Protein AF-A0A952KUQ4-F1 (afdb_monomer_lite)

Sequence (759 aa):
MAELSAHAPLPRTKGFGRGGRTGRAGKPSRREAKGEAQQATEAGLDLLRVLGWLVLHDVTLPGDLDVDHLLAGASGVYVVDTVAWSGPIKPSDHGLVVGGDDRADALAHLTAAAEAVRGVLHGIPVAPMLCFERLEPVAGVAGAVALCASENILELLTSQPDILDRATVAKASGMLALASRPSARTTVEQPARGSRTHGADTTQQANPPADAVDLAPPLAPVETAPADAPAAAVASAEDIARGAAFERLLDETVGTPTADRTADQTADPAPATYDGYAAIHDAGAALWRELTDAPVTGDVAEDLVQDVVADDVVDVEAAVLEAELWERQVAEAIDRATREERDRADEEAHRLEAADREAQEARDRKAREALERVEREALRLAAVEAEELAEREARVHAEAEIEARLEAEAAERRRAELDEQARVEAEAREQAEAAERERAEAEARAEGVAAAREAVAQQEREPDLEQFYVDAESDETYADTYADTYAETYAETEDHGDEVQARADRVAAIREREAQRARERAEADAAAAASAAARSAAEVAPRPSTSTRLERSRERRPEVPVAPPMAAPVAATREPAHSSGHQVRALVQVMIGALVIAAVIVGAPRIPDAVSAVRGLFGSSTPHVGTAVSVKATSTHPDVTVLAGSPVDAHATDGFRPAKGQHLVAVPLRLTNGGLVRWDLPIAATATAVDDRGITQPVAKAVPGLQGLTLFAAQARIAPGEEETGYVVFSVPNGHQLQSVNLGLSRTGADPVTWKVAP

pLDDT: mean 73.9, std 26.08, range [28.03, 98.44]

Foldseek 3Di:
DPPQPDDDDDDDDDDDDDDDDPDDDDDPPPVVVQVVLLVLLVVLVVVCVVVVKDKDAQFQFPPRQTAGIWIFDLQFIEGEHEDAADADWDADQAFIAGNNDTDNVVVVSQVVVQVRLCVLLPPTFYAYEYEHADCDFDAADHNLYTYTYSNCPVVLRVLGDRPDDPVSSVVSSVSRSVRRDPPPPPPPVPPPPDDDDDDDDDDDDDDDDDDDDDDDDDDDDDDDDDDDDDDDDDDDDDDPDDPDDDPDDDDDDDDDDDDDDDDDDDDDDDDDDCPVVVSSSVRSVVSVCCSVPDDDDDDDDDDDDDDDDDDDDDDPPVCVVVCVVVVVVVVVVVVVVVVVVVVVVVVVVVVVVVVVVVVVVVVVVVVVVVVVVVVVVVVVVVVVVVVVVVVVVVVVVVVVVVVVVVVVVVVVVVVVVVVVVVVVVVVVVVVVVVVVVVVVVVVVVVVVVVVVVVVVVVVVPDDDDDDDDDDDDDDDDPDPDPPPPPPPVPPVVVVVVVVVVVVVVVVVVVVVVVVVVVVVVVVVVVVVVVVVVVVVVVVPDDDDDPDDDDDDDDDDDDDDDDDDDDDDDDDDDDDDDDDPDPPVVVVVVVVVVVVVVVCVVPPDDDDPCPVVVVVVVPPDPQAAQVDWDFDDDDPFAHGKIKGKHAKDFWDFPDPDDFDPQWTKIKIKMKMFHQGQAKAKFQFQQQKWFAKPVRDIWGFPVPRPGTDPFFADDSIDIAHHGGMDIGITMTTGGPPIDTQKMWGQRGNNNPPIRMHGHDD

Structure (mmCIF, N/CA/C/O backbone):
data_AF-A0A952KUQ4-F1
#
_entry.id   AF-A0A952KUQ4-F1
#
loop_
_atom_site.group_PDB
_atom_site.id
_atom_site.type_symbol
_atom_site.label_atom_id
_atom_site.label_alt_id
_atom_site.label_comp_id
_atom_site.label_asym_id
_atom_site.label_entity_id
_atom_site.label_seq_id
_atom_site.pdbx_PDB_ins_code
_atom_site.Cartn_x
_atom_site.Cartn_y
_atom_site.Cartn_z
_atom_site.occupancy
_atom_site.B_iso_or_equiv
_atom_site.auth_seq_id
_atom_site.auth_comp_id
_atom_site.auth_asym_id
_atom_site.auth_atom_id
_atom_site.pdbx_PDB_model_num
ATOM 1 N N . MET A 1 1 ? -1.716 -23.469 -8.465 1.00 40.81 1 MET A N 1
ATOM 2 C CA . MET A 1 1 ? -1.060 -22.204 -8.870 1.00 40.81 1 MET A CA 1
ATOM 3 C C . MET A 1 1 ? -0.017 -21.700 -7.859 1.00 40.81 1 MET A C 1
ATOM 5 O O . MET A 1 1 ? 0.669 -20.749 -8.181 1.00 40.81 1 MET A O 1
ATOM 9 N N . ALA A 1 2 ? 0.179 -22.337 -6.691 1.00 30.28 2 ALA A N 1
ATOM 10 C CA . ALA A 1 2 ? 1.085 -21.853 -5.635 1.00 30.28 2 ALA A CA 1
ATOM 11 C C . ALA A 1 2 ? 2.469 -22.554 -5.556 1.00 30.28 2 ALA A C 1
ATOM 13 O O . ALA A 1 2 ? 3.125 -22.464 -4.528 1.00 30.28 2 ALA A O 1
ATOM 14 N N . GLU A 1 3 ? 2.938 -23.240 -6.606 1.00 28.03 3 GLU A N 1
ATOM 15 C CA . GLU A 1 3 ? 4.215 -23.996 -6.565 1.00 28.03 3 GLU A CA 1
ATOM 16 C C . GLU A 1 3 ? 5.305 -23.502 -7.542 1.00 28.03 3 GLU A C 1
ATOM 18 O O . GLU A 1 3 ? 6.283 -24.203 -7.769 1.00 28.03 3 GLU A O 1
ATOM 23 N N . LEU A 1 4 ? 5.199 -22.293 -8.112 1.00 32.44 4 LEU A N 1
ATOM 24 C CA . LEU A 1 4 ? 6.167 -21.808 -9.121 1.00 32.44 4 LEU A CA 1
ATOM 25 C C . LEU A 1 4 ? 7.058 -20.625 -8.700 1.00 32.44 4 LEU A C 1
ATOM 27 O O . LEU A 1 4 ? 7.827 -20.150 -9.525 1.00 32.44 4 LEU A O 1
ATOM 31 N N . SER A 1 5 ? 7.029 -20.171 -7.441 1.00 34.59 5 SER A N 1
ATOM 32 C CA . SER A 1 5 ? 7.687 -18.903 -7.052 1.00 34.59 5 SER A CA 1
ATOM 33 C C . SER A 1 5 ? 8.946 -19.021 -6.178 1.00 34.59 5 SER A C 1
ATOM 35 O O . SER A 1 5 ? 9.319 -18.055 -5.521 1.00 34.59 5 SER A O 1
ATOM 37 N N . ALA A 1 6 ? 9.631 -20.168 -6.158 1.00 34.81 6 ALA A N 1
ATOM 38 C CA . ALA A 1 6 ? 10.846 -20.346 -5.354 1.00 34.81 6 ALA A CA 1
ATOM 39 C C . ALA A 1 6 ? 12.070 -20.717 -6.210 1.00 34.81 6 ALA A C 1
ATOM 41 O O . ALA A 1 6 ? 12.535 -21.854 -6.187 1.00 34.81 6 ALA A O 1
ATOM 42 N N . HIS A 1 7 ? 12.630 -19.741 -6.929 1.00 32.03 7 HIS A N 1
ATOM 43 C CA . HIS A 1 7 ? 14.015 -19.810 -7.401 1.00 32.03 7 HIS A CA 1
ATOM 44 C C . HIS A 1 7 ? 14.855 -18.765 -6.664 1.00 32.03 7 HIS A C 1
ATOM 46 O O . HIS A 1 7 ? 14.640 -17.564 -6.785 1.00 32.03 7 HIS A O 1
ATOM 52 N N . ALA A 1 8 ? 15.793 -19.250 -5.849 1.00 33.06 8 ALA A N 1
ATOM 53 C CA . ALA A 1 8 ? 16.768 -18.426 -5.150 1.00 33.06 8 ALA A CA 1
ATOM 54 C C . ALA A 1 8 ? 17.804 -17.851 -6.139 1.00 33.06 8 ALA A C 1
ATOM 56 O O . ALA A 1 8 ? 18.210 -18.560 -7.065 1.00 33.06 8 ALA A O 1
ATOM 57 N N . PRO A 1 9 ? 18.298 -16.618 -5.929 1.00 34.06 9 PRO A N 1
ATOM 58 C CA . PRO A 1 9 ? 19.399 -16.077 -6.716 1.00 34.06 9 PRO A CA 1
ATOM 59 C C . PRO A 1 9 ? 20.679 -16.892 -6.468 1.00 34.06 9 PRO A C 1
ATOM 61 O O . PRO A 1 9 ? 21.107 -17.088 -5.328 1.00 34.06 9 PRO A O 1
ATOM 64 N N . LEU A 1 10 ? 21.299 -17.385 -7.544 1.00 31.95 10 LEU A N 1
ATOM 65 C CA . LEU A 1 10 ? 22.577 -18.100 -7.484 1.00 31.95 10 LEU A CA 1
ATOM 66 C C . LEU A 1 10 ? 23.696 -17.172 -6.964 1.00 31.95 10 LEU A C 1
ATOM 68 O O . LEU A 1 10 ? 23.804 -16.027 -7.416 1.00 31.95 10 LEU A O 1
ATOM 72 N N . PRO A 1 11 ? 24.586 -17.641 -6.069 1.00 33.38 11 PRO A N 1
ATOM 73 C CA . PRO A 1 11 ? 25.712 -16.841 -5.607 1.00 33.38 11 PRO A CA 1
ATOM 74 C C . PRO A 1 11 ? 26.754 -16.684 -6.722 1.00 33.38 11 PRO A C 1
ATOM 76 O O . PRO A 1 11 ? 27.415 -17.640 -7.128 1.00 33.38 11 PRO A O 1
ATOM 79 N N . ARG A 1 12 ? 26.950 -15.447 -7.192 1.00 36.16 12 ARG A N 1
ATOM 80 C CA . ARG A 1 12 ? 28.092 -15.080 -8.040 1.00 36.16 12 ARG A CA 1
ATOM 81 C C . ARG A 1 12 ? 29.388 -15.222 -7.237 1.00 36.16 12 ARG A C 1
ATOM 83 O O . ARG A 1 12 ? 29.659 -14.449 -6.319 1.00 36.16 12 ARG A O 1
ATOM 90 N N . THR A 1 13 ? 30.217 -16.193 -7.603 1.00 32.59 13 THR A N 1
ATOM 91 C CA . THR A 1 13 ? 31.570 -16.364 -7.066 1.00 32.59 13 THR A CA 1
ATOM 92 C C . THR A 1 13 ? 32.453 -15.179 -7.477 1.00 32.59 13 THR A C 1
ATOM 94 O O . THR A 1 13 ? 32.919 -15.103 -8.614 1.00 32.59 13 THR A O 1
ATOM 97 N N . LYS A 1 14 ? 32.695 -14.241 -6.552 1.00 36.97 14 LYS A N 1
ATOM 98 C CA . LYS A 1 14 ? 33.711 -13.183 -6.686 1.00 36.97 14 LYS A CA 1
ATOM 99 C C . LYS A 1 14 ? 35.108 -13.793 -6.526 1.00 36.97 14 LYS A C 1
ATOM 101 O O . LYS A 1 14 ? 35.587 -13.991 -5.412 1.00 36.97 14 LYS A O 1
ATOM 106 N N . GLY A 1 15 ? 35.771 -14.071 -7.645 1.00 33.47 15 GLY A N 1
ATOM 107 C CA . GLY A 1 15 ? 37.206 -14.342 -7.675 1.00 33.47 15 GLY A CA 1
ATOM 108 C C . GLY A 1 15 ? 37.994 -13.056 -7.424 1.00 33.47 15 GLY A C 1
ATOM 109 O O . GLY A 1 15 ? 38.072 -12.189 -8.291 1.00 33.47 15 GLY A O 1
ATOM 110 N N . PHE A 1 16 ? 38.579 -12.924 -6.233 1.00 40.94 16 PHE A N 1
ATOM 111 C CA . PHE A 1 16 ? 39.548 -11.877 -5.911 1.00 40.94 16 PHE A CA 1
ATOM 112 C C . PHE A 1 16 ? 40.881 -12.155 -6.622 1.00 40.94 16 PHE A C 1
ATOM 114 O O . PHE A 1 16 ? 41.728 -12.888 -6.119 1.00 40.94 16 PHE A O 1
ATOM 121 N N . GLY A 1 17 ? 41.085 -11.529 -7.780 1.00 34.44 17 GLY A N 1
ATOM 122 C CA . GLY A 1 17 ? 42.394 -11.384 -8.413 1.00 34.44 17 GLY A CA 1
ATOM 123 C C . GLY A 1 17 ? 42.973 -9.999 -8.135 1.00 34.44 17 GLY A C 1
ATOM 124 O O . GLY A 1 17 ? 42.750 -9.068 -8.902 1.00 34.44 17 GLY A O 1
ATOM 125 N N . ARG A 1 18 ? 43.721 -9.845 -7.033 1.00 44.41 18 ARG A N 1
ATOM 126 C CA . ARG A 1 18 ? 44.589 -8.678 -6.798 1.00 44.41 18 ARG A CA 1
ATOM 127 C C . ARG A 1 18 ? 45.739 -8.712 -7.810 1.00 44.41 18 ARG A C 1
ATOM 129 O O . ARG A 1 18 ? 46.642 -9.530 -7.684 1.00 44.41 18 ARG A O 1
ATOM 136 N N . GLY A 1 19 ? 45.731 -7.791 -8.766 1.00 36.25 19 GLY A N 1
ATOM 137 C CA . GLY A 1 19 ? 46.855 -7.535 -9.663 1.00 36.25 19 GLY A CA 1
ATOM 138 C C . GLY A 1 19 ? 46.762 -6.119 -10.210 1.00 36.25 19 GLY A C 1
ATOM 139 O O . GLY A 1 19 ? 45.986 -5.855 -11.120 1.00 36.25 19 GLY A O 1
ATOM 140 N N . GLY A 1 20 ? 47.515 -5.195 -9.610 1.00 45.94 20 GLY A N 1
ATOM 141 C CA . GLY A 1 20 ? 47.526 -3.788 -9.990 1.00 45.94 20 GLY A CA 1
ATOM 142 C C . GLY A 1 20 ? 47.987 -3.581 -11.431 1.00 45.94 20 GLY A C 1
ATOM 143 O O . GLY A 1 20 ? 49.127 -3.873 -11.780 1.00 45.94 20 GLY A O 1
ATOM 144 N N . ARG A 1 21 ? 47.103 -3.011 -12.247 1.00 39.47 21 ARG A N 1
ATOM 145 C CA . ARG A 1 21 ? 47.451 -2.222 -13.428 1.00 39.47 21 ARG A CA 1
ATOM 146 C C . ARG A 1 21 ? 46.530 -1.011 -13.444 1.00 39.47 21 ARG A C 1
ATOM 148 O O . ARG A 1 21 ? 45.327 -1.145 -13.628 1.00 39.47 21 ARG A O 1
ATOM 155 N N . THR A 1 22 ? 47.108 0.164 -13.233 1.00 44.84 22 THR A N 1
ATOM 156 C CA . THR A 1 22 ? 46.495 1.463 -13.516 1.00 44.84 22 THR A CA 1
ATOM 157 C C . THR A 1 22 ? 46.328 1.586 -15.032 1.00 44.84 22 THR A C 1
ATOM 159 O O . THR A 1 22 ? 47.198 2.106 -15.727 1.00 44.84 22 THR A O 1
ATOM 162 N N . GLY A 1 23 ? 45.263 0.991 -15.563 1.00 41.22 23 GLY A N 1
ATOM 163 C CA . GLY A 1 23 ? 44.882 1.064 -16.966 1.00 41.22 23 GLY A CA 1
ATOM 164 C C . GLY A 1 23 ? 43.709 2.019 -17.126 1.00 41.22 23 GLY A C 1
ATOM 165 O O . GLY A 1 23 ? 42.693 1.844 -16.466 1.00 41.22 23 GLY A O 1
ATOM 166 N N . ARG A 1 24 ? 43.910 3.037 -17.969 1.00 46.75 24 ARG A N 1
ATOM 167 C CA . ARG A 1 24 ? 42.929 3.803 -18.757 1.00 46.75 24 ARG A CA 1
ATOM 168 C C . ARG A 1 24 ? 41.467 3.398 -18.495 1.00 46.75 24 ARG A C 1
ATOM 170 O O . ARG A 1 24 ? 41.097 2.272 -18.818 1.00 46.75 24 ARG A O 1
ATOM 177 N N . ALA A 1 25 ? 40.659 4.314 -17.954 1.00 45.53 25 ALA A N 1
ATOM 178 C CA . ALA A 1 25 ? 39.213 4.136 -17.823 1.00 45.53 25 ALA A CA 1
ATOM 179 C C . ALA A 1 25 ? 38.627 3.816 -19.208 1.00 45.53 25 ALA A C 1
ATOM 181 O O . ALA A 1 25 ? 38.510 4.689 -20.066 1.00 45.53 25 ALA A O 1
ATOM 182 N N . GLY A 1 26 ? 38.367 2.534 -19.468 1.00 43.09 26 GLY A N 1
ATOM 183 C CA . GLY A 1 26 ? 37.664 2.112 -20.668 1.00 43.09 26 GLY A CA 1
ATOM 184 C C . GLY A 1 26 ? 36.255 2.679 -20.603 1.00 43.09 26 GLY A C 1
ATOM 185 O O . GLY A 1 26 ? 35.639 2.642 -19.538 1.00 43.09 26 GLY A O 1
ATOM 186 N N . LYS A 1 27 ? 35.756 3.217 -21.723 1.00 49.81 27 LYS A N 1
ATOM 187 C CA . LYS A 1 27 ? 34.326 3.516 -21.867 1.00 49.81 27 LYS A CA 1
ATOM 188 C C . LYS A 1 27 ? 33.548 2.289 -21.368 1.00 49.81 27 LYS A C 1
ATOM 190 O O . LYS A 1 27 ? 33.931 1.184 -21.774 1.00 49.81 27 LYS A O 1
ATOM 195 N N . PRO A 1 28 ? 32.541 2.458 -20.489 1.00 47.03 28 PRO A N 1
ATOM 196 C CA . PRO A 1 28 ? 31.751 1.340 -19.992 1.00 47.03 28 PRO A CA 1
ATOM 197 C C . PRO A 1 28 ? 31.315 0.509 -21.188 1.00 47.03 28 PRO A C 1
ATOM 199 O O . PRO A 1 28 ? 30.907 1.043 -22.227 1.00 47.03 28 PRO A O 1
ATOM 202 N N . SER A 1 29 ? 31.524 -0.800 -21.093 1.00 55.22 29 SER A N 1
ATOM 203 C CA . SER A 1 29 ? 31.197 -1.669 -22.213 1.00 55.22 29 SER A CA 1
ATOM 204 C C . SER A 1 29 ? 29.698 -1.535 -22.494 1.00 55.22 29 SER A C 1
ATOM 206 O O . SER A 1 29 ? 28.902 -1.384 -21.569 1.00 55.22 29 SER A O 1
ATOM 208 N N . ARG A 1 30 ? 29.278 -1.603 -23.763 1.00 54.06 30 ARG A N 1
ATOM 209 C CA . ARG A 1 30 ? 27.859 -1.498 -24.169 1.00 54.06 30 ARG A CA 1
ATOM 210 C C . ARG A 1 30 ? 26.922 -2.428 -23.366 1.00 54.06 30 ARG A C 1
ATOM 212 O O . ARG A 1 30 ? 25.734 -2.154 -23.267 1.00 54.06 30 ARG A O 1
ATOM 219 N N . ARG A 1 31 ? 27.459 -3.505 -22.775 1.00 63.41 31 ARG A N 1
ATOM 220 C CA . ARG A 1 31 ? 26.760 -4.423 -21.859 1.00 63.41 31 ARG A CA 1
ATOM 221 C C . ARG A 1 31 ? 26.492 -3.850 -20.465 1.00 63.41 31 ARG A C 1
ATOM 223 O O . ARG A 1 31 ? 25.450 -4.152 -19.905 1.00 63.41 31 ARG A O 1
ATOM 230 N N . GLU A 1 32 ? 27.409 -3.067 -19.903 1.00 70.94 32 GLU A N 1
ATOM 231 C CA . GLU A 1 32 ? 27.241 -2.467 -18.570 1.00 70.94 32 GLU A CA 1
ATOM 232 C C . GLU A 1 32 ? 26.195 -1.352 -18.603 1.00 70.94 32 GLU A C 1
ATOM 234 O O . GLU A 1 32 ? 25.306 -1.342 -17.760 1.00 70.94 32 GLU A O 1
ATOM 239 N N . ALA A 1 33 ? 26.222 -0.501 -19.636 1.00 69.38 33 ALA A N 1
ATOM 240 C CA . ALA A 1 33 ? 25.197 0.527 -19.835 1.00 69.38 33 ALA A CA 1
ATOM 241 C C . ALA A 1 33 ? 23.800 -0.073 -20.092 1.00 69.38 33 ALA A C 1
ATOM 243 O O . ALA A 1 33 ? 22.810 0.480 -19.633 1.00 69.38 33 ALA A O 1
ATOM 244 N N . LYS A 1 34 ? 23.712 -1.237 -20.765 1.00 75.12 34 LYS A N 1
ATOM 245 C CA . LYS A 1 34 ? 22.434 -1.961 -20.913 1.00 75.12 34 LYS A CA 1
ATOM 246 C C . LYS A 1 34 ? 21.882 -2.418 -19.550 1.00 75.12 34 LYS A C 1
ATOM 248 O O . LYS A 1 34 ? 20.677 -2.397 -19.349 1.00 75.12 34 LYS A O 1
ATOM 253 N N . GLY A 1 35 ? 22.752 -2.802 -18.612 1.00 80.44 35 GLY A N 1
ATOM 254 C CA . GLY A 1 35 ? 22.341 -3.368 -17.325 1.00 80.44 35 GLY A CA 1
ATOM 255 C C . GLY A 1 35 ? 21.701 -2.367 -16.360 1.00 80.44 35 GLY A C 1
ATOM 256 O O . GLY A 1 35 ? 20.736 -2.722 -15.692 1.00 80.44 35 GLY A O 1
ATOM 257 N N . GLU A 1 36 ? 22.208 -1.134 -16.279 1.00 79.75 36 GLU A N 1
ATOM 258 C CA . GLU A 1 36 ? 21.595 -0.092 -15.431 1.00 79.75 36 GLU A CA 1
ATOM 259 C C . GLU A 1 36 ? 20.238 0.343 -15.995 1.00 79.75 36 GLU A C 1
ATOM 261 O O . GLU A 1 36 ? 19.263 0.458 -15.252 1.00 79.75 36 GLU A O 1
ATOM 266 N N . ALA A 1 37 ? 20.160 0.459 -17.321 1.00 76.00 37 ALA A N 1
ATOM 267 C CA . ALA A 1 37 ? 18.951 0.848 -18.029 1.00 76.00 37 ALA A CA 1
ATOM 268 C C . ALA A 1 37 ? 17.778 -0.106 -17.845 1.00 76.00 37 ALA A C 1
ATOM 270 O O . ALA A 1 37 ? 16.632 0.274 -17.583 1.00 76.00 37 ALA A O 1
ATOM 271 N N . GLN A 1 38 ? 18.096 -1.388 -17.963 1.00 88.75 38 GLN A N 1
ATOM 272 C CA . GLN A 1 38 ? 17.142 -2.461 -17.793 1.00 88.75 38 GLN A CA 1
ATOM 273 C C . GLN A 1 38 ? 16.626 -2.524 -16.347 1.00 88.75 38 GLN A C 1
ATOM 275 O O . GLN A 1 38 ? 15.439 -2.757 -16.148 1.00 88.75 38 GLN A O 1
ATOM 280 N N . GLN A 1 39 ? 17.468 -2.234 -15.345 1.00 89.94 39 GLN A N 1
ATOM 281 C CA . GLN A 1 39 ? 17.080 -2.282 -13.928 1.00 89.94 39 GLN A CA 1
ATOM 282 C C . GLN A 1 39 ? 16.025 -1.239 -13.548 1.00 89.94 39 GLN A C 1
ATOM 284 O O . GLN A 1 39 ? 15.133 -1.538 -12.754 1.00 89.94 39 GLN A O 1
ATOM 289 N N . ALA A 1 40 ? 16.103 -0.022 -14.096 1.00 86.75 40 ALA A N 1
ATOM 290 C CA . ALA A 1 40 ? 15.100 1.007 -13.819 1.00 86.75 40 ALA A CA 1
ATOM 291 C C . ALA A 1 40 ? 13.721 0.604 -14.371 1.00 86.75 40 ALA A C 1
ATOM 293 O O . ALA A 1 40 ? 12.710 0.711 -13.674 1.00 86.75 40 ALA A O 1
ATOM 294 N N . THR A 1 41 ? 13.696 0.074 -15.598 1.00 94.06 41 THR A N 1
ATOM 295 C CA . THR A 1 41 ? 12.466 -0.420 -16.237 1.00 94.06 41 THR A CA 1
ATOM 296 C C . THR A 1 41 ? 11.927 -1.664 -15.522 1.00 94.06 41 THR A C 1
ATOM 298 O O . THR A 1 41 ? 10.729 -1.746 -15.258 1.00 94.06 41 THR A O 1
ATOM 301 N N . GLU A 1 42 ? 12.802 -2.592 -15.123 1.00 95.50 42 GLU A N 1
ATOM 302 C CA . GLU A 1 42 ? 12.469 -3.783 -14.331 1.00 95.50 42 GLU A CA 1
ATOM 303 C C . GLU A 1 42 ? 11.783 -3.412 -13.008 1.00 95.50 42 GLU A C 1
ATOM 305 O O . GLU A 1 42 ? 10.703 -3.925 -12.714 1.00 95.50 42 GLU A O 1
ATOM 310 N N . ALA A 1 43 ? 12.351 -2.465 -12.254 1.00 92.25 43 ALA A N 1
ATOM 311 C CA . ALA A 1 43 ? 11.777 -2.002 -10.992 1.00 92.25 43 ALA A CA 1
ATOM 312 C C . ALA A 1 43 ? 10.390 -1.362 -11.175 1.00 92.25 43 ALA A C 1
ATOM 314 O O . ALA A 1 43 ? 9.500 -1.576 -10.351 1.00 92.25 43 ALA A O 1
ATOM 315 N N . GLY A 1 44 ? 10.194 -0.601 -12.258 1.00 92.25 44 GLY A N 1
ATOM 316 C CA . GLY A 1 44 ? 8.890 -0.046 -12.613 1.00 92.25 44 GLY A CA 1
ATOM 317 C C . GLY A 1 44 ? 7.872 -1.144 -12.921 1.00 92.25 44 GLY A C 1
ATOM 318 O O . GLY A 1 44 ? 6.799 -1.178 -12.322 1.00 92.25 44 GLY A O 1
ATOM 319 N N . LEU A 1 45 ? 8.225 -2.082 -13.803 1.00 97.00 45 LEU A N 1
ATOM 320 C CA . LEU A 1 45 ? 7.352 -3.184 -14.217 1.00 97.00 45 LEU A CA 1
ATOM 321 C C . LEU A 1 45 ? 6.985 -4.127 -13.065 1.00 97.00 45 LEU A C 1
ATOM 323 O O . LEU A 1 45 ? 5.870 -4.647 -13.044 1.00 97.00 45 LEU A O 1
ATOM 327 N N . ASP A 1 46 ? 7.856 -4.298 -12.072 1.00 97.12 46 ASP A N 1
ATOM 328 C CA . ASP A 1 46 ? 7.572 -5.110 -10.885 1.00 97.12 46 ASP A CA 1
ATOM 329 C C . ASP A 1 46 ? 6.384 -4.599 -10.057 1.00 97.12 46 ASP A C 1
ATOM 331 O O . ASP A 1 46 ? 5.705 -5.394 -9.399 1.00 97.12 46 ASP A O 1
ATOM 335 N N . LEU A 1 47 ? 6.044 -3.309 -10.154 1.00 94.88 47 LEU A N 1
ATOM 336 C CA . LEU A 1 47 ? 4.840 -2.757 -9.527 1.00 94.88 47 LEU A CA 1
ATOM 337 C C . LEU A 1 47 ? 3.551 -3.365 -10.105 1.00 94.88 47 LEU A C 1
ATOM 339 O O . LEU A 1 47 ? 2.558 -3.492 -9.386 1.00 94.88 47 LEU A O 1
ATOM 343 N N . LEU A 1 48 ? 3.561 -3.830 -11.361 1.00 96.50 48 LEU A N 1
ATOM 344 C CA . LEU A 1 48 ? 2.404 -4.491 -11.977 1.00 96.50 48 LEU A CA 1
ATOM 345 C C . LEU A 1 48 ? 2.074 -5.832 -11.312 1.00 96.50 48 LEU A C 1
ATOM 347 O O . LEU A 1 48 ? 0.915 -6.254 -11.328 1.00 96.50 48 LEU A O 1
ATOM 351 N N . ARG A 1 49 ? 3.046 -6.489 -10.661 1.00 96.88 49 ARG A N 1
ATOM 352 C CA . ARG A 1 49 ? 2.786 -7.727 -9.906 1.00 96.88 49 ARG A CA 1
ATOM 353 C C . ARG A 1 49 ? 1.779 -7.500 -8.780 1.00 96.88 49 ARG A C 1
ATOM 355 O O . ARG A 1 49 ? 0.936 -8.359 -8.535 1.00 96.88 49 ARG A O 1
ATOM 362 N N . VAL A 1 50 ? 1.818 -6.328 -8.138 1.00 93.06 50 VAL A N 1
ATOM 363 C CA . VAL A 1 50 ? 0.857 -5.937 -7.089 1.00 93.06 50 VAL A CA 1
ATOM 364 C C . VAL A 1 50 ? -0.560 -5.823 -7.659 1.00 93.06 50 VAL A C 1
ATOM 366 O O . VAL A 1 50 ? -1.531 -6.148 -6.982 1.00 93.06 50 VAL A O 1
ATOM 369 N N . LEU A 1 51 ? -0.673 -5.439 -8.931 1.00 91.50 51 LEU A N 1
ATOM 370 C CA . LEU A 1 51 ? -1.933 -5.353 -9.671 1.00 91.50 51 LEU A CA 1
ATOM 371 C C . LEU A 1 51 ? -2.375 -6.702 -10.271 1.00 91.50 51 LEU A C 1
ATOM 373 O O . LEU A 1 51 ? -3.349 -6.758 -11.017 1.00 91.50 51 LEU A O 1
ATOM 377 N N . GLY A 1 52 ? -1.680 -7.798 -9.952 1.00 94.44 52 GLY A N 1
ATOM 378 C CA . GLY A 1 52 ? -2.029 -9.147 -10.398 1.00 94.44 52 GLY A CA 1
ATOM 379 C C . GLY A 1 52 ? -1.502 -9.528 -11.782 1.00 94.44 52 GLY A C 1
ATOM 380 O O . GLY A 1 52 ? -1.952 -10.532 -12.337 1.00 94.44 52 GLY A O 1
ATOM 381 N N . TRP A 1 53 ? -0.558 -8.768 -12.339 1.00 97.56 53 TRP A N 1
ATOM 382 C CA . TRP A 1 53 ? 0.110 -9.123 -13.590 1.00 97.56 53 TRP A CA 1
ATOM 383 C C . TRP A 1 53 ? 1.186 -10.193 -13.371 1.00 97.56 53 TRP A C 1
ATOM 385 O O . TRP A 1 53 ? 1.869 -10.217 -12.344 1.00 97.56 53 TRP A O 1
ATOM 395 N N . LEU A 1 54 ? 1.391 -11.048 -14.374 1.00 97.38 54 LEU A N 1
ATOM 396 C CA . LEU A 1 54 ? 2.624 -11.817 -14.502 1.00 97.38 54 LEU A CA 1
ATOM 397 C C . LEU A 1 54 ? 3.685 -10.932 -15.157 1.00 97.38 54 LEU A C 1
ATOM 399 O O . LEU A 1 54 ? 3.446 -10.367 -16.220 1.00 97.38 54 LEU A O 1
ATOM 403 N N . VAL A 1 55 ? 4.860 -10.872 -14.539 1.00 97.75 55 VAL A N 1
ATOM 404 C CA . VAL A 1 55 ? 6.020 -10.127 -15.035 1.00 97.75 55 VAL A CA 1
ATOM 405 C C . VAL A 1 55 ? 7.221 -11.066 -15.013 1.00 97.75 55 VAL A C 1
ATOM 407 O O . VAL A 1 55 ? 7.660 -11.472 -13.931 1.00 97.75 55 VAL A O 1
ATOM 410 N N . LEU A 1 56 ? 7.716 -11.436 -16.193 1.00 97.00 56 LEU A N 1
ATOM 411 C CA . LEU A 1 56 ? 8.928 -12.233 -16.385 1.00 97.00 56 LEU A CA 1
ATOM 412 C C . LEU A 1 56 ? 10.022 -11.340 -16.981 1.00 97.00 56 LEU A C 1
ATOM 414 O O . LEU A 1 56 ? 9.749 -10.593 -17.916 1.00 97.00 56 LEU A O 1
ATOM 418 N N . HIS A 1 57 ? 11.247 -11.441 -16.471 1.00 96.69 57 HIS A N 1
ATOM 419 C CA . HIS A 1 57 ? 12.416 -10.724 -16.997 1.00 96.69 57 HIS A CA 1
ATOM 420 C C . HIS A 1 57 ? 13.417 -11.714 -17.599 1.00 96.69 57 HIS A C 1
ATOM 422 O O . HIS A 1 57 ? 13.413 -12.886 -17.215 1.00 96.69 57 HIS A O 1
ATOM 428 N N . ASP A 1 58 ? 14.263 -11.236 -18.514 1.00 95.19 58 ASP A N 1
ATOM 429 C CA . ASP A 1 58 ? 15.323 -11.999 -19.187 1.00 95.19 58 ASP A CA 1
ATOM 430 C C . ASP A 1 58 ? 14.805 -13.320 -19.784 1.00 95.19 58 ASP A C 1
ATOM 432 O O . ASP A 1 58 ? 15.285 -14.416 -19.474 1.00 95.19 58 ASP A O 1
ATOM 436 N N . VAL A 1 59 ? 13.767 -13.225 -20.617 1.00 95.69 59 VAL A N 1
ATOM 437 C CA . VAL A 1 59 ? 13.075 -14.398 -21.154 1.00 95.69 59 VAL A CA 1
ATOM 438 C C . VAL A 1 59 ? 13.689 -14.812 -22.487 1.00 95.69 59 VAL A C 1
ATOM 440 O O . VAL A 1 59 ? 13.624 -14.076 -23.466 1.00 95.69 59 VAL A O 1
ATOM 443 N N . THR A 1 60 ? 14.207 -16.038 -22.555 1.00 95.31 60 THR A N 1
ATOM 444 C CA . THR A 1 60 ? 14.544 -16.685 -23.831 1.00 95.31 60 THR A CA 1
ATOM 445 C C . THR A 1 60 ? 13.320 -17.431 -24.362 1.00 95.31 60 THR A C 1
ATOM 447 O O . THR A 1 60 ? 12.817 -18.365 -23.732 1.00 95.31 60 THR A O 1
ATOM 450 N N . LEU A 1 61 ? 12.833 -17.011 -25.524 1.00 93.38 61 LEU A N 1
ATOM 451 C CA . LEU A 1 61 ? 11.690 -17.581 -26.229 1.00 93.38 61 LEU A CA 1
ATOM 452 C C . LEU A 1 61 ? 12.122 -18.708 -27.190 1.00 93.38 61 LEU A C 1
ATOM 454 O O . LEU A 1 61 ? 13.305 -18.825 -27.531 1.00 93.38 61 LEU A O 1
ATOM 458 N N . PRO A 1 62 ? 11.181 -19.548 -27.669 1.00 88.25 62 PRO A N 1
ATOM 459 C CA . PRO A 1 62 ? 11.464 -20.510 -28.732 1.00 88.25 62 PRO A CA 1
ATOM 460 C C . PRO A 1 62 ? 12.104 -19.837 -29.954 1.00 88.25 62 PRO A C 1
ATOM 462 O O . PRO A 1 62 ? 11.646 -18.787 -30.397 1.00 88.25 62 PRO A O 1
ATOM 465 N N . GLY A 1 63 ? 13.150 -20.458 -30.505 1.00 89.12 63 GLY A N 1
ATOM 466 C CA . GLY A 1 63 ? 13.948 -19.869 -31.588 1.00 89.12 63 GLY A CA 1
ATOM 467 C C . GLY A 1 63 ? 15.148 -19.041 -31.116 1.00 89.12 63 GLY A C 1
ATOM 468 O O . GLY A 1 63 ? 15.704 -18.305 -31.922 1.00 89.12 63 GLY A O 1
ATOM 469 N N . ASP A 1 64 ? 15.544 -19.171 -29.841 1.00 92.44 64 ASP A N 1
ATOM 470 C CA . ASP A 1 64 ? 16.662 -18.441 -29.219 1.00 92.44 64 ASP A CA 1
ATOM 471 C C . ASP A 1 64 ? 16.501 -16.909 -29.304 1.00 92.44 64 ASP A C 1
ATOM 473 O O . ASP A 1 64 ? 17.476 -16.162 -29.393 1.00 92.44 64 ASP A O 1
ATOM 477 N N . LEU A 1 65 ? 15.250 -16.440 -29.282 1.00 94.50 65 LEU A N 1
ATOM 478 C CA . LEU A 1 65 ? 14.928 -15.019 -29.226 1.00 94.50 65 LEU A CA 1
ATOM 479 C C . LEU A 1 65 ? 14.930 -14.573 -27.766 1.00 94.50 65 LEU A C 1
ATOM 481 O O . LEU A 1 65 ? 14.073 -14.984 -26.987 1.00 94.50 65 LEU A O 1
ATOM 485 N N . ASP A 1 66 ? 15.888 -13.733 -27.399 1.00 95.00 66 ASP A N 1
ATOM 486 C CA . ASP A 1 66 ? 15.932 -13.117 -26.077 1.00 95.00 66 ASP A CA 1
ATOM 487 C C . ASP A 1 66 ? 15.093 -11.831 -26.073 1.00 95.00 66 ASP A C 1
ATOM 489 O O . ASP A 1 66 ? 15.201 -11.008 -26.990 1.00 95.00 66 ASP A O 1
ATOM 493 N N . VAL A 1 67 ? 14.265 -11.672 -25.038 1.00 96.25 67 VAL A N 1
ATOM 494 C CA . VAL A 1 67 ? 13.490 -10.455 -24.761 1.00 96.25 67 VAL A CA 1
ATOM 495 C C . VAL A 1 67 ? 13.703 -10.017 -23.320 1.00 96.25 67 VAL A C 1
ATOM 497 O O . VAL A 1 67 ? 13.755 -10.852 -22.410 1.00 96.25 67 VAL A O 1
ATOM 500 N N . ASP A 1 68 ? 13.818 -8.708 -23.100 1.00 96.75 68 ASP A N 1
ATOM 501 C CA . ASP A 1 68 ? 14.108 -8.180 -21.768 1.00 96.75 68 ASP A CA 1
ATOM 502 C C . ASP A 1 68 ? 12.950 -8.452 -20.789 1.00 96.75 68 ASP A C 1
ATOM 504 O O . ASP A 1 68 ? 13.199 -8.875 -19.654 1.00 96.75 68 ASP A O 1
ATOM 508 N N . HIS A 1 69 ? 11.688 -8.264 -21.208 1.00 97.56 69 HIS A N 1
ATOM 509 C CA . HIS A 1 69 ? 10.516 -8.514 -20.362 1.00 97.56 69 HIS A CA 1
ATOM 510 C C . HIS A 1 69 ? 9.326 -9.134 -21.115 1.00 97.56 69 HIS A C 1
ATOM 512 O O . HIS A 1 69 ? 9.047 -8.828 -22.274 1.00 97.56 69 HIS A O 1
ATOM 518 N N . LEU A 1 70 ? 8.572 -9.982 -20.417 1.00 97.94 70 LEU A N 1
ATOM 519 C CA . LEU A 1 70 ? 7.323 -10.569 -20.892 1.00 97.94 70 LEU A CA 1
ATOM 520 C C . LEU A 1 70 ? 6.233 -10.390 -19.834 1.00 97.94 70 LEU A C 1
ATOM 522 O O . LEU A 1 70 ? 6.373 -10.848 -18.697 1.00 97.94 70 LEU A O 1
ATOM 526 N N . LEU A 1 71 ? 5.145 -9.725 -20.217 1.00 98.00 71 LEU A N 1
ATOM 527 C CA . LEU A 1 71 ? 4.076 -9.308 -19.313 1.00 98.00 71 LEU A CA 1
ATOM 528 C C . LEU A 1 71 ? 2.759 -9.974 -19.704 1.00 98.00 71 LEU A C 1
ATOM 530 O O . LEU A 1 71 ? 2.444 -10.055 -20.889 1.00 98.00 71 LEU A O 1
ATOM 534 N N . ALA A 1 72 ? 1.961 -10.405 -18.727 1.00 98.00 72 ALA A N 1
ATOM 535 C CA . ALA A 1 72 ? 0.590 -10.856 -18.960 1.00 98.00 72 ALA A CA 1
ATOM 536 C C . ALA A 1 72 ? -0.358 -10.298 -17.893 1.00 98.00 72 ALA A C 1
ATOM 538 O O . ALA A 1 72 ? -0.186 -10.557 -16.699 1.00 98.00 72 ALA A O 1
ATOM 539 N N . GLY A 1 73 ? -1.371 -9.556 -18.334 1.00 97.50 73 GLY A N 1
ATOM 540 C CA . GLY A 1 73 ? -2.372 -8.912 -17.488 1.00 97.50 73 GLY A CA 1
ATOM 541 C C . GLY A 1 73 ? -3.762 -8.958 -18.110 1.00 97.50 73 GLY A C 1
ATOM 542 O O . GLY A 1 73 ? -3.969 -9.564 -19.161 1.00 97.50 73 GLY A O 1
ATOM 543 N N . ALA A 1 74 ? -4.727 -8.312 -17.456 1.00 96.31 74 ALA A N 1
ATOM 544 C CA . ALA A 1 74 ? -6.105 -8.258 -17.946 1.00 96.31 74 ALA A CA 1
ATOM 545 C C . ALA A 1 74 ? -6.211 -7.587 -19.327 1.00 96.31 74 ALA A C 1
ATOM 547 O O . ALA A 1 74 ? -7.053 -7.977 -20.130 1.00 96.31 74 ALA A O 1
ATOM 548 N N . SER A 1 75 ? -5.313 -6.658 -19.657 1.00 95.75 75 SER A N 1
ATOM 549 C CA . SER A 1 75 ? -5.297 -5.974 -20.951 1.00 95.75 75 SER A CA 1
ATOM 550 C C . SER A 1 75 ? -4.590 -6.717 -22.089 1.00 95.75 75 SER A C 1
ATOM 552 O O . SER A 1 75 ? -4.664 -6.278 -23.236 1.00 95.75 75 SER A O 1
ATOM 554 N N . GLY A 1 76 ? -3.955 -7.863 -21.823 1.00 96.88 76 GLY A N 1
ATOM 555 C CA . GLY A 1 76 ? -3.299 -8.671 -22.852 1.00 96.88 76 GLY A CA 1
ATOM 556 C C . GLY A 1 76 ? -1.936 -9.216 -22.437 1.00 96.88 76 GLY A C 1
ATOM 557 O O . GLY A 1 76 ? -1.560 -9.201 -21.261 1.00 96.88 76 GLY A O 1
ATOM 558 N N . VAL A 1 77 ? -1.195 -9.720 -23.428 1.00 98.00 77 VAL A N 1
ATOM 559 C CA . VAL A 1 77 ? 0.204 -10.138 -23.277 1.00 98.00 77 VAL A CA 1
ATOM 560 C C . VAL A 1 77 ? 1.104 -9.189 -24.057 1.00 98.00 77 VAL A C 1
ATOM 562 O O . VAL A 1 77 ? 0.824 -8.870 -25.210 1.00 98.00 77 VAL A O 1
ATOM 565 N N . TYR A 1 78 ? 2.199 -8.760 -23.437 1.00 98.25 78 TYR A N 1
ATOM 566 C CA . TYR A 1 78 ? 3.128 -7.792 -24.013 1.00 98.25 78 TYR A CA 1
ATOM 567 C C . TYR A 1 78 ? 4.545 -8.349 -24.004 1.00 98.25 78 TYR A C 1
ATOM 569 O O . TYR A 1 78 ? 5.023 -8.815 -22.967 1.00 98.25 78 TYR A O 1
ATOM 577 N N . VAL A 1 79 ? 5.213 -8.282 -25.154 1.00 98.12 79 VAL A N 1
ATOM 578 C CA . VAL A 1 79 ? 6.649 -8.549 -25.281 1.00 98.12 79 VAL A CA 1
ATOM 579 C C . VAL A 1 79 ? 7.360 -7.209 -25.276 1.00 98.12 79 VAL A C 1
ATOM 581 O O . VAL A 1 79 ? 7.125 -6.406 -26.177 1.00 98.12 79 VAL A O 1
ATOM 584 N N . VAL A 1 80 ? 8.191 -6.961 -24.267 1.00 98.12 80 VAL A N 1
ATOM 585 C CA . VAL A 1 80 ? 8.847 -5.667 -24.070 1.00 98.12 80 VAL A CA 1
ATOM 586 C C . VAL A 1 80 ? 10.356 -5.819 -24.192 1.00 98.12 80 VAL A C 1
ATOM 588 O O . VAL A 1 80 ? 10.953 -6.648 -23.506 1.00 98.12 80 VAL A O 1
ATOM 591 N N . ASP A 1 81 ? 10.970 -4.990 -25.032 1.00 97.56 81 ASP A N 1
ATOM 592 C CA . ASP A 1 81 ? 12.428 -4.854 -25.109 1.00 97.56 81 ASP A CA 1
ATOM 593 C C . ASP A 1 81 ? 12.841 -3.441 -24.687 1.00 97.56 81 ASP A C 1
ATOM 595 O O . ASP A 1 81 ? 12.175 -2.463 -25.050 1.00 97.56 81 ASP A O 1
ATOM 599 N N . THR A 1 82 ? 13.913 -3.323 -23.900 1.00 96.94 82 THR A N 1
ATOM 600 C CA . THR A 1 82 ? 14.330 -2.051 -23.298 1.00 96.94 82 THR A CA 1
ATOM 601 C C . THR A 1 82 ? 15.577 -1.511 -23.994 1.00 96.94 82 THR A C 1
ATOM 603 O O . THR A 1 82 ? 16.605 -2.180 -24.120 1.00 96.94 82 THR A O 1
ATOM 606 N N . VAL A 1 83 ? 15.519 -0.253 -24.443 1.00 95.94 83 VAL A N 1
ATOM 607 C CA . VAL A 1 83 ? 16.597 0.383 -25.212 1.00 95.94 83 VAL A CA 1
ATOM 608 C C . VAL A 1 83 ? 17.013 1.736 -24.641 1.00 95.94 83 VAL A C 1
ATOM 610 O O . VAL A 1 83 ? 16.202 2.634 -24.440 1.00 95.94 83 VAL A O 1
ATOM 613 N N . ALA A 1 84 ? 18.321 1.924 -24.462 1.00 95.38 84 ALA A N 1
ATOM 614 C CA . ALA A 1 84 ? 18.930 3.181 -24.015 1.00 95.38 84 ALA A CA 1
ATOM 615 C C . ALA A 1 84 ? 19.475 4.008 -25.200 1.00 95.38 84 ALA A C 1
ATOM 617 O O . ALA A 1 84 ? 20.617 4.476 -25.199 1.00 95.38 84 ALA A O 1
ATOM 618 N N . TRP A 1 85 ? 18.706 4.120 -26.288 1.00 95.31 85 TRP A N 1
ATOM 619 C CA . TRP A 1 85 ? 19.111 4.929 -27.443 1.00 95.31 85 TRP A CA 1
ATOM 620 C C . TRP A 1 85 ? 18.892 6.412 -27.161 1.00 95.31 85 TRP A C 1
ATOM 622 O O . TRP A 1 85 ? 17.874 6.798 -26.590 1.00 95.31 85 TRP A O 1
ATOM 632 N N . SER A 1 86 ? 19.819 7.258 -27.604 1.00 93.19 86 SER A N 1
ATOM 633 C CA . SER A 1 86 ? 19.742 8.709 -27.441 1.00 93.19 86 SER A CA 1
ATOM 634 C C . SER A 1 86 ? 19.296 9.410 -28.729 1.00 93.19 86 SER A C 1
ATOM 636 O O . SER A 1 86 ? 19.400 8.875 -29.830 1.00 93.19 86 SER A O 1
ATOM 638 N N . GLY A 1 87 ? 18.783 10.633 -28.581 1.00 95.50 87 GLY A N 1
ATOM 639 C CA . GLY A 1 87 ? 18.378 11.491 -29.695 1.00 95.50 87 GLY A CA 1
ATOM 640 C C . GLY A 1 87 ? 16.867 11.518 -29.970 1.00 95.50 87 GLY A C 1
ATOM 641 O O . GLY A 1 87 ? 16.088 10.854 -29.271 1.00 95.50 87 GLY A O 1
ATOM 642 N N . PRO A 1 88 ? 16.446 12.333 -30.960 1.00 95.75 88 PRO A N 1
ATOM 643 C CA . PRO A 1 88 ? 15.048 12.458 -31.360 1.00 95.75 88 PRO A CA 1
ATOM 644 C C . PRO A 1 88 ? 14.507 11.132 -31.890 1.00 95.75 88 PRO A C 1
ATOM 646 O O . PRO A 1 88 ? 15.179 10.474 -32.685 1.00 95.75 88 PRO A O 1
ATOM 649 N N . ILE A 1 89 ? 13.293 10.781 -31.472 1.00 97.44 89 ILE A N 1
ATOM 650 C CA . ILE A 1 89 ? 12.577 9.580 -31.902 1.00 97.44 89 ILE A CA 1
ATOM 651 C C . ILE A 1 89 ? 11.586 10.001 -32.984 1.00 97.44 89 ILE A C 1
ATOM 653 O O . ILE A 1 89 ? 10.773 10.899 -32.767 1.00 97.44 89 ILE A O 1
ATOM 657 N N . LYS A 1 90 ? 11.678 9.381 -34.157 1.00 97.06 90 LYS A N 1
ATOM 658 C CA . LYS A 1 90 ? 10.772 9.608 -35.283 1.00 97.06 90 LYS A CA 1
ATOM 659 C C . LYS A 1 90 ? 10.132 8.271 -35.663 1.00 97.06 90 LYS A C 1
ATOM 661 O O . LYS A 1 90 ? 10.738 7.529 -36.441 1.00 97.06 90 LYS A O 1
ATOM 666 N N . PRO A 1 91 ? 8.969 7.931 -35.080 1.00 96.25 91 PRO A N 1
ATOM 667 C CA . PRO A 1 91 ? 8.198 6.788 -35.543 1.00 96.25 91 PRO A CA 1
ATOM 668 C C . PRO A 1 91 ? 7.636 7.063 -36.940 1.00 96.25 91 PRO A C 1
ATOM 670 O O . PRO A 1 91 ? 7.340 8.208 -37.290 1.00 96.25 91 PRO A O 1
ATOM 673 N N . SER A 1 92 ? 7.492 6.010 -37.731 1.00 91.94 92 SER A N 1
ATOM 674 C CA . SER A 1 92 ? 6.808 6.024 -39.021 1.00 91.94 92 SER A CA 1
ATOM 675 C C . SER A 1 92 ? 6.139 4.671 -39.257 1.00 91.94 92 SER A C 1
ATOM 677 O O . SER A 1 92 ? 6.520 3.678 -38.635 1.00 91.94 92 SER A O 1
ATOM 679 N N . ASP A 1 93 ? 5.199 4.613 -40.198 1.00 87.50 93 ASP A N 1
ATOM 680 C CA . ASP A 1 93 ? 4.493 3.373 -40.557 1.00 87.50 93 ASP A CA 1
ATOM 681 C C . ASP A 1 93 ? 5.446 2.264 -41.042 1.00 87.50 93 ASP A C 1
ATOM 683 O O . ASP A 1 93 ? 5.137 1.080 -40.946 1.00 87.50 93 ASP A O 1
ATOM 687 N N . HIS A 1 94 ? 6.626 2.638 -41.550 1.00 85.50 94 HIS A N 1
ATOM 688 C CA . HIS A 1 94 ? 7.592 1.715 -42.155 1.00 85.50 94 HIS A CA 1
ATOM 689 C C . HIS A 1 94 ? 8.861 1.498 -41.325 1.00 85.50 94 HIS A C 1
ATOM 691 O O . HIS A 1 94 ? 9.744 0.760 -41.754 1.00 85.50 94 HIS A O 1
ATOM 697 N N . GLY A 1 95 ? 8.991 2.133 -40.160 1.00 93.75 95 GLY A N 1
ATOM 698 C CA . GLY A 1 95 ? 10.214 2.015 -39.376 1.00 93.75 95 GLY A CA 1
ATOM 699 C C . GLY A 1 95 ? 10.361 3.047 -38.272 1.00 93.75 95 GLY A C 1
ATOM 700 O O . GLY A 1 95 ? 9.487 3.879 -38.019 1.00 93.75 95 GLY A O 1
ATOM 701 N N . LEU A 1 96 ? 11.511 2.995 -37.613 1.00 97.31 96 LEU A N 1
ATOM 702 C CA . LEU A 1 96 ? 11.833 3.822 -36.462 1.00 97.31 96 LEU A CA 1
ATOM 703 C C . LEU A 1 96 ? 13.215 4.434 -36.656 1.00 97.31 96 LEU A C 1
ATOM 705 O O . LEU A 1 96 ? 14.207 3.715 -36.692 1.00 97.31 96 LEU A O 1
ATOM 709 N N . VAL A 1 97 ? 13.285 5.765 -36.728 1.00 97.25 97 VAL A N 1
ATOM 710 C CA . VAL A 1 97 ? 14.563 6.486 -36.787 1.00 97.25 97 VAL A CA 1
ATOM 711 C C . VAL A 1 97 ? 14.835 7.148 -35.442 1.00 97.25 97 VAL A C 1
ATOM 713 O O . VAL A 1 97 ? 14.024 7.942 -34.959 1.00 97.25 97 VAL A O 1
ATOM 716 N N . VAL A 1 98 ? 15.988 6.854 -34.836 1.00 97.38 98 VAL A N 1
ATOM 717 C CA . VAL A 1 98 ? 16.384 7.394 -33.525 1.00 97.38 98 VAL A CA 1
ATOM 718 C C . VAL A 1 98 ? 17.768 8.002 -33.616 1.00 97.38 98 VAL A C 1
ATOM 720 O O . VAL A 1 98 ? 18.739 7.316 -33.923 1.00 97.38 98 VAL A O 1
ATOM 723 N N . GLY A 1 99 ? 17.861 9.310 -33.380 1.00 96.50 99 GLY A N 1
ATOM 724 C CA . GLY A 1 99 ? 19.136 10.023 -33.502 1.00 96.50 99 GLY A CA 1
ATOM 725 C C . GLY A 1 99 ? 19.696 10.068 -34.931 1.00 96.50 99 GLY A C 1
ATOM 726 O O . GLY A 1 99 ? 20.859 10.405 -35.107 1.00 96.50 99 GLY A O 1
ATOM 727 N N . GLY A 1 100 ? 18.878 9.758 -35.943 1.00 95.69 100 GLY A N 1
ATOM 728 C CA . GLY A 1 100 ? 19.298 9.659 -37.346 1.00 95.69 100 GLY A CA 1
ATOM 729 C C . GLY A 1 100 ? 19.629 8.238 -37.806 1.00 95.69 100 GLY A C 1
ATOM 730 O O . GLY A 1 100 ? 19.737 8.025 -39.009 1.00 95.69 100 GLY A O 1
ATOM 731 N N . ASP A 1 101 ? 19.713 7.276 -36.885 1.00 97.12 101 ASP A N 1
ATOM 732 C CA . ASP A 1 101 ? 19.909 5.865 -37.213 1.00 97.12 101 ASP A CA 1
ATOM 733 C C . ASP A 1 101 ? 18.564 5.170 -37.435 1.00 97.12 101 ASP A C 1
ATOM 735 O O . ASP A 1 101 ? 17.649 5.315 -36.618 1.00 97.12 101 ASP A O 1
ATOM 739 N N . ASP A 1 102 ? 18.472 4.364 -38.490 1.00 96.25 102 ASP A N 1
ATOM 740 C CA . ASP A 1 102 ? 17.364 3.432 -38.694 1.00 96.25 102 ASP A CA 1
ATOM 741 C C . ASP A 1 102 ? 17.454 2.257 -37.701 1.00 96.25 102 ASP A C 1
ATOM 743 O O . ASP A 1 102 ? 18.533 1.731 -37.407 1.00 96.25 102 ASP A O 1
ATOM 747 N N . ARG A 1 103 ? 16.308 1.876 -37.138 1.00 97.50 103 ARG A N 1
ATOM 748 C CA . ARG A 1 103 ? 16.132 0.820 -36.135 1.00 97.50 103 ARG A CA 1
ATOM 749 C C . ARG A 1 103 ? 15.178 -0.281 -36.606 1.00 97.50 103 ARG A C 1
ATOM 751 O O . ARG A 1 103 ? 14.659 -1.016 -35.766 1.00 97.50 103 ARG A O 1
ATOM 758 N N . ALA A 1 104 ? 14.969 -0.427 -37.916 1.00 95.81 104 ALA A N 1
ATOM 759 C CA . ALA A 1 104 ? 14.142 -1.483 -38.504 1.00 95.81 104 ALA A CA 1
ATOM 760 C C . ALA A 1 104 ? 14.469 -2.893 -37.968 1.00 95.81 104 ALA A C 1
ATOM 762 O O . ALA A 1 104 ? 13.553 -3.626 -37.599 1.00 95.81 104 ALA A O 1
ATOM 763 N N . ASP A 1 105 ? 15.753 -3.243 -37.816 1.00 95.38 105 ASP A N 1
ATOM 764 C CA . ASP A 1 105 ? 16.176 -4.556 -37.295 1.00 95.38 105 ASP A CA 1
ATOM 765 C C . ASP A 1 105 ? 15.638 -4.848 -35.886 1.00 95.38 105 ASP A C 1
ATOM 767 O O . ASP A 1 105 ? 15.254 -5.976 -35.578 1.00 95.38 105 ASP A O 1
ATOM 771 N N . ALA A 1 106 ? 15.580 -3.832 -35.020 1.00 95.69 106 ALA A N 1
ATOM 772 C CA . ALA A 1 106 ? 15.071 -3.991 -33.660 1.00 95.69 106 ALA A CA 1
ATOM 773 C C . ALA A 1 106 ? 13.549 -4.184 -33.646 1.00 95.69 106 ALA A C 1
ATOM 775 O O . ALA A 1 106 ? 13.040 -5.011 -32.891 1.00 95.69 106 ALA A O 1
ATOM 776 N N . LEU A 1 107 ? 12.825 -3.470 -34.517 1.00 96.69 107 LEU A N 1
ATOM 777 C CA . LEU A 1 107 ? 11.386 -3.675 -34.693 1.00 96.69 107 LEU A CA 1
ATOM 778 C C . LEU A 1 107 ? 11.090 -5.076 -35.239 1.00 96.69 107 LEU A C 1
ATOM 780 O O . LEU A 1 107 ? 10.172 -5.741 -34.756 1.00 96.69 107 LEU A O 1
ATOM 784 N N . ALA A 1 108 ? 11.880 -5.543 -36.210 1.00 95.88 108 ALA A N 1
ATOM 785 C CA . ALA A 1 108 ? 11.748 -6.875 -36.790 1.00 95.88 108 ALA A CA 1
ATOM 786 C C . ALA A 1 108 ? 12.017 -7.977 -35.752 1.00 95.88 108 ALA A C 1
ATOM 788 O O . ALA A 1 108 ? 11.222 -8.911 -35.639 1.00 95.88 108 ALA A O 1
ATOM 789 N N . HIS A 1 109 ? 13.079 -7.838 -34.947 1.00 95.94 109 HIS A N 1
ATOM 790 C CA . HIS A 1 109 ? 13.396 -8.757 -33.843 1.00 95.94 109 HIS A CA 1
ATOM 791 C C . HIS A 1 109 ? 12.244 -8.857 -32.839 1.00 95.94 109 HIS A C 1
ATOM 793 O O . HIS A 1 109 ? 11.780 -9.951 -32.518 1.00 95.94 109 HIS A O 1
ATOM 799 N N . LEU A 1 110 ? 11.731 -7.713 -32.386 1.00 97.06 110 LEU A N 1
ATOM 800 C CA . LEU A 1 110 ? 10.664 -7.666 -31.393 1.00 97.06 110 LEU A CA 1
ATOM 801 C C . LEU A 1 110 ? 9.322 -8.184 -31.938 1.00 97.06 110 LEU A C 1
ATOM 803 O O . LEU A 1 110 ? 8.584 -8.873 -31.233 1.00 97.06 110 LEU A O 1
ATOM 807 N N . THR A 1 111 ? 9.028 -7.918 -33.212 1.00 96.75 111 THR A N 1
ATOM 808 C CA . THR A 1 111 ? 7.853 -8.474 -33.900 1.00 96.75 111 THR A CA 1
ATOM 809 C C . THR A 1 111 ? 7.950 -9.997 -33.999 1.00 96.75 111 THR A C 1
ATOM 811 O O . THR A 1 111 ? 6.993 -10.697 -33.668 1.00 96.75 111 THR A O 1
ATOM 814 N N . ALA A 1 112 ? 9.117 -10.533 -34.374 1.00 96.31 112 ALA A N 1
ATOM 815 C CA . ALA A 1 112 ? 9.350 -11.976 -34.414 1.00 96.31 112 ALA A CA 1
ATOM 816 C C . ALA A 1 112 ? 9.190 -12.625 -33.027 1.00 96.31 112 ALA A C 1
ATOM 818 O O . ALA A 1 112 ? 8.603 -13.702 -32.909 1.00 96.31 112 ALA A O 1
ATOM 819 N N . ALA A 1 113 ? 9.647 -11.952 -31.968 1.00 96.94 113 ALA A N 1
ATOM 820 C CA . ALA A 1 113 ? 9.467 -12.410 -30.596 1.00 96.94 113 ALA A CA 1
ATOM 821 C C . ALA A 1 113 ? 7.988 -12.434 -30.166 1.00 96.94 113 ALA A C 1
ATOM 823 O O . ALA A 1 113 ? 7.532 -13.414 -29.570 1.00 96.94 113 ALA A O 1
ATOM 824 N N . ALA A 1 114 ? 7.210 -11.404 -30.513 1.00 97.00 114 ALA A N 1
ATOM 825 C CA . ALA A 1 114 ? 5.768 -11.380 -30.266 1.00 97.00 114 ALA A CA 1
ATOM 826 C C . ALA A 1 114 ? 5.025 -12.504 -31.006 1.00 97.00 114 ALA A C 1
ATOM 828 O O . ALA A 1 114 ? 4.168 -13.158 -30.409 1.00 97.00 114 ALA A O 1
ATOM 829 N N . GLU A 1 115 ? 5.389 -12.794 -32.257 1.00 96.38 115 GLU A N 1
ATOM 830 C CA . GLU A 1 115 ? 4.828 -13.924 -33.010 1.00 96.38 115 GLU A CA 1
ATOM 831 C C . GLU A 1 115 ? 5.203 -15.283 -32.398 1.00 96.38 115 GLU A C 1
ATOM 833 O O . GLU A 1 115 ? 4.355 -16.174 -32.292 1.00 96.38 115 GLU A O 1
ATOM 838 N N . ALA A 1 116 ? 6.433 -15.443 -31.899 1.00 96.06 116 ALA A N 1
ATOM 839 C CA . ALA A 1 116 ? 6.841 -16.654 -31.186 1.00 96.06 116 ALA A CA 1
ATOM 840 C C . ALA A 1 116 ? 5.990 -16.886 -29.923 1.00 96.06 116 ALA A C 1
ATOM 842 O O . ALA A 1 116 ? 5.502 -17.995 -29.691 1.00 96.06 116 ALA A O 1
ATOM 843 N N . VAL A 1 117 ? 5.744 -15.834 -29.131 1.00 96.81 117 VAL A N 1
ATOM 844 C CA . VAL A 1 117 ? 4.859 -15.900 -27.954 1.00 96.81 117 VAL A CA 1
ATOM 845 C C . VAL A 1 117 ? 3.413 -16.186 -28.361 1.00 96.81 117 VAL A C 1
ATOM 847 O O . VAL A 1 117 ? 2.746 -17.012 -27.735 1.00 96.81 117 VAL A O 1
ATOM 850 N N . ARG A 1 118 ? 2.922 -15.565 -29.436 1.00 96.50 118 ARG A N 1
ATOM 851 C CA . ARG A 1 118 ? 1.573 -15.808 -29.969 1.00 96.50 118 ARG A CA 1
ATOM 852 C C . ARG A 1 118 ? 1.383 -17.271 -30.370 1.00 96.50 118 ARG A C 1
ATOM 854 O O . ARG A 1 118 ? 0.347 -17.863 -30.054 1.00 96.50 118 ARG A O 1
ATOM 861 N N . GLY A 1 119 ? 2.410 -17.875 -30.970 1.00 95.69 119 GLY A N 1
ATOM 862 C CA . GLY A 1 119 ? 2.466 -19.303 -31.278 1.00 95.69 119 GLY A CA 1
ATOM 863 C C . GLY A 1 119 ? 2.334 -20.200 -30.044 1.00 95.69 119 GLY A C 1
ATOM 864 O O . GLY A 1 119 ? 1.681 -21.236 -30.122 1.00 95.69 119 GLY A O 1
ATOM 865 N N . VAL A 1 120 ? 2.875 -19.789 -28.891 1.00 96.44 120 VAL A N 1
ATOM 866 C CA . VAL A 1 120 ? 2.734 -20.510 -27.609 1.00 96.44 120 VAL A CA 1
ATOM 867 C C . VAL A 1 120 ? 1.336 -20.339 -27.002 1.00 96.44 120 VAL A C 1
ATOM 869 O O . VAL A 1 120 ? 0.815 -21.261 -26.376 1.00 96.44 120 VAL A O 1
ATOM 872 N N . LEU A 1 121 ? 0.713 -19.169 -27.165 1.00 96.25 121 LEU A N 1
ATOM 873 C CA . LEU A 1 121 ? -0.520 -18.813 -26.455 1.00 96.25 121 LEU A CA 1
ATOM 874 C C . LEU A 1 121 ? -1.827 -19.154 -27.183 1.00 96.25 121 LEU A C 1
ATOM 876 O O . LEU A 1 121 ? -2.896 -19.026 -26.587 1.00 96.25 121 LEU A O 1
ATOM 880 N N . HIS A 1 122 ? -1.760 -19.626 -28.430 1.00 91.62 122 HIS A N 1
ATOM 881 C CA . HIS A 1 122 ? -2.900 -20.149 -29.197 1.00 91.62 122 HIS A CA 1
ATOM 882 C C . HIS A 1 122 ? -4.083 -19.160 -29.302 1.00 91.62 122 HIS A C 1
ATOM 884 O O . HIS A 1 122 ? -5.207 -19.473 -28.906 1.00 91.62 122 HIS A O 1
ATOM 890 N N . GLY A 1 123 ? -3.838 -17.970 -29.858 1.00 88.81 123 GLY A N 1
ATOM 891 C CA . GLY A 1 123 ? -4.888 -16.989 -30.179 1.00 88.81 123 GLY A CA 1
ATOM 892 C C . GLY A 1 123 ? -5.143 -15.920 -29.112 1.00 88.81 123 GLY A C 1
ATOM 893 O O . GLY A 1 123 ? -6.014 -15.078 -29.303 1.00 88.81 123 GLY A O 1
ATOM 894 N N . ILE A 1 124 ? -4.383 -15.916 -28.013 1.00 95.00 124 ILE A N 1
ATOM 895 C CA . ILE A 1 124 ? -4.360 -14.774 -27.088 1.00 95.00 124 ILE A CA 1
ATOM 896 C C . ILE A 1 124 ? -3.606 -13.616 -27.768 1.00 95.00 124 ILE A C 1
ATOM 898 O O . ILE A 1 124 ? -2.513 -13.857 -28.289 1.00 95.00 124 ILE A O 1
ATOM 902 N N . PRO A 1 125 ? -4.147 -12.382 -27.769 1.00 94.06 125 PRO A N 1
ATOM 903 C CA . PRO A 1 125 ? -3.464 -11.220 -28.326 1.00 94.06 125 PRO A CA 1
ATOM 904 C C . PRO A 1 125 ? -2.113 -10.973 -27.649 1.00 94.06 125 PRO A C 1
ATOM 906 O O . PRO A 1 125 ? -2.019 -10.928 -26.420 1.00 94.06 125 PRO A O 1
ATOM 909 N N . VAL A 1 126 ? -1.078 -10.803 -28.473 1.00 97.56 126 VAL A N 1
ATOM 910 C CA . VAL A 1 126 ? 0.285 -10.471 -28.042 1.00 97.56 126 VAL A CA 1
ATOM 911 C C . VAL A 1 126 ? 0.732 -9.216 -28.773 1.00 97.56 126 VAL A C 1
ATOM 913 O O . VAL A 1 126 ? 0.725 -9.209 -30.008 1.00 97.56 126 VAL A O 1
ATOM 916 N N . ALA A 1 127 ? 1.123 -8.194 -28.016 1.00 97.69 127 ALA A N 1
ATOM 917 C CA . ALA A 1 127 ? 1.585 -6.909 -28.524 1.00 97.69 127 ALA A CA 1
ATOM 918 C C . ALA A 1 127 ? 3.108 -6.751 -28.330 1.00 97.69 127 ALA A C 1
ATOM 920 O O . ALA A 1 127 ? 3.586 -6.893 -27.200 1.00 97.69 127 ALA A O 1
ATOM 921 N N . PRO A 1 128 ? 3.886 -6.446 -29.383 1.00 98.25 128 PRO A N 1
ATOM 922 C CA . PRO A 1 128 ? 5.277 -6.029 -29.231 1.00 98.25 128 PRO A CA 1
ATOM 923 C C . PRO A 1 128 ? 5.361 -4.570 -28.753 1.00 98.25 128 PRO A C 1
ATOM 925 O O . PRO A 1 128 ? 4.645 -3.699 -29.249 1.00 98.25 128 PRO A O 1
ATOM 928 N N . MET A 1 129 ? 6.258 -4.292 -27.809 1.00 98.19 129 MET A N 1
ATOM 929 C CA . MET A 1 129 ? 6.461 -2.965 -27.227 1.00 98.19 129 MET A CA 1
ATOM 930 C C . MET A 1 129 ? 7.947 -2.652 -27.030 1.00 98.19 129 MET A C 1
ATOM 932 O O . MET A 1 129 ? 8.692 -3.431 -26.443 1.00 98.19 129 MET A O 1
ATOM 936 N N . LEU A 1 130 ? 8.388 -1.497 -27.513 1.00 97.94 130 LEU A N 1
ATOM 937 C CA . LEU A 1 130 ? 9.754 -1.017 -27.364 1.00 97.94 130 LEU A CA 1
ATOM 938 C C . LEU A 1 130 ? 9.791 0.105 -26.323 1.00 97.94 130 LEU A C 1
ATOM 940 O O . LEU A 1 130 ? 9.218 1.178 -26.534 1.00 97.94 130 LEU A O 1
ATOM 944 N N . CYS A 1 131 ? 10.474 -0.150 -25.207 1.00 97.81 131 CYS A N 1
ATOM 945 C CA . CYS A 1 131 ? 10.576 0.775 -24.086 1.00 97.81 131 CYS A CA 1
ATOM 946 C C . CYS A 1 131 ? 11.899 1.546 -24.130 1.00 97.81 131 CYS A C 1
ATOM 948 O O . CYS A 1 131 ? 12.981 0.981 -23.978 1.00 97.81 131 CYS A O 1
ATOM 950 N N . PHE A 1 132 ? 11.820 2.859 -24.323 1.00 97.38 132 PHE A N 1
ATOM 951 C CA . PHE A 1 132 ? 12.965 3.756 -24.255 1.00 97.38 132 PHE A CA 1
ATOM 952 C C . PHE A 1 132 ? 13.297 4.082 -22.803 1.00 97.38 132 PHE A C 1
ATOM 954 O O . PHE A 1 132 ? 12.472 4.627 -22.072 1.00 97.38 132 PHE A O 1
ATOM 961 N N . GLU A 1 133 ? 14.533 3.830 -22.397 1.00 95.69 133 GLU A N 1
ATOM 962 C CA . GLU A 1 133 ? 15.009 4.252 -21.086 1.00 95.69 133 GLU A CA 1
ATOM 963 C C . GLU A 1 133 ? 15.291 5.764 -21.098 1.00 95.69 133 GLU A C 1
ATOM 965 O O . GLU A 1 133 ? 16.319 6.228 -21.598 1.00 95.69 133 GLU A O 1
ATOM 970 N N . ARG A 1 134 ? 14.321 6.548 -20.619 1.00 94.81 134 ARG A N 1
ATOM 971 C CA . ARG A 1 134 ? 14.398 8.008 -20.484 1.00 94.81 134 ARG A CA 1
ATOM 972 C C . ARG A 1 134 ? 13.243 8.543 -19.642 1.00 94.81 134 ARG A C 1
ATOM 974 O O . ARG A 1 134 ? 12.234 7.870 -19.449 1.00 94.81 134 ARG A O 1
ATOM 981 N N . LEU A 1 135 ? 13.407 9.775 -19.170 1.00 92.56 135 LEU A N 1
ATOM 982 C CA . LEU A 1 135 ? 12.405 10.476 -18.365 1.00 92.56 135 LEU A CA 1
ATOM 983 C C . LEU A 1 135 ? 11.358 11.184 -19.228 1.00 92.56 135 LEU A C 1
ATOM 985 O O . LEU A 1 135 ? 10.247 11.430 -18.772 1.00 92.56 135 LEU A O 1
ATOM 989 N N . GLU A 1 136 ? 11.694 11.548 -20.468 1.00 94.50 136 GLU A N 1
ATOM 990 C CA . GLU A 1 136 ? 10.713 12.139 -21.370 1.00 94.50 136 GLU A CA 1
ATOM 991 C C . GLU A 1 136 ? 9.726 11.066 -21.849 1.00 94.50 136 GLU A C 1
ATOM 993 O O . GLU A 1 136 ? 10.166 10.056 -22.409 1.00 94.50 136 GLU A O 1
ATOM 998 N N . PRO A 1 137 ? 8.406 11.276 -21.690 1.00 94.56 137 PRO A N 1
ATOM 999 C CA . PRO A 1 137 ? 7.419 10.310 -22.139 1.00 94.56 137 PRO A CA 1
ATOM 1000 C C . PRO A 1 137 ? 7.526 10.119 -23.652 1.00 94.56 137 PRO A C 1
ATOM 1002 O O . PRO A 1 137 ? 7.650 11.076 -24.422 1.00 94.56 137 PRO A O 1
ATOM 1005 N N . VAL A 1 138 ? 7.461 8.863 -24.076 1.00 95.88 138 VAL A N 1
ATOM 1006 C CA . VAL A 1 138 ? 7.399 8.478 -25.485 1.00 95.88 138 VAL A CA 1
ATOM 1007 C C . VAL A 1 138 ? 6.065 7.791 -25.694 1.00 95.88 138 VAL A C 1
ATOM 1009 O O . VAL A 1 138 ? 5.675 6.941 -24.904 1.00 95.88 138 VAL A O 1
ATOM 1012 N N . ALA A 1 139 ? 5.351 8.180 -26.738 1.00 94.25 139 ALA A N 1
ATOM 1013 C CA . ALA A 1 139 ? 4.120 7.531 -27.147 1.00 94.25 139 ALA A CA 1
ATOM 1014 C C . ALA A 1 139 ? 4.069 7.507 -28.665 1.00 94.25 139 ALA A C 1
ATOM 1016 O O . ALA A 1 139 ? 4.423 8.487 -29.325 1.00 94.25 139 ALA A O 1
ATOM 1017 N N . GLY A 1 140 ? 3.647 6.381 -29.215 1.00 95.19 140 GLY A N 1
ATOM 1018 C CA . GLY A 1 140 ? 3.496 6.210 -30.646 1.00 95.19 140 GLY A CA 1
ATOM 1019 C C . GLY A 1 140 ? 3.527 4.744 -31.028 1.00 95.19 140 GLY A C 1
ATOM 1020 O O . GLY A 1 140 ? 3.654 3.860 -30.182 1.00 95.19 140 GLY A O 1
ATOM 1021 N N . VAL A 1 141 ? 3.426 4.508 -32.324 1.00 96.56 141 VAL A N 1
ATOM 1022 C CA . VAL A 1 141 ? 3.493 3.185 -32.930 1.00 96.56 141 VAL A CA 1
ATOM 1023 C C . VAL A 1 141 ? 4.457 3.284 -34.114 1.00 96.56 141 VAL A C 1
ATOM 1025 O O . VAL A 1 141 ? 4.452 4.290 -34.825 1.00 96.56 141 VAL A O 1
ATOM 1028 N N . ALA A 1 142 ? 5.331 2.294 -34.284 1.00 96.25 142 ALA A N 1
ATOM 1029 C CA . ALA A 1 142 ? 6.216 2.174 -35.442 1.00 96.25 142 ALA A CA 1
ATOM 1030 C C . ALA A 1 142 ? 6.068 0.771 -36.042 1.00 96.25 142 ALA A C 1
ATOM 1032 O O . ALA A 1 142 ? 6.470 -0.220 -35.425 1.00 96.25 142 ALA A O 1
ATOM 1033 N N . GLY A 1 143 ? 5.461 0.679 -37.227 1.00 94.44 143 GLY A N 1
ATOM 1034 C CA . GLY A 1 143 ? 4.932 -0.593 -37.729 1.00 94.44 143 GLY A CA 1
ATOM 1035 C C . GLY A 1 143 ? 3.906 -1.168 -36.747 1.00 94.44 143 GLY A C 1
ATOM 1036 O O . GLY A 1 143 ? 3.049 -0.439 -36.279 1.00 94.44 143 GLY A O 1
ATOM 1037 N N . ALA A 1 144 ? 4.046 -2.436 -36.356 1.00 94.69 144 ALA A N 1
ATOM 1038 C CA . ALA A 1 144 ? 3.168 -3.071 -35.363 1.00 94.69 144 ALA A CA 1
ATOM 1039 C C . ALA A 1 144 ? 3.650 -2.914 -33.901 1.00 94.69 144 ALA A C 1
ATOM 1041 O O . ALA A 1 144 ? 3.089 -3.534 -32.996 1.00 94.69 144 ALA A O 1
ATOM 1042 N N . VAL A 1 145 ? 4.725 -2.151 -33.659 1.00 97.25 145 VAL A N 1
ATOM 1043 C CA . VAL A 1 145 ? 5.392 -2.057 -32.351 1.00 97.25 145 VAL A CA 1
ATOM 1044 C C . VAL A 1 145 ? 4.974 -0.789 -31.616 1.00 97.25 145 VAL A C 1
ATOM 1046 O O . VAL A 1 145 ? 5.180 0.326 -32.101 1.00 97.25 145 VAL A O 1
ATOM 1049 N N . ALA A 1 146 ? 4.450 -0.958 -30.405 1.00 97.00 146 ALA A N 1
ATOM 1050 C CA . ALA A 1 146 ? 4.142 0.146 -29.507 1.00 97.00 146 ALA A CA 1
ATOM 1051 C C . ALA A 1 146 ? 5.425 0.785 -28.970 1.00 97.00 146 ALA A C 1
ATOM 1053 O O . ALA A 1 146 ? 6.340 0.075 -28.558 1.00 97.00 146 ALA A O 1
ATOM 1054 N N . LEU A 1 147 ? 5.490 2.112 -28.918 1.00 97.75 147 LEU A N 1
ATOM 1055 C CA . LEU A 1 147 ? 6.621 2.836 -28.344 1.00 97.75 147 LEU A CA 1
ATOM 1056 C C . LEU A 1 147 ? 6.216 3.469 -27.017 1.00 97.75 147 LEU A C 1
ATOM 1058 O O . LEU A 1 147 ? 5.236 4.215 -26.959 1.00 97.75 147 LEU A O 1
ATOM 1062 N N . CYS A 1 148 ? 7.006 3.223 -25.976 1.00 97.56 148 CYS A N 1
ATOM 1063 C CA . CYS A 1 148 ? 6.847 3.861 -24.673 1.00 97.56 148 CYS A CA 1
ATOM 1064 C C . CYS A 1 148 ? 8.194 4.292 -24.092 1.00 97.56 148 CYS A C 1
ATOM 1066 O O . CYS A 1 148 ? 9.247 3.900 -24.584 1.00 97.56 148 CYS A O 1
ATOM 1068 N N . ALA A 1 149 ? 8.175 5.106 -23.045 1.00 97.12 149 ALA A N 1
ATOM 1069 C CA . ALA A 1 149 ? 9.330 5.360 -22.197 1.00 97.12 149 ALA A CA 1
ATOM 1070 C C . ALA A 1 149 ? 9.183 4.613 -20.868 1.00 97.12 149 ALA A C 1
ATOM 1072 O O . ALA A 1 149 ? 8.072 4.276 -20.454 1.00 97.12 149 ALA A O 1
ATOM 1073 N N . SER A 1 150 ? 10.292 4.422 -20.155 1.00 96.12 150 SER A N 1
ATOM 1074 C CA . SER A 1 150 ? 10.278 3.880 -18.790 1.00 96.12 150 SER A CA 1
ATOM 1075 C C . SER A 1 150 ? 9.375 4.688 -17.850 1.00 96.12 150 SER A C 1
ATOM 1077 O O . SER A 1 150 ? 8.757 4.117 -16.959 1.00 96.12 150 SER A O 1
ATOM 1079 N N . GLU A 1 151 ? 9.246 5.999 -18.082 1.00 95.19 151 GLU A N 1
ATOM 1080 C CA . GLU A 1 151 ? 8.399 6.892 -17.282 1.00 95.19 151 GLU A CA 1
ATOM 1081 C C . GLU A 1 151 ? 6.891 6.628 -17.455 1.00 95.19 151 GLU A C 1
ATOM 1083 O O . GLU A 1 151 ? 6.135 6.746 -16.496 1.00 95.19 151 GLU A O 1
ATOM 1088 N N . ASN A 1 152 ? 6.427 6.257 -18.657 1.00 95.94 152 ASN A N 1
ATOM 1089 C CA . ASN A 1 152 ? 4.992 6.144 -18.961 1.00 95.94 152 ASN A CA 1
ATOM 1090 C C . ASN A 1 152 ? 4.521 4.722 -19.308 1.00 95.94 152 ASN A C 1
ATOM 1092 O O . ASN A 1 152 ? 3.345 4.529 -19.615 1.00 95.94 152 ASN A O 1
ATOM 1096 N N . ILE A 1 153 ? 5.395 3.714 -19.237 1.00 96.50 153 ILE A N 1
ATOM 1097 C CA . ILE A 1 153 ? 5.037 2.316 -19.525 1.00 96.50 153 ILE A CA 1
ATOM 1098 C C . ILE A 1 153 ? 3.923 1.791 -18.607 1.00 96.50 153 ILE A C 1
ATOM 1100 O O . ILE A 1 153 ? 3.014 1.106 -19.072 1.00 96.50 153 ILE A O 1
ATOM 1104 N N . LEU A 1 154 ? 3.942 2.143 -17.316 1.00 96.62 154 LEU A N 1
ATOM 1105 C CA . LEU A 1 154 ? 2.919 1.704 -16.361 1.00 96.62 154 LEU A CA 1
ATOM 1106 C C . LEU A 1 154 ? 1.545 2.282 -16.686 1.00 96.62 154 LEU A C 1
ATOM 1108 O O . LEU A 1 154 ? 0.552 1.555 -16.689 1.00 96.62 154 LEU A O 1
ATOM 1112 N N . GLU A 1 155 ? 1.493 3.575 -16.984 1.00 95.06 155 GLU A N 1
ATOM 1113 C CA . GLU A 1 155 ? 0.267 4.249 -17.396 1.00 95.06 155 GLU A CA 1
ATOM 1114 C C . GLU A 1 155 ? -0.253 3.672 -18.716 1.00 95.06 155 GLU A C 1
ATOM 1116 O O . GLU A 1 155 ? -1.433 3.340 -18.821 1.00 95.06 155 GLU A O 1
ATOM 1121 N N . LEU A 1 156 ? 0.627 3.457 -19.700 1.00 95.12 156 LEU A N 1
ATOM 1122 C CA . LEU A 1 156 ? 0.248 2.864 -20.980 1.00 95.12 156 LEU A CA 1
ATOM 1123 C C . LEU A 1 156 ? -0.362 1.469 -20.794 1.00 95.12 156 LEU A C 1
ATOM 1125 O O . LEU A 1 156 ? -1.415 1.201 -21.361 1.00 95.12 156 LEU A O 1
ATOM 1129 N N . LEU A 1 157 ? 0.253 0.598 -19.987 1.00 96.38 157 LEU A N 1
ATOM 1130 C CA . LEU A 1 157 ? -0.213 -0.778 -19.765 1.00 96.38 157 LEU A CA 1
ATOM 1131 C C . LEU A 1 157 ? -1.516 -0.855 -18.957 1.00 96.38 157 LEU A C 1
ATOM 1133 O O . LEU A 1 157 ? -2.364 -1.703 -19.244 1.00 96.38 157 LEU A O 1
ATOM 1137 N N . THR A 1 158 ? -1.680 0.016 -17.956 1.00 95.25 158 THR A N 1
ATOM 1138 C CA . THR A 1 158 ? -2.851 0.027 -17.055 1.00 95.25 158 THR A CA 1
ATOM 1139 C C . THR A 1 158 ? -4.042 0.809 -17.603 1.00 95.25 158 THR A C 1
ATOM 1141 O O . THR A 1 158 ? -5.162 0.600 -17.147 1.00 95.25 158 THR A O 1
ATOM 1144 N N . SER A 1 159 ? -3.829 1.676 -18.596 1.00 93.88 159 SER A N 1
ATOM 1145 C CA . SER A 1 159 ? -4.900 2.389 -19.304 1.00 93.88 159 SER A CA 1
ATOM 1146 C C . SER A 1 159 ? -5.553 1.569 -20.421 1.00 93.88 159 SER A C 1
ATOM 1148 O O . SER A 1 159 ? -6.588 1.980 -20.952 1.00 93.88 159 SER A O 1
ATOM 1150 N N . GLN A 1 160 ? -4.967 0.426 -20.794 1.00 94.75 160 GLN A N 1
ATOM 1151 C CA . GLN A 1 160 ? -5.544 -0.454 -21.807 1.00 94.75 160 GLN A CA 1
ATOM 1152 C C . GLN A 1 160 ? -6.810 -1.152 -21.286 1.00 94.75 160 GLN A C 1
ATOM 1154 O O . GLN A 1 160 ? -6.887 -1.485 -20.103 1.00 94.75 160 GLN A O 1
ATOM 1159 N N . PRO A 1 161 ? -7.800 -1.415 -22.158 1.00 94.06 161 PRO A N 1
ATOM 1160 C CA . PRO A 1 161 ? -9.019 -2.107 -21.762 1.00 94.06 161 PRO A CA 1
ATOM 1161 C C . PRO A 1 161 ? -8.732 -3.545 -21.312 1.00 94.06 161 PRO A C 1
ATOM 1163 O O . PRO A 1 161 ? -7.923 -4.244 -21.922 1.00 94.06 161 PRO A O 1
ATOM 1166 N N . ASP A 1 162 ? -9.456 -4.005 -20.291 1.00 96.19 162 ASP A N 1
ATOM 1167 C CA . ASP A 1 162 ? -9.435 -5.398 -19.842 1.00 96.19 162 ASP A CA 1
ATOM 1168 C C . ASP A 1 162 ? -10.100 -6.299 -20.892 1.00 96.19 162 ASP A C 1
ATOM 1170 O O . ASP A 1 162 ? -11.317 -6.275 -21.082 1.00 96.19 162 ASP A O 1
ATOM 1174 N N . ILE A 1 163 ? -9.297 -7.103 -21.584 1.00 95.75 163 ILE A N 1
ATOM 1175 C CA . ILE A 1 163 ? -9.733 -7.936 -22.718 1.00 95.75 163 ILE A CA 1
ATOM 1176 C C . ILE A 1 163 ? -9.614 -9.429 -22.415 1.00 95.75 163 ILE A C 1
ATOM 1178 O O . ILE A 1 163 ? -10.275 -10.255 -23.041 1.00 95.75 163 ILE A O 1
ATOM 1182 N N . LEU A 1 164 ? -8.770 -9.782 -21.445 1.00 95.81 164 LEU A N 1
ATOM 1183 C CA . LEU A 1 164 ? -8.597 -11.131 -20.941 1.00 95.81 164 LEU A CA 1
ATOM 1184 C C . LEU A 1 164 ? -9.304 -11.237 -19.596 1.00 95.81 164 LEU A C 1
ATOM 1186 O O . LEU A 1 164 ? -9.007 -10.506 -18.651 1.00 95.81 164 LEU A O 1
ATOM 1190 N N . ASP A 1 165 ? -10.208 -12.206 -19.476 1.00 94.38 165 ASP A N 1
ATOM 1191 C CA . ASP A 1 165 ? -10.737 -12.556 -18.167 1.00 94.38 165 ASP A CA 1
ATOM 1192 C C . ASP A 1 165 ? -9.644 -13.188 -17.282 1.00 94.38 165 ASP A C 1
ATOM 1194 O O . ASP A 1 165 ? -8.606 -13.676 -17.745 1.00 94.38 165 ASP A O 1
ATOM 1198 N N . ARG A 1 166 ? -9.877 -13.213 -15.966 1.00 91.62 166 ARG A N 1
ATOM 1199 C CA . ARG A 1 166 ? -8.897 -13.745 -15.003 1.00 91.62 166 ARG A CA 1
ATOM 1200 C C . ARG A 1 166 ? -8.506 -15.200 -15.281 1.00 91.62 166 ARG A C 1
ATOM 1202 O O . ARG A 1 166 ? -7.380 -15.591 -14.981 1.00 91.62 166 ARG A O 1
ATOM 1209 N N . ALA A 1 167 ? -9.419 -16.006 -15.826 1.00 93.06 167 ALA A N 1
ATOM 1210 C CA . ALA A 1 167 ? -9.145 -17.401 -16.160 1.00 93.06 167 ALA A CA 1
ATOM 1211 C C . ALA A 1 167 ? -8.182 -17.511 -17.354 1.00 93.06 167 ALA A C 1
ATOM 1213 O O . ALA A 1 167 ? -7.266 -18.336 -17.341 1.00 93.06 167 ALA A O 1
ATOM 1214 N N . THR A 1 168 ? -8.344 -16.641 -18.348 1.00 95.12 168 THR A N 1
ATOM 1215 C CA . THR A 1 168 ? -7.495 -16.535 -19.534 1.00 95.12 168 THR A CA 1
ATOM 1216 C C . THR A 1 168 ? -6.122 -15.991 -19.172 1.00 95.12 168 THR A C 1
ATOM 1218 O O . THR A 1 168 ? -5.129 -16.581 -19.590 1.00 95.12 168 THR A O 1
ATOM 1221 N N . VAL A 1 169 ? -6.041 -14.966 -18.313 1.00 95.94 169 VAL A N 1
ATOM 1222 C CA . VAL A 1 169 ? -4.762 -14.478 -17.762 1.00 95.94 169 VAL A CA 1
ATOM 1223 C C . VAL A 1 169 ? -4.045 -15.594 -17.004 1.00 95.94 169 VAL A C 1
ATOM 1225 O O . VAL A 1 169 ? -2.885 -15.879 -17.278 1.00 95.94 169 VAL A O 1
ATOM 1228 N N . ALA A 1 170 ? -4.736 -16.302 -16.106 1.00 94.06 170 ALA A N 1
ATOM 1229 C CA . ALA A 1 170 ? -4.167 -17.431 -15.370 1.00 94.06 170 ALA A CA 1
ATOM 1230 C C . ALA A 1 170 ? -3.634 -18.540 -16.298 1.00 94.06 170 ALA A C 1
ATOM 1232 O O . ALA A 1 170 ? -2.553 -19.086 -16.060 1.00 94.06 170 ALA A O 1
ATOM 1233 N N . LYS A 1 171 ? -4.377 -18.862 -17.364 1.00 95.25 171 LYS A N 1
ATOM 1234 C CA . LYS A 1 171 ? -3.971 -19.839 -18.381 1.00 95.25 171 LYS A CA 1
ATOM 1235 C C . LYS A 1 171 ? -2.747 -19.354 -19.164 1.00 95.25 171 LYS A C 1
ATOM 1237 O O . LYS A 1 171 ? -1.794 -20.119 -19.297 1.00 95.25 171 LYS A O 1
ATOM 1242 N N . ALA A 1 172 ? -2.757 -18.109 -19.645 1.00 95.56 172 ALA A N 1
ATOM 1243 C CA . ALA A 1 172 ? -1.638 -17.494 -20.358 1.00 95.56 172 ALA A CA 1
ATOM 1244 C C . ALA A 1 172 ? -0.377 -17.515 -19.494 1.00 95.56 172 ALA A C 1
ATOM 1246 O O . ALA A 1 172 ? 0.642 -18.060 -19.905 1.00 95.56 172 ALA A O 1
ATOM 1247 N N . SER A 1 173 ? -0.486 -17.045 -18.251 1.00 96.06 173 SER A N 1
ATOM 1248 C CA . SER A 1 173 ? 0.607 -17.020 -17.286 1.00 96.06 173 SER A CA 1
ATOM 1249 C C . SER A 1 173 ? 1.195 -18.407 -17.021 1.00 96.06 173 SER A C 1
ATOM 1251 O O . SER A 1 173 ? 2.413 -18.558 -16.967 1.00 96.06 173 SER A O 1
ATOM 1253 N N . GLY A 1 174 ? 0.353 -19.442 -16.913 1.00 95.00 174 GLY A N 1
ATOM 1254 C CA . GLY A 1 174 ? 0.812 -20.826 -16.779 1.00 95.00 174 GLY A CA 1
ATOM 1255 C C . GLY A 1 174 ? 1.572 -21.336 -18.008 1.00 95.00 174 GLY A C 1
ATOM 1256 O O . GLY A 1 174 ? 2.595 -22.001 -17.856 1.00 95.00 174 GLY A O 1
ATOM 1257 N N . MET A 1 175 ? 1.106 -21.009 -19.219 1.00 95.88 175 MET A N 1
ATOM 1258 C CA . MET A 1 175 ? 1.774 -21.392 -20.471 1.00 95.88 175 MET A CA 1
ATOM 1259 C C . MET A 1 175 ? 3.111 -20.661 -20.647 1.00 95.88 175 MET A C 1
ATOM 1261 O O . MET A 1 175 ? 4.112 -21.307 -20.952 1.00 95.88 175 MET A O 1
ATOM 1265 N N . LEU A 1 176 ? 3.155 -19.352 -20.374 1.00 95.69 176 LEU A N 1
ATOM 1266 C CA . LEU A 1 176 ? 4.384 -18.556 -20.426 1.00 95.69 176 LEU A CA 1
ATOM 1267 C C . LEU A 1 176 ? 5.413 -19.049 -19.413 1.00 95.69 176 LEU A C 1
ATOM 1269 O O . LEU A 1 176 ? 6.540 -19.342 -19.785 1.00 95.69 176 LEU A O 1
ATOM 1273 N N . ALA A 1 177 ? 5.019 -19.248 -18.153 1.00 93.19 177 ALA A N 1
ATOM 1274 C CA . ALA A 1 177 ? 5.932 -19.740 -17.122 1.00 93.19 177 ALA A CA 1
ATOM 1275 C C . ALA A 1 177 ? 6.515 -21.131 -17.442 1.00 93.19 177 ALA A C 1
ATOM 1277 O O . ALA A 1 177 ? 7.617 -21.452 -16.998 1.00 93.19 177 ALA A O 1
ATOM 1278 N N . LEU A 1 178 ? 5.792 -21.972 -18.193 1.00 92.69 178 LEU A N 1
ATOM 1279 C CA . LEU A 1 178 ? 6.298 -23.261 -18.671 1.00 92.69 178 LEU A CA 1
ATOM 1280 C C . LEU A 1 178 ? 7.241 -23.106 -19.870 1.00 92.69 178 LEU A C 1
ATOM 1282 O O . LEU A 1 178 ? 8.271 -23.778 -19.901 1.00 92.69 178 LEU A O 1
ATOM 1286 N N . ALA A 1 179 ? 6.905 -22.235 -20.823 1.00 90.56 179 ALA A N 1
ATOM 1287 C CA . ALA A 1 179 ? 7.709 -21.978 -22.017 1.00 90.56 179 ALA A CA 1
ATOM 1288 C C . ALA A 1 179 ? 9.028 -21.255 -21.699 1.00 90.56 179 ALA A C 1
ATOM 1290 O O . ALA A 1 179 ? 10.049 -21.556 -22.306 1.00 90.56 179 ALA A O 1
ATOM 1291 N N . SER A 1 180 ? 9.020 -20.359 -20.710 1.00 86.94 180 SER A N 1
ATOM 1292 C CA . SER A 1 180 ? 10.177 -19.572 -20.267 1.00 86.94 180 SER A CA 1
ATOM 1293 C C . SER A 1 180 ? 11.097 -20.316 -19.301 1.00 86.94 180 SER A C 1
ATOM 1295 O O . SER A 1 180 ? 12.044 -19.729 -18.776 1.00 86.94 180 SER A O 1
ATOM 1297 N N . ARG A 1 181 ? 10.843 -21.600 -19.016 1.00 86.00 181 ARG A N 1
ATOM 1298 C CA . ARG A 1 181 ? 11.795 -22.381 -18.223 1.00 86.00 181 ARG A CA 1
ATOM 1299 C C . ARG A 1 181 ? 13.109 -22.416 -18.988 1.00 86.00 181 ARG A C 1
ATOM 1301 O O . ARG A 1 181 ? 13.083 -22.797 -20.159 1.00 86.00 181 ARG A O 1
ATOM 1308 N N . PRO A 1 182 ? 14.245 -22.080 -18.350 1.00 73.62 182 PRO A N 1
ATOM 1309 C CA . PRO A 1 182 ? 15.531 -22.221 -18.997 1.00 73.62 182 PRO A CA 1
ATOM 1310 C C . PRO A 1 182 ? 15.629 -23.678 -19.427 1.00 73.62 182 PRO A C 1
ATOM 1312 O O . PRO A 1 182 ? 15.702 -24.573 -18.579 1.00 73.62 182 PRO A O 1
ATOM 1315 N N . SER A 1 183 ? 15.555 -23.922 -20.741 1.00 60.59 183 SER A N 1
ATOM 1316 C CA . SER A 1 183 ? 15.893 -25.225 -21.293 1.00 60.59 183 SER A CA 1
ATOM 1317 C C . SER A 1 183 ? 17.259 -25.494 -20.723 1.00 60.59 183 SER A C 1
ATOM 1319 O O . SER A 1 183 ? 18.167 -24.698 -20.970 1.00 60.59 183 SER A O 1
ATOM 1321 N N . ALA A 1 184 ? 17.361 -26.507 -19.855 1.00 56.19 184 ALA A N 1
ATOM 1322 C CA . ALA A 1 184 ? 18.618 -26.894 -19.256 1.00 56.19 184 ALA A CA 1
ATOM 1323 C C . ALA A 1 184 ? 19.537 -27.094 -20.445 1.00 56.19 184 ALA A C 1
ATOM 1325 O O . ALA A 1 184 ? 19.396 -28.089 -21.161 1.00 56.19 184 ALA A O 1
ATOM 1326 N N . ARG A 1 185 ? 20.365 -26.077 -20.733 1.00 48.66 185 ARG A N 1
ATOM 1327 C CA . ARG A 1 185 ? 21.318 -26.128 -21.820 1.00 48.66 185 ARG A CA 1
ATOM 1328 C C . ARG A 1 185 ? 22.112 -27.333 -21.413 1.00 48.66 185 ARG A C 1
ATOM 1330 O O . ARG A 1 185 ? 22.824 -27.310 -20.409 1.00 48.66 185 ARG A O 1
ATOM 1337 N N . THR A 1 186 ? 21.868 -28.428 -22.123 1.00 40.44 186 THR A N 1
ATOM 1338 C CA . THR A 1 186 ? 22.752 -29.560 -22.077 1.00 40.44 186 THR A CA 1
ATOM 1339 C C . THR A 1 186 ? 23.979 -28.931 -22.676 1.00 40.44 186 THR A C 1
ATOM 1341 O O . THR A 1 186 ? 24.071 -28.757 -23.890 1.00 40.44 186 THR A O 1
ATOM 1344 N N . THR A 1 187 ? 24.839 -28.416 -21.801 1.00 42.34 187 THR A N 1
ATOM 1345 C CA . THR A 1 187 ? 26.210 -28.107 -22.111 1.00 42.34 187 THR A CA 1
ATOM 1346 C C . THR A 1 187 ? 26.729 -29.465 -22.529 1.00 42.34 187 THR A C 1
ATOM 1348 O O . THR A 1 187 ? 27.192 -30.248 -21.706 1.00 42.34 187 THR A O 1
ATOM 1351 N N . VAL A 1 188 ? 26.503 -29.811 -23.798 1.00 43.41 188 VAL A N 1
ATOM 1352 C CA . VAL A 1 188 ? 27.267 -30.818 -24.492 1.00 43.41 188 VAL A CA 1
ATOM 1353 C C . VAL A 1 188 ? 28.647 -30.224 -24.379 1.00 43.41 188 VAL A C 1
ATOM 1355 O O . VAL A 1 188 ? 28.976 -29.257 -25.064 1.00 43.41 188 VAL A O 1
ATOM 1358 N N . GLU A 1 189 ? 29.351 -30.688 -23.352 1.00 36.03 189 GLU A N 1
ATOM 1359 C CA . GLU A 1 189 ? 30.734 -30.399 -23.068 1.00 36.03 189 GLU A CA 1
ATOM 1360 C C . GLU A 1 189 ? 31.452 -30.790 -24.348 1.00 36.03 189 GLU A C 1
ATOM 1362 O O . GLU A 1 189 ? 31.721 -31.960 -24.606 1.00 36.03 189 GLU A O 1
ATOM 1367 N N . GLN A 1 190 ? 31.593 -29.810 -25.238 1.00 34.75 190 GLN A N 1
ATOM 1368 C CA . GLN A 1 190 ? 32.261 -29.961 -26.507 1.00 34.75 190 GLN A CA 1
ATOM 1369 C C . GLN A 1 190 ? 33.682 -30.345 -26.101 1.00 34.75 190 GLN A C 1
ATOM 1371 O O . GLN A 1 190 ? 34.368 -29.504 -25.508 1.00 34.75 190 GLN A O 1
ATOM 1376 N N . PRO A 1 191 ? 34.097 -31.616 -26.279 1.00 36.41 191 PRO A N 1
ATOM 1377 C CA . PRO A 1 191 ? 35.329 -32.096 -25.687 1.00 36.41 191 PRO A CA 1
ATOM 1378 C C . PRO A 1 191 ? 36.442 -31.201 -26.199 1.00 36.41 191 PRO A C 1
ATOM 1380 O O . PRO A 1 191 ? 36.566 -30.985 -27.409 1.00 36.41 191 PRO A O 1
ATOM 1383 N N . ALA A 1 192 ? 37.182 -30.626 -25.251 1.00 38.16 192 ALA A N 1
ATOM 1384 C CA . ALA A 1 192 ? 38.245 -29.677 -25.498 1.00 38.16 192 ALA A CA 1
ATOM 1385 C C . ALA A 1 192 ? 39.077 -30.137 -26.701 1.00 38.16 192 ALA A C 1
ATOM 1387 O O . ALA A 1 192 ? 39.783 -31.148 -26.645 1.00 38.16 192 ALA A O 1
ATOM 1388 N N . ARG A 1 193 ? 38.968 -29.396 -27.811 1.00 33.88 193 ARG A N 1
ATOM 1389 C CA . ARG A 1 193 ? 39.847 -29.548 -28.968 1.00 33.88 193 ARG A CA 1
ATOM 1390 C C . ARG A 1 193 ? 41.249 -29.200 -28.487 1.00 33.88 193 ARG A C 1
ATOM 1392 O O . ARG A 1 193 ? 41.629 -28.035 -28.408 1.00 33.88 193 ARG A O 1
ATOM 1399 N N . GLY A 1 194 ? 41.991 -30.234 -28.107 1.00 35.22 194 GLY A N 1
ATOM 1400 C CA . GLY A 1 194 ? 43.399 -30.138 -27.783 1.00 35.22 194 GLY A CA 1
ATOM 1401 C C . GLY A 1 194 ? 44.144 -29.555 -28.975 1.00 35.22 194 GLY A C 1
ATOM 1402 O O . GLY A 1 194 ? 44.199 -30.161 -30.043 1.00 35.22 194 GLY A O 1
ATOM 1403 N N . SER A 1 195 ? 44.728 -28.380 -28.766 1.00 42.38 195 SER A N 1
ATOM 1404 C CA . SER A 1 195 ? 45.832 -27.880 -29.571 1.00 42.38 195 SER A CA 1
ATOM 1405 C C . SER A 1 195 ? 46.955 -28.923 -29.537 1.00 42.38 195 SER A C 1
ATOM 1407 O O . SER A 1 195 ? 47.602 -29.120 -28.507 1.00 42.38 195 SER A O 1
ATOM 1409 N N . ARG A 1 196 ? 47.151 -29.640 -30.647 1.00 38.22 196 ARG A N 1
ATOM 1410 C CA . ARG A 1 196 ? 48.377 -30.392 -30.923 1.00 38.22 196 ARG A CA 1
ATOM 1411 C C . ARG A 1 196 ? 48.973 -29.896 -32.227 1.00 38.22 196 ARG A C 1
ATOM 1413 O O . ARG A 1 196 ? 48.371 -29.973 -33.293 1.00 38.22 196 ARG A O 1
ATOM 1420 N N . THR A 1 197 ? 50.184 -29.389 -32.078 1.00 39.62 197 THR A N 1
ATOM 1421 C CA . THR A 1 197 ? 51.183 -29.150 -33.109 1.00 39.62 197 THR A CA 1
ATOM 1422 C C . THR A 1 197 ? 51.491 -30.420 -33.910 1.00 39.62 197 THR A C 1
ATOM 1424 O O . THR A 1 197 ? 51.382 -31.532 -33.399 1.00 39.62 197 THR A O 1
ATOM 1427 N N . HIS A 1 198 ? 51.896 -30.206 -35.162 1.00 38.84 198 HIS A N 1
ATOM 1428 C CA . HIS A 1 198 ? 52.300 -31.173 -36.184 1.00 38.84 198 HIS A CA 1
ATOM 1429 C C . HIS A 1 198 ? 53.076 -32.420 -35.723 1.00 38.84 198 HIS A C 1
ATOM 1431 O O . HIS A 1 198 ? 54.003 -32.336 -34.922 1.00 38.84 198 HIS A O 1
ATOM 1437 N N . GLY A 1 199 ? 52.786 -33.537 -36.397 1.00 30.42 199 GLY A N 1
ATOM 1438 C CA . GLY A 1 199 ? 53.646 -34.715 -36.507 1.00 30.42 199 GLY A CA 1
ATOM 1439 C C . GLY A 1 199 ? 52.963 -35.800 -37.341 1.00 30.42 199 GLY A C 1
ATOM 1440 O O . GLY A 1 199 ? 51.961 -36.357 -36.909 1.00 30.42 199 GLY A O 1
ATOM 1441 N N . ALA A 1 200 ? 53.471 -36.033 -38.550 1.00 41.06 200 ALA A N 1
ATOM 1442 C CA . ALA A 1 200 ? 53.022 -37.047 -39.501 1.00 41.06 200 ALA A CA 1
ATOM 1443 C C . ALA A 1 200 ? 53.098 -38.474 -38.928 1.00 41.06 200 ALA A C 1
ATOM 1445 O O . ALA A 1 200 ? 54.069 -38.773 -38.242 1.00 41.06 200 ALA A O 1
ATOM 1446 N N . ASP A 1 201 ? 52.137 -39.346 -39.253 1.00 31.48 201 ASP A N 1
ATOM 1447 C CA . ASP A 1 201 ? 52.396 -40.577 -40.017 1.00 31.48 201 ASP A CA 1
ATOM 1448 C C . ASP A 1 201 ? 51.090 -41.311 -40.393 1.00 31.48 201 ASP A C 1
ATOM 1450 O O . ASP A 1 201 ? 49.998 -41.047 -39.896 1.00 31.48 201 ASP A O 1
ATOM 1454 N N . THR A 1 202 ? 51.281 -42.209 -41.339 1.00 36.91 202 THR A N 1
ATOM 1455 C CA . THR A 1 202 ? 50.426 -42.963 -42.247 1.00 36.91 202 THR A CA 1
ATOM 1456 C C . THR A 1 202 ? 49.540 -44.048 -41.591 1.00 36.91 202 THR A C 1
ATOM 1458 O O . THR A 1 202 ? 49.881 -44.622 -40.559 1.00 36.91 202 THR A O 1
ATOM 1461 N N . THR A 1 203 ? 48.502 -44.455 -42.346 1.00 36.59 203 THR A N 1
ATOM 1462 C CA . THR A 1 203 ? 47.884 -45.809 -42.489 1.00 36.59 203 THR A CA 1
ATOM 1463 C C . THR A 1 203 ? 46.581 -46.203 -41.755 1.00 36.59 203 THR A C 1
ATOM 1465 O O . THR A 1 203 ? 46.496 -46.190 -40.537 1.00 36.59 203 THR A O 1
ATOM 1468 N N . GLN A 1 204 ? 45.652 -46.724 -42.587 1.00 32.97 204 GLN A N 1
ATOM 1469 C CA . GLN A 1 204 ? 44.675 -47.826 -42.391 1.00 32.97 204 GLN A CA 1
ATOM 1470 C C . GLN A 1 204 ? 43.499 -47.644 -41.405 1.00 32.97 204 GLN A C 1
ATOM 1472 O O . GLN A 1 204 ? 43.682 -47.471 -40.213 1.00 32.97 204 GLN A O 1
ATOM 1477 N N . GLN A 1 205 ? 42.243 -47.583 -41.876 1.00 33.94 205 GLN A N 1
ATOM 1478 C CA . GLN A 1 205 ? 41.369 -48.686 -42.348 1.00 33.94 205 GLN A CA 1
ATOM 1479 C C . GLN A 1 205 ? 40.735 -49.504 -41.203 1.00 33.94 205 GLN A C 1
ATOM 1481 O O . GLN A 1 205 ? 41.419 -50.319 -40.599 1.00 33.94 205 GLN A O 1
ATOM 1486 N N . ALA A 1 206 ? 39.415 -49.337 -41.003 1.00 34.47 206 ALA A N 1
ATOM 1487 C CA . ALA A 1 206 ? 38.377 -50.390 -40.915 1.00 34.47 206 ALA A CA 1
ATOM 1488 C C . ALA A 1 206 ? 37.180 -50.007 -40.003 1.00 34.47 206 ALA A C 1
ATOM 1490 O O . ALA A 1 206 ? 37.343 -49.720 -38.823 1.00 34.47 206 ALA A O 1
ATOM 1491 N N . ASN A 1 207 ? 35.973 -50.083 -40.582 1.00 41.44 207 ASN A N 1
ATOM 1492 C CA . ASN A 1 207 ? 34.669 -50.347 -39.933 1.00 41.44 207 ASN A CA 1
ATOM 1493 C C . ASN A 1 207 ? 34.706 -51.673 -39.129 1.00 41.44 207 ASN A C 1
ATOM 1495 O O . ASN A 1 207 ? 35.539 -52.513 -39.491 1.00 41.44 207 ASN A O 1
ATOM 1499 N N . PRO A 1 208 ? 33.820 -51.954 -38.129 1.00 56.38 208 PRO A N 1
ATOM 1500 C CA . PRO A 1 208 ? 32.406 -52.351 -38.373 1.00 56.38 208 PRO A CA 1
ATOM 1501 C C . PRO A 1 208 ? 31.433 -52.090 -37.162 1.00 56.38 208 PRO A C 1
ATOM 1503 O O . PRO A 1 208 ? 31.671 -51.115 -36.456 1.00 56.38 208 PRO A O 1
ATOM 1506 N N . PRO A 1 209 ? 30.299 -52.817 -36.947 1.00 55.59 209 PRO A N 1
ATOM 1507 C CA . PRO A 1 209 ? 28.943 -52.322 -37.218 1.00 55.59 209 PRO A CA 1
ATOM 1508 C C . PRO A 1 209 ? 27.969 -52.375 -36.006 1.00 55.59 209 PRO A C 1
ATOM 1510 O O . PRO A 1 209 ? 28.354 -52.648 -34.874 1.00 55.59 209 PRO A O 1
ATOM 1513 N N . ALA A 1 210 ? 26.700 -52.085 -36.311 1.00 43.78 210 ALA A N 1
ATOM 1514 C CA . ALA A 1 210 ? 25.496 -52.070 -35.477 1.00 43.78 210 ALA A CA 1
ATOM 1515 C C . ALA A 1 210 ? 25.183 -53.367 -34.697 1.00 43.78 210 ALA A C 1
ATOM 1517 O O . ALA A 1 210 ? 25.538 -54.445 -35.162 1.00 43.78 210 ALA A O 1
ATOM 1518 N N . ASP A 1 211 ? 24.451 -53.235 -33.575 1.00 34.47 211 ASP A N 1
ATOM 1519 C CA . ASP A 1 211 ? 23.226 -54.006 -33.271 1.00 34.47 211 ASP A CA 1
ATOM 1520 C C . ASP A 1 211 ? 22.565 -53.612 -31.923 1.00 34.47 211 ASP A C 1
ATOM 1522 O O . ASP A 1 211 ? 23.213 -53.642 -30.881 1.00 34.47 211 ASP A O 1
ATOM 1526 N N . ALA A 1 212 ? 21.250 -53.333 -32.005 1.00 35.38 212 ALA A N 1
ATOM 1527 C CA . ALA A 1 212 ? 20.151 -53.735 -31.099 1.00 35.38 212 ALA A CA 1
ATOM 1528 C C . ALA A 1 212 ? 20.115 -53.211 -29.627 1.00 35.38 212 ALA A C 1
ATOM 1530 O O . ALA A 1 212 ? 21.131 -52.866 -29.050 1.00 35.38 212 ALA A O 1
ATOM 1531 N N . VAL A 1 213 ? 18.997 -53.083 -28.896 1.00 37.81 213 VAL A N 1
ATOM 1532 C CA . VAL A 1 213 ? 17.641 -53.651 -28.952 1.00 37.81 213 VAL A CA 1
ATOM 1533 C C . VAL A 1 213 ? 16.662 -52.656 -28.286 1.00 37.81 213 VAL A C 1
ATOM 1535 O O . VAL A 1 213 ? 17.016 -51.936 -27.356 1.00 37.81 213 VAL A O 1
ATOM 1538 N N . ASP A 1 214 ? 15.433 -52.693 -28.788 1.00 36.69 214 ASP A N 1
ATOM 1539 C CA . ASP A 1 214 ? 14.125 -52.307 -28.237 1.00 36.69 214 ASP A CA 1
ATOM 1540 C C . ASP A 1 214 ? 13.907 -52.635 -26.733 1.00 36.69 214 ASP A C 1
ATOM 1542 O O . ASP A 1 214 ? 14.499 -53.595 -26.246 1.00 36.69 214 ASP A O 1
ATOM 1546 N N . LEU A 1 215 ? 13.046 -51.879 -26.025 1.00 35.66 215 LEU A N 1
ATOM 1547 C CA . LEU A 1 215 ? 12.155 -52.334 -24.927 1.00 35.66 215 LEU A CA 1
ATOM 1548 C C . LEU A 1 215 ? 11.424 -51.145 -24.256 1.00 35.66 215 LEU A C 1
ATOM 1550 O O . LEU A 1 215 ? 11.959 -50.452 -23.389 1.00 35.66 215 LEU A O 1
ATOM 1554 N N . ALA A 1 216 ? 10.154 -50.963 -24.621 1.00 39.44 216 ALA A N 1
ATOM 1555 C CA . ALA A 1 216 ? 9.166 -50.157 -23.899 1.00 39.44 216 ALA A CA 1
ATOM 1556 C C . ALA A 1 216 ? 8.486 -50.964 -22.763 1.00 39.44 216 ALA A C 1
ATOM 1558 O O . ALA A 1 216 ? 8.305 -52.175 -22.917 1.00 39.44 216 ALA A O 1
ATOM 1559 N N . PRO A 1 217 ? 8.038 -50.336 -21.654 1.00 53.91 217 PRO A N 1
ATOM 1560 C CA . PRO A 1 217 ? 7.183 -50.991 -20.661 1.00 53.91 217 PRO A CA 1
ATOM 1561 C C . PRO A 1 217 ? 5.671 -50.709 -20.862 1.00 53.91 217 PRO A C 1
ATOM 1563 O O . PRO A 1 217 ? 5.305 -49.671 -21.419 1.00 53.91 217 PRO A O 1
ATOM 1566 N N . PRO A 1 218 ? 4.779 -51.619 -20.408 1.00 52.25 218 PRO A N 1
ATOM 1567 C CA . PRO A 1 218 ? 3.365 -51.647 -20.787 1.00 52.25 218 PRO A CA 1
ATOM 1568 C C . PRO A 1 218 ? 2.427 -50.843 -19.868 1.00 52.25 218 PRO A C 1
ATOM 1570 O O . PRO A 1 218 ? 2.648 -50.706 -18.666 1.00 52.25 218 PRO A O 1
ATOM 1573 N N . LEU A 1 219 ? 1.323 -50.387 -20.470 1.00 37.62 219 LEU A N 1
ATOM 1574 C CA . LEU A 1 219 ? 0.156 -49.763 -19.840 1.00 37.62 219 LEU A CA 1
ATOM 1575 C C . LEU A 1 219 ? -0.696 -50.799 -19.083 1.00 37.62 219 LEU A C 1
ATOM 1577 O O . LEU A 1 219 ? -0.983 -51.878 -19.603 1.00 37.62 219 LEU A O 1
ATOM 1581 N N . ALA A 1 220 ? -1.129 -50.441 -17.872 1.00 45.91 220 ALA A N 1
ATOM 1582 C CA . ALA A 1 220 ? -2.057 -51.214 -17.044 1.00 45.91 220 ALA A CA 1
ATOM 1583 C C . ALA A 1 220 ? -3.536 -50.872 -17.358 1.00 45.91 220 ALA A C 1
ATOM 1585 O O . ALA A 1 220 ? -3.815 -49.759 -17.813 1.00 45.91 220 ALA A O 1
ATOM 1586 N N . PRO A 1 221 ? -4.484 -51.806 -17.131 1.00 48.28 221 PRO A N 1
ATOM 1587 C CA . PRO A 1 221 ? -5.864 -51.687 -17.595 1.00 48.28 221 PRO A CA 1
ATOM 1588 C C . PRO A 1 221 ? -6.798 -50.958 -16.617 1.00 48.28 221 PRO A C 1
ATOM 1590 O O . PRO A 1 221 ? -6.646 -51.016 -15.399 1.00 48.28 221 PRO A O 1
ATOM 1593 N N . VAL A 1 222 ? -7.800 -50.311 -17.215 1.00 37.22 222 VAL A N 1
ATOM 1594 C CA . VAL A 1 222 ? -8.935 -49.616 -16.596 1.00 37.22 222 VAL A CA 1
ATOM 1595 C C . VAL A 1 222 ? -9.931 -50.630 -16.030 1.00 37.22 222 VAL A C 1
ATOM 1597 O O . VAL A 1 222 ? -10.399 -51.511 -16.750 1.00 37.22 222 VAL A O 1
ATOM 1600 N N . GLU A 1 223 ? -10.272 -50.474 -14.753 1.00 37.19 223 GLU A N 1
ATOM 1601 C CA . GLU A 1 223 ? -11.275 -51.265 -14.039 1.00 37.19 223 GLU A CA 1
ATOM 1602 C C . GLU A 1 223 ? -12.601 -50.486 -13.971 1.00 37.19 223 GLU A C 1
ATOM 1604 O O . GLU A 1 223 ? -12.637 -49.295 -13.657 1.00 37.19 223 GLU A O 1
ATOM 1609 N N . THR A 1 224 ? -13.693 -51.154 -14.334 1.00 40.12 224 THR A N 1
ATOM 1610 C CA . THR A 1 224 ? -15.052 -50.605 -14.436 1.00 40.12 224 THR A CA 1
ATOM 1611 C C . THR A 1 224 ? -15.949 -50.996 -13.259 1.00 40.12 224 THR A C 1
ATOM 1613 O O . THR A 1 224 ? -15.874 -52.136 -12.805 1.00 40.12 224 THR A O 1
ATOM 1616 N N . ALA A 1 225 ? -16.925 -50.111 -12.981 1.00 35.03 225 ALA A N 1
ATOM 1617 C CA . ALA A 1 225 ? -18.242 -50.309 -12.330 1.00 35.03 225 ALA A CA 1
ATOM 1618 C C . ALA A 1 225 ? -18.352 -49.962 -10.820 1.00 35.03 225 ALA A C 1
ATOM 1620 O O . ALA A 1 225 ? -17.328 -49.924 -10.145 1.00 35.03 225 ALA A O 1
ATOM 1621 N N . PRO A 1 226 ? -19.571 -49.765 -10.250 1.00 52.56 226 PRO A N 1
ATOM 1622 C CA . PRO A 1 226 ? -20.906 -49.662 -10.861 1.00 52.56 226 PRO A CA 1
ATOM 1623 C C . PRO A 1 226 ? -21.719 -48.406 -10.460 1.00 52.56 226 PRO A C 1
ATOM 1625 O O . PRO A 1 226 ? -21.360 -47.620 -9.587 1.00 52.56 226 PRO A O 1
ATOM 1628 N N . ALA A 1 227 ? -22.852 -48.270 -11.150 1.00 35.25 227 ALA A N 1
ATOM 1629 C CA . ALA A 1 227 ? -23.944 -47.338 -10.918 1.00 35.25 227 ALA A CA 1
ATOM 1630 C C . ALA A 1 227 ? -24.786 -47.694 -9.679 1.00 35.25 227 ALA A C 1
ATOM 1632 O O . ALA A 1 227 ? -25.053 -48.869 -9.460 1.00 35.25 227 ALA A O 1
ATOM 1633 N N . ASP A 1 228 ? -25.287 -46.674 -8.978 1.00 34.22 228 ASP A N 1
ATOM 1634 C CA . ASP A 1 228 ? -26.595 -46.696 -8.312 1.00 34.22 228 ASP A CA 1
ATOM 1635 C C . ASP A 1 228 ? -27.130 -45.260 -8.154 1.00 34.22 228 ASP A C 1
ATOM 1637 O O . ASP A 1 228 ? -26.451 -44.361 -7.658 1.00 34.22 228 ASP A O 1
ATOM 1641 N N . ALA A 1 229 ? -28.356 -45.050 -8.637 1.00 34.59 229 ALA A N 1
ATOM 1642 C CA . ALA A 1 229 ? -29.157 -43.834 -8.477 1.00 34.59 229 ALA A CA 1
ATOM 1643 C C . ALA A 1 229 ? -29.949 -43.883 -7.145 1.00 34.59 229 ALA A C 1
ATOM 1645 O O . ALA A 1 229 ? -30.020 -44.942 -6.521 1.00 34.59 229 ALA A O 1
ATOM 1646 N N . PRO A 1 230 ? -30.606 -42.786 -6.711 1.00 49.34 230 PRO A N 1
ATOM 1647 C CA . PRO A 1 230 ? -31.959 -42.550 -7.220 1.00 49.34 230 PRO A CA 1
ATOM 1648 C C . PRO A 1 230 ? -32.333 -41.077 -7.467 1.00 49.34 230 PRO A C 1
ATOM 1650 O O . PRO A 1 230 ? -31.709 -40.129 -6.998 1.00 49.34 230 PRO A O 1
ATOM 1653 N N . ALA A 1 231 ? -33.409 -40.941 -8.240 1.00 32.72 231 ALA A N 1
ATOM 1654 C CA . ALA A 1 231 ? -34.020 -39.729 -8.761 1.00 32.72 231 ALA A CA 1
ATOM 1655 C C . ALA A 1 231 ? -35.013 -39.042 -7.800 1.00 32.72 231 ALA A C 1
ATOM 1657 O O . ALA A 1 231 ? -35.721 -39.723 -7.063 1.00 32.72 231 ALA A O 1
ATOM 1658 N N . ALA A 1 232 ? -35.118 -37.709 -7.917 1.00 31.06 232 ALA A N 1
ATOM 1659 C CA . ALA A 1 232 ? -36.290 -36.823 -7.726 1.00 31.06 232 ALA A CA 1
ATOM 1660 C C . ALA A 1 232 ? -35.776 -35.356 -7.809 1.00 31.06 232 ALA A C 1
ATOM 1662 O O . ALA A 1 232 ? -34.715 -35.086 -7.266 1.00 31.06 232 ALA A O 1
ATOM 1663 N N . ALA A 1 233 ? -36.381 -34.337 -8.431 1.00 33.62 233 ALA A N 1
ATOM 1664 C CA . ALA A 1 233 ? -37.660 -34.158 -9.107 1.00 33.62 233 ALA A CA 1
ATOM 1665 C C . ALA A 1 233 ? -37.613 -32.928 -10.064 1.00 33.62 233 ALA A C 1
ATOM 1667 O O . ALA A 1 233 ? -36.941 -31.938 -9.791 1.00 33.62 233 ALA A O 1
ATOM 1668 N N . VAL A 1 234 ? -38.354 -33.058 -11.171 1.00 34.06 234 VAL A N 1
ATOM 1669 C CA . VAL A 1 234 ? -39.071 -32.092 -12.050 1.00 34.06 234 VAL A CA 1
ATOM 1670 C C . VAL A 1 234 ? -39.297 -30.687 -11.437 1.00 34.06 234 VAL A C 1
ATOM 1672 O O . VAL A 1 234 ? -39.767 -30.609 -10.309 1.00 34.06 234 VAL A O 1
ATOM 1675 N N . ALA A 1 235 ? -38.950 -29.550 -12.060 1.00 30.48 235 ALA A N 1
ATOM 1676 C CA . ALA A 1 235 ? -39.634 -28.750 -13.109 1.00 30.48 235 ALA A CA 1
ATOM 1677 C C . ALA A 1 235 ? -38.805 -27.436 -13.270 1.00 30.48 235 ALA A C 1
ATOM 1679 O O . ALA A 1 235 ? -38.111 -27.073 -12.329 1.00 30.48 235 ALA A O 1
ATOM 1680 N N . SER A 1 236 ? -38.780 -26.630 -14.334 1.00 33.84 236 SER A N 1
ATOM 1681 C CA . SER A 1 236 ? -39.659 -26.424 -15.484 1.00 33.84 236 SER A CA 1
ATOM 1682 C C . SER A 1 236 ? -38.835 -25.847 -16.642 1.00 33.84 236 SER A C 1
ATOM 1684 O O . SER A 1 236 ? -37.897 -25.080 -16.432 1.00 33.84 236 SER A O 1
ATOM 1686 N N . ALA A 1 237 ? -39.224 -26.212 -17.860 1.00 36.12 237 ALA A N 1
ATOM 1687 C CA . ALA A 1 237 ? -38.731 -25.659 -19.109 1.00 36.12 237 ALA A CA 1
ATOM 1688 C C . ALA A 1 237 ? -39.578 -24.439 -19.500 1.00 36.12 237 ALA A C 1
ATOM 1690 O O . ALA A 1 237 ? -40.673 -24.600 -20.022 1.00 36.12 237 ALA A O 1
ATOM 1691 N N . GLU A 1 238 ? -39.058 -23.244 -19.250 1.00 34.47 238 GLU A N 1
ATOM 1692 C CA . GLU A 1 238 ? -39.477 -21.971 -19.844 1.00 34.47 238 GLU A CA 1
ATOM 1693 C C . GLU A 1 238 ? -38.273 -21.034 -19.687 1.00 34.47 238 GLU A C 1
ATOM 1695 O O . GLU A 1 238 ? -37.975 -20.651 -18.567 1.00 34.47 238 GLU A O 1
ATOM 1700 N N . ASP A 1 239 ? -37.507 -20.817 -20.769 1.00 32.97 239 ASP A N 1
ATOM 1701 C CA . ASP A 1 239 ? -36.701 -19.596 -21.026 1.00 32.97 239 ASP A CA 1
ATOM 1702 C C . ASP A 1 239 ? -35.757 -19.715 -22.242 1.00 32.97 239 ASP A C 1
ATOM 1704 O O . ASP A 1 239 ? -35.209 -18.719 -22.712 1.00 32.97 239 ASP A O 1
ATOM 1708 N N . ILE A 1 240 ? -35.642 -20.887 -22.879 1.00 34.53 240 ILE A N 1
ATOM 1709 C CA . ILE A 1 240 ? -34.955 -21.021 -24.180 1.00 34.53 240 ILE A CA 1
ATOM 1710 C C . ILE A 1 240 ? -35.948 -20.764 -25.324 1.00 34.53 240 ILE A C 1
ATOM 1712 O O . ILE A 1 240 ? -36.310 -21.673 -26.063 1.00 34.53 240 ILE A O 1
ATOM 1716 N N . ALA A 1 241 ? -36.436 -19.527 -25.444 1.00 34.47 241 ALA A N 1
ATOM 1717 C CA . ALA A 1 241 ? -37.105 -19.028 -26.653 1.00 34.47 241 ALA A CA 1
ATOM 1718 C C . ALA A 1 241 ? -37.284 -17.500 -26.609 1.00 34.47 241 ALA A C 1
ATOM 1720 O O . ALA A 1 241 ? -38.395 -16.996 -26.440 1.00 34.47 241 ALA A O 1
ATOM 1721 N N . ARG A 1 242 ? -36.198 -16.738 -26.789 1.00 31.00 242 ARG A N 1
ATOM 1722 C CA . ARG A 1 242 ? -36.293 -15.347 -27.273 1.00 31.00 242 ARG A CA 1
ATOM 1723 C C . ARG A 1 242 ? -34.982 -14.860 -27.900 1.00 31.00 242 ARG A C 1
ATOM 1725 O O . ARG A 1 242 ? -34.382 -13.884 -27.477 1.00 31.00 242 ARG A O 1
ATOM 1732 N N . GLY A 1 243 ? -34.549 -15.565 -28.941 1.00 30.69 243 GLY A N 1
ATOM 1733 C CA . GLY A 1 243 ? -33.532 -15.101 -29.880 1.00 30.69 243 GLY A CA 1
ATOM 1734 C C . GLY A 1 243 ? -34.101 -15.148 -31.291 1.00 30.69 243 GLY A C 1
ATOM 1735 O O . GLY A 1 243 ? -34.082 -16.212 -31.894 1.00 30.69 243 GLY A O 1
ATOM 1736 N N . ALA A 1 244 ? -34.676 -14.032 -31.755 1.00 34.19 244 ALA A N 1
ATOM 1737 C CA . ALA A 1 244 ? -34.888 -13.672 -33.167 1.00 34.19 244 ALA A CA 1
ATOM 1738 C C . ALA A 1 244 ? -35.847 -12.469 -33.255 1.00 34.19 244 ALA A C 1
ATOM 1740 O O . ALA A 1 244 ? -37.057 -12.668 -33.309 1.00 34.19 244 ALA A O 1
ATOM 1741 N N . ALA A 1 245 ? -35.312 -11.241 -33.233 1.00 32.84 245 ALA A N 1
ATOM 1742 C CA . ALA A 1 245 ? -35.888 -10.043 -33.873 1.00 32.84 245 ALA A CA 1
ATOM 1743 C C . ALA A 1 245 ? -35.115 -8.784 -33.442 1.00 32.84 245 ALA A C 1
ATOM 1745 O O . ALA A 1 245 ? -35.553 -8.067 -32.548 1.00 32.84 245 ALA A O 1
ATOM 1746 N N . PHE A 1 246 ? -33.974 -8.500 -34.076 1.00 30.17 246 PHE A N 1
ATOM 1747 C CA . PHE A 1 246 ? -33.429 -7.136 -34.110 1.00 30.17 246 PHE A CA 1
ATOM 1748 C C . PHE A 1 246 ? -32.523 -6.920 -35.334 1.00 30.17 246 PHE A C 1
ATOM 1750 O O . PHE A 1 246 ? -31.401 -6.447 -35.238 1.00 30.17 246 PHE A O 1
ATOM 1757 N N . GLU A 1 247 ? -33.028 -7.290 -36.511 1.00 30.53 247 GLU A N 1
ATOM 1758 C CA . GLU A 1 247 ? -32.513 -6.824 -37.801 1.00 30.53 247 GLU A CA 1
ATOM 1759 C C . GLU A 1 247 ? -33.705 -6.294 -38.595 1.00 30.53 247 GLU A C 1
ATOM 1761 O O . GLU A 1 247 ? -34.523 -7.076 -39.079 1.00 30.53 247 GLU A O 1
ATOM 1766 N N . ARG A 1 248 ? -33.831 -4.962 -38.621 1.00 35.34 248 ARG A N 1
ATOM 1767 C CA . ARG A 1 248 ? -34.617 -4.095 -39.527 1.00 35.34 248 ARG A CA 1
ATOM 1768 C C . ARG A 1 248 ? -35.066 -2.862 -38.750 1.00 35.34 248 ARG A C 1
ATOM 1770 O O . ARG A 1 248 ? -36.214 -2.807 -38.323 1.00 35.34 248 ARG A O 1
ATOM 1777 N N . LEU A 1 249 ? -34.175 -1.885 -38.578 1.00 30.52 249 LEU A N 1
ATOM 1778 C CA . LEU A 1 249 ? -34.588 -0.481 -38.466 1.00 30.52 249 LEU A CA 1
ATOM 1779 C C . LEU A 1 249 ? -33.403 0.493 -38.582 1.00 30.52 249 LEU A C 1
ATOM 1781 O O . LEU A 1 249 ? -33.157 1.253 -37.660 1.00 30.52 249 LEU A O 1
ATOM 1785 N N . LEU A 1 250 ? -32.667 0.477 -39.694 1.00 31.92 250 LEU A N 1
ATOM 1786 C CA . LEU A 1 250 ? -31.838 1.618 -40.111 1.00 31.92 250 LEU A CA 1
ATOM 1787 C C . LEU A 1 250 ? -31.765 1.637 -41.642 1.00 31.92 250 LEU A C 1
ATOM 1789 O O . LEU A 1 250 ? -30.825 1.131 -42.245 1.00 31.92 250 LEU A O 1
ATOM 1793 N N . ASP A 1 251 ? -32.811 2.185 -42.249 1.00 28.27 251 ASP A N 1
ATOM 1794 C CA . ASP A 1 251 ? -32.784 2.753 -43.593 1.00 28.27 251 ASP A CA 1
ATOM 1795 C C . ASP A 1 251 ? -33.574 4.073 -43.518 1.00 28.27 251 ASP A C 1
ATOM 1797 O O . ASP A 1 251 ? -34.533 4.150 -42.749 1.00 28.27 251 ASP A O 1
ATOM 1801 N N . GLU A 1 252 ? -33.148 5.087 -44.274 1.00 29.91 252 GLU A N 1
ATOM 1802 C CA . GLU A 1 252 ? -33.513 6.523 -44.186 1.00 29.91 252 GLU A CA 1
ATOM 1803 C C . GLU A 1 252 ? -32.847 7.267 -43.003 1.00 29.91 252 GLU A C 1
ATOM 1805 O O . GLU A 1 252 ? -33.134 7.026 -41.840 1.00 29.91 252 GLU A O 1
ATOM 1810 N N . THR A 1 253 ? -31.910 8.200 -43.188 1.00 29.05 253 THR A N 1
ATOM 1811 C CA . THR A 1 253 ? -31.986 9.374 -44.069 1.00 29.05 253 THR A CA 1
ATOM 1812 C C . THR A 1 253 ? -30.615 9.816 -44.589 1.00 29.05 253 THR A C 1
ATOM 1814 O O . THR A 1 253 ? -29.711 10.152 -43.823 1.00 29.05 253 THR A O 1
ATOM 1817 N N . VAL A 1 254 ? -30.520 9.906 -45.914 1.00 36.03 254 VAL A N 1
ATOM 1818 C CA . VAL A 1 254 ? -29.471 10.587 -46.680 1.00 36.03 254 VAL A CA 1
ATOM 1819 C C . VAL A 1 254 ? -29.727 12.099 -46.666 1.00 36.03 254 VAL A C 1
ATOM 1821 O O . VAL A 1 254 ? -30.817 12.545 -47.016 1.00 36.03 254 VAL A O 1
ATOM 1824 N N . GLY A 1 255 ? -28.708 12.889 -46.323 1.00 29.75 255 GLY A N 1
ATOM 1825 C CA . GLY A 1 255 ? -28.672 14.339 -46.526 1.00 29.75 255 GLY A CA 1
ATOM 1826 C C . GLY A 1 255 ? -27.309 14.755 -47.075 1.00 29.75 255 GLY A C 1
ATOM 1827 O O . GLY A 1 255 ? -26.318 14.751 -46.354 1.00 29.75 255 GLY A O 1
ATOM 1828 N N . THR A 1 256 ? -27.256 15.064 -48.369 1.00 31.47 256 THR A N 1
ATOM 1829 C CA . THR A 1 256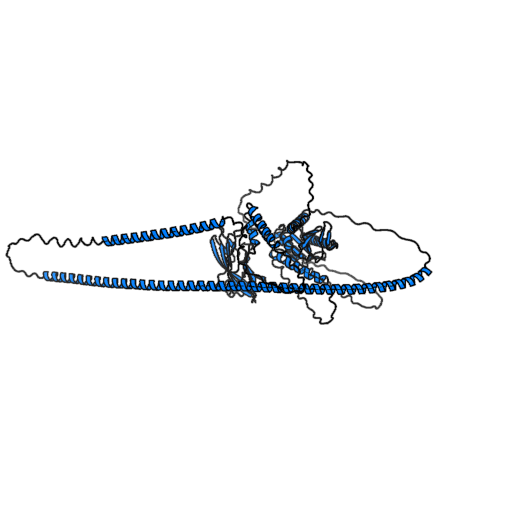 ? -26.072 15.539 -49.105 1.00 31.47 256 THR A CA 1
ATOM 1830 C C . THR A 1 256 ? -25.656 16.972 -48.733 1.00 31.47 256 THR A C 1
ATOM 1832 O O . THR A 1 256 ? -26.511 17.762 -48.330 1.00 31.47 256 THR A O 1
ATOM 1835 N N . PRO A 1 257 ? -24.373 17.344 -48.930 1.00 38.78 257 PRO A N 1
ATOM 1836 C CA . PRO A 1 257 ? -23.812 18.617 -48.489 1.00 38.78 257 PRO A CA 1
ATOM 1837 C C . PRO A 1 257 ? -23.958 19.727 -49.541 1.00 38.78 257 PRO A C 1
ATOM 1839 O O . PRO A 1 257 ? -23.802 19.498 -50.740 1.00 38.78 257 PRO A O 1
ATOM 1842 N N . THR A 1 258 ? -24.170 20.959 -49.080 1.00 30.00 258 THR A N 1
ATOM 1843 C CA . THR A 1 258 ? -23.974 22.183 -49.871 1.00 30.00 258 THR A CA 1
ATOM 1844 C C . THR A 1 258 ? -22.718 22.906 -49.406 1.00 30.00 258 THR A C 1
ATOM 1846 O O . THR A 1 258 ? -22.586 23.252 -48.233 1.00 30.00 258 THR A O 1
ATOM 1849 N N . ALA A 1 259 ? -21.816 23.134 -50.358 1.00 40.34 259 ALA A N 1
ATOM 1850 C CA . ALA A 1 259 ? -20.685 24.039 -50.248 1.00 40.34 259 ALA A CA 1
ATOM 1851 C C . ALA A 1 259 ? -21.151 25.499 -50.117 1.00 40.34 259 ALA A C 1
ATOM 1853 O O . ALA A 1 259 ? -22.169 25.864 -50.703 1.00 40.34 259 ALA A O 1
ATOM 1854 N N . ASP A 1 260 ? -20.382 26.305 -49.377 1.00 30.44 260 ASP A N 1
ATOM 1855 C CA . ASP A 1 260 ? -19.790 27.584 -49.818 1.00 30.44 260 ASP A CA 1
ATOM 1856 C C . ASP A 1 260 ? -19.514 28.506 -48.610 1.00 30.44 260 ASP A C 1
ATOM 1858 O O . ASP A 1 260 ? -20.445 29.018 -47.986 1.00 30.44 260 ASP A O 1
ATOM 1862 N N . ARG A 1 261 ? -18.231 28.725 -48.281 1.00 30.52 261 ARG A N 1
ATOM 1863 C CA . ARG A 1 261 ? -17.690 30.065 -47.987 1.00 30.52 261 ARG A CA 1
ATOM 1864 C C . ARG A 1 261 ? -16.192 30.050 -47.710 1.00 30.52 261 ARG A C 1
ATOM 1866 O O . ARG A 1 261 ? -15.712 29.541 -46.704 1.00 30.52 261 ARG A O 1
ATOM 1873 N N . THR A 1 262 ? -15.491 30.733 -48.600 1.00 39.22 262 THR A N 1
ATOM 1874 C CA . THR A 1 262 ? -14.170 31.330 -48.425 1.00 39.22 262 THR A CA 1
ATOM 1875 C C . THR A 1 262 ? -14.175 32.401 -47.326 1.00 39.22 262 THR A C 1
ATOM 1877 O O . THR A 1 262 ? -14.990 33.325 -47.391 1.00 39.22 262 THR A O 1
ATOM 1880 N N . ALA A 1 263 ? -13.222 32.347 -46.394 1.00 35.00 263 ALA A N 1
ATOM 1881 C CA . ALA A 1 263 ? -12.698 33.531 -45.714 1.00 35.00 263 ALA A CA 1
ATOM 1882 C C . ALA A 1 263 ? -11.269 33.274 -45.207 1.00 35.00 263 ALA A C 1
ATOM 1884 O O . ALA A 1 263 ? -11.025 32.457 -44.327 1.00 35.00 263 ALA A O 1
ATOM 1885 N N . ASP A 1 264 ? -10.366 34.003 -45.845 1.00 38.34 264 ASP A N 1
ATOM 1886 C CA . ASP A 1 264 ? -8.998 34.362 -45.495 1.00 38.34 264 ASP A CA 1
ATOM 1887 C C . ASP A 1 264 ? -8.808 34.703 -44.000 1.00 38.34 264 ASP A C 1
ATOM 1889 O O . ASP A 1 264 ? -9.526 35.552 -43.467 1.00 38.34 264 ASP A O 1
ATOM 1893 N N . GLN A 1 265 ? -7.839 34.062 -43.332 1.00 31.84 265 GLN A N 1
ATOM 1894 C CA . GLN A 1 265 ? -7.265 34.545 -42.072 1.00 31.84 265 GLN A CA 1
ATOM 1895 C C . GLN A 1 265 ? -5.855 33.977 -41.843 1.00 31.84 265 GLN A C 1
ATOM 1897 O O . GLN A 1 265 ? -5.652 32.848 -41.405 1.00 31.84 265 GLN A O 1
ATOM 1902 N N . THR A 1 266 ? -4.868 34.820 -42.131 1.00 43.06 266 THR A N 1
ATOM 1903 C CA . THR A 1 266 ? -3.500 34.760 -41.615 1.00 43.06 266 THR A CA 1
ATOM 1904 C C . THR A 1 266 ? -3.489 35.017 -40.102 1.00 43.06 266 THR A C 1
ATOM 1906 O O . THR A 1 266 ? -3.901 36.100 -39.678 1.00 43.06 266 THR A O 1
ATOM 1909 N N . ALA A 1 267 ? -2.987 34.079 -39.291 1.00 33.69 267 ALA A N 1
ATOM 1910 C CA . ALA A 1 267 ? -2.613 34.331 -37.896 1.00 33.69 267 ALA A CA 1
ATOM 1911 C C . ALA A 1 267 ? -1.470 33.402 -37.440 1.00 33.69 267 ALA A C 1
ATOM 1913 O O . ALA A 1 267 ? -1.442 32.222 -37.783 1.00 33.69 267 ALA A O 1
ATOM 1914 N N . ASP A 1 268 ? -0.534 33.994 -36.697 1.00 32.00 268 ASP A N 1
ATOM 1915 C CA . ASP A 1 268 ? 0.712 33.447 -36.144 1.00 32.00 268 ASP A CA 1
ATOM 1916 C C . ASP A 1 268 ? 0.592 32.097 -35.401 1.00 32.00 268 ASP A C 1
ATOM 1918 O O . ASP A 1 268 ? -0.459 31.790 -34.830 1.00 32.00 268 ASP A O 1
ATOM 1922 N N . PRO A 1 269 ? 1.686 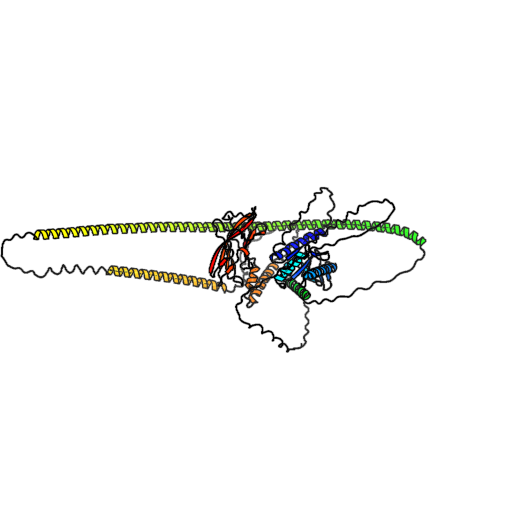31.306 -35.320 1.00 38.84 269 PRO A N 1
ATOM 1923 C CA . PRO A 1 269 ? 1.687 30.026 -34.620 1.00 38.84 269 PRO A CA 1
ATOM 1924 C C . PRO A 1 269 ? 1.529 30.217 -33.105 1.00 38.84 269 PRO A C 1
ATOM 1926 O O . PRO A 1 269 ? 2.388 30.786 -32.427 1.00 38.84 269 PRO A O 1
ATOM 1929 N N . ALA A 1 270 ? 0.426 29.697 -32.566 1.00 32.62 270 ALA A N 1
ATOM 1930 C CA . ALA A 1 270 ? 0.225 29.539 -31.132 1.00 32.62 270 ALA A CA 1
ATOM 1931 C C . ALA A 1 270 ? 1.277 28.574 -30.536 1.00 32.62 270 ALA A C 1
ATOM 1933 O O . ALA A 1 270 ? 1.677 27.613 -31.200 1.00 32.62 270 ALA A O 1
ATOM 1934 N N . PRO A 1 271 ? 1.741 28.800 -29.292 1.00 35.28 271 PRO A N 1
ATOM 1935 C CA . PRO A 1 271 ? 2.698 27.915 -28.639 1.00 35.28 271 PRO A CA 1
ATOM 1936 C C . PRO A 1 271 ? 2.073 26.536 -28.401 1.00 35.28 271 PRO A C 1
ATOM 1938 O O . PRO A 1 271 ? 0.976 26.436 -27.855 1.00 35.28 271 PRO A O 1
ATOM 1941 N N . ALA A 1 272 ? 2.795 25.487 -28.799 1.00 34.22 272 ALA A N 1
ATOM 1942 C CA . ALA A 1 272 ? 2.420 24.092 -28.604 1.00 34.22 272 ALA A CA 1
ATOM 1943 C C . ALA A 1 272 ? 2.127 23.803 -27.121 1.00 34.22 272 ALA A C 1
ATOM 1945 O O . ALA A 1 272 ? 3.036 23.713 -26.294 1.00 34.22 272 ALA A O 1
ATOM 1946 N N . THR A 1 273 ? 0.849 23.668 -26.779 1.00 33.59 273 THR A N 1
ATOM 1947 C CA . THR A 1 273 ? 0.414 23.036 -25.536 1.00 33.59 273 THR A CA 1
ATOM 1948 C C . THR A 1 273 ? 0.676 21.543 -25.667 1.00 33.59 273 THR A C 1
ATOM 1950 O O . THR A 1 273 ? 0.126 20.883 -26.545 1.00 33.59 273 THR A O 1
ATOM 1953 N N . TYR A 1 274 ? 1.575 21.035 -24.830 1.00 42.59 274 TYR A N 1
ATOM 1954 C CA . TYR A 1 274 ? 1.981 19.637 -24.794 1.00 42.59 274 TYR A CA 1
ATOM 1955 C C . TYR A 1 274 ? 0.858 18.801 -24.157 1.00 42.59 274 TYR A C 1
ATOM 1957 O O . TYR A 1 274 ? 0.829 18.611 -22.945 1.00 42.59 274 TYR A O 1
ATOM 1965 N N . ASP A 1 275 ? -0.091 18.347 -24.974 1.00 50.38 275 ASP A N 1
ATOM 1966 C CA . ASP A 1 275 ? -1.151 17.403 -24.592 1.00 50.38 275 ASP A CA 1
ATOM 1967 C C . ASP A 1 275 ? -0.648 15.953 -24.737 1.00 50.38 275 ASP A C 1
ATOM 1969 O O . ASP A 1 275 ? -1.162 15.143 -25.506 1.00 50.38 275 ASP A O 1
ATOM 1973 N N . GLY A 1 276 ? 0.469 15.652 -24.064 1.00 53.38 276 GLY A N 1
ATOM 1974 C CA . GLY A 1 276 ? 1.162 14.364 -24.194 1.00 53.38 276 GLY A CA 1
ATOM 1975 C C . GLY A 1 276 ? 0.335 13.172 -23.702 1.00 53.38 276 GLY A C 1
ATOM 1976 O O . GLY A 1 276 ? 0.525 12.059 -24.180 1.00 53.38 276 GLY A O 1
ATOM 1977 N N . TYR A 1 277 ? -0.617 13.406 -22.797 1.00 50.41 277 TYR A N 1
ATOM 1978 C CA . TYR A 1 277 ? -1.448 12.359 -22.199 1.00 50.41 277 TYR A CA 1
ATOM 1979 C C . TYR A 1 277 ? -2.539 11.846 -23.145 1.00 50.41 277 TYR A C 1
ATOM 1981 O O . TYR A 1 277 ? -2.756 10.637 -23.223 1.00 50.41 277 TYR A O 1
ATOM 1989 N N . ALA A 1 278 ? -3.171 12.726 -23.929 1.00 64.44 278 ALA A N 1
ATOM 1990 C CA . ALA A 1 278 ? -4.106 12.299 -24.969 1.00 64.44 278 ALA A CA 1
ATOM 1991 C C . ALA A 1 278 ? -3.400 11.440 -26.033 1.00 64.44 278 ALA A C 1
ATOM 1993 O O . ALA A 1 278 ? -3.907 10.393 -26.426 1.00 64.44 278 ALA A O 1
ATOM 1994 N N . ALA A 1 279 ? -2.173 11.817 -26.414 1.00 66.94 279 ALA A N 1
ATOM 1995 C CA . ALA A 1 279 ? -1.368 11.055 -27.367 1.00 66.94 279 ALA A CA 1
ATOM 1996 C C . ALA A 1 279 ? -0.973 9.656 -26.852 1.00 66.94 279 ALA A C 1
ATOM 1998 O O . ALA A 1 279 ? -0.910 8.720 -27.646 1.00 66.94 279 ALA A O 1
ATOM 1999 N N . ILE A 1 280 ? -0.739 9.489 -25.541 1.00 61.09 280 ILE A N 1
ATOM 2000 C CA . ILE A 1 280 ? -0.486 8.176 -24.912 1.00 61.09 280 ILE A CA 1
ATOM 2001 C C . ILE A 1 280 ? -1.717 7.272 -25.047 1.00 61.09 280 ILE A C 1
ATOM 2003 O O . ILE A 1 280 ? -1.599 6.128 -25.492 1.00 61.09 280 ILE A O 1
ATOM 2007 N N . HIS A 1 281 ? -2.900 7.797 -24.721 1.00 59.50 281 HIS A N 1
ATOM 2008 C CA . HIS A 1 281 ? -4.158 7.062 -24.847 1.00 59.50 281 HIS A CA 1
ATOM 2009 C C . HIS A 1 281 ? -4.490 6.711 -26.302 1.00 59.50 281 HIS A C 1
ATOM 2011 O O . HIS A 1 281 ? -4.861 5.571 -26.589 1.00 59.50 281 HIS A O 1
ATOM 2017 N N . ASP A 1 282 ? -4.315 7.657 -27.224 1.00 70.31 282 ASP A N 1
ATOM 2018 C CA . ASP A 1 282 ? -4.583 7.450 -28.647 1.00 70.31 282 ASP A CA 1
ATOM 2019 C C . ASP A 1 282 ? -3.604 6.454 -29.276 1.00 70.31 282 ASP A C 1
ATOM 2021 O O . ASP A 1 282 ? -4.023 5.616 -30.075 1.00 70.31 282 ASP A O 1
ATOM 2025 N N . ALA A 1 283 ? -2.323 6.488 -28.889 1.00 66.31 283 ALA A N 1
ATOM 2026 C CA . ALA A 1 283 ? -1.328 5.510 -29.327 1.00 66.31 283 ALA A CA 1
ATOM 2027 C C . ALA A 1 283 ? -1.659 4.100 -28.814 1.00 66.31 283 ALA A C 1
ATOM 2029 O O . ALA A 1 283 ? -1.607 3.144 -29.588 1.00 66.31 283 ALA A O 1
ATOM 2030 N N . GLY A 1 284 ? -2.071 3.978 -27.546 1.00 63.56 284 GLY A N 1
ATOM 2031 C CA . GLY A 1 284 ? -2.561 2.718 -26.984 1.00 63.56 284 GLY A CA 1
ATOM 2032 C C . GLY A 1 284 ? -3.783 2.186 -27.739 1.00 63.56 284 GLY A C 1
ATOM 2033 O O . GLY A 1 284 ? -3.798 1.038 -28.175 1.00 63.56 284 GLY A O 1
ATOM 2034 N N . ALA A 1 285 ? -4.774 3.042 -27.999 1.00 69.31 285 ALA A N 1
ATOM 2035 C CA . ALA A 1 285 ? -5.983 2.670 -28.731 1.00 69.31 285 ALA A CA 1
ATOM 2036 C C . ALA A 1 285 ? -5.734 2.351 -30.220 1.00 69.31 285 ALA A C 1
ATOM 2038 O O . ALA A 1 285 ? -6.459 1.540 -30.801 1.00 69.31 285 ALA A O 1
ATOM 2039 N N . ALA A 1 286 ? -4.753 2.995 -30.860 1.00 71.06 286 ALA A N 1
ATOM 2040 C CA . ALA A 1 286 ? -4.368 2.734 -32.248 1.00 71.06 286 ALA A CA 1
ATOM 2041 C C . ALA A 1 286 ? -3.673 1.375 -32.394 1.00 71.06 286 ALA A C 1
ATOM 2043 O O . ALA A 1 286 ? -4.102 0.571 -33.220 1.00 71.06 286 ALA A O 1
ATOM 2044 N N . LEU A 1 287 ? -2.697 1.089 -31.523 1.00 69.12 287 LEU A N 1
ATOM 2045 C CA . LEU A 1 287 ? -2.069 -0.230 -31.401 1.00 69.12 287 LEU A CA 1
ATOM 2046 C C . LEU A 1 287 ? -3.130 -1.326 -31.230 1.00 69.12 287 LEU A C 1
ATOM 2048 O O . LEU A 1 287 ? -3.062 -2.388 -31.846 1.00 69.12 287 LEU A O 1
ATOM 2052 N N . TRP A 1 288 ? -4.134 -1.051 -30.398 1.00 64.62 288 TRP A N 1
ATOM 2053 C CA . TRP A 1 288 ? -5.191 -2.003 -30.087 1.00 64.62 288 TRP A CA 1
ATOM 2054 C C . TRP A 1 288 ? -6.088 -2.319 -31.293 1.00 64.62 288 TRP A C 1
ATOM 2056 O O . TRP A 1 288 ? -6.410 -3.483 -31.541 1.00 64.62 288 TRP A O 1
ATOM 2066 N N . ARG A 1 289 ? -6.456 -1.298 -32.078 1.00 74.25 289 ARG A N 1
ATOM 2067 C CA . ARG A 1 289 ? -7.211 -1.474 -33.331 1.00 74.25 289 ARG A CA 1
ATOM 2068 C C . ARG A 1 289 ? -6.420 -2.290 -34.350 1.00 74.25 289 ARG A C 1
ATOM 2070 O O . ARG A 1 289 ? -6.957 -3.212 -34.947 1.00 74.25 289 ARG A O 1
ATOM 2077 N N . GLU A 1 290 ? -5.129 -2.019 -34.495 1.00 67.12 290 GLU A N 1
ATOM 2078 C CA . GLU A 1 290 ? -4.282 -2.756 -35.436 1.00 67.12 290 GLU A CA 1
ATOM 2079 C C . GLU A 1 290 ? -4.108 -4.235 -35.045 1.00 67.12 290 GLU A C 1
ATOM 2081 O O . GLU A 1 290 ? -4.207 -5.121 -35.894 1.00 67.12 290 GLU A O 1
ATOM 2086 N N . LEU A 1 291 ? -3.945 -4.525 -33.750 1.00 55.38 291 LEU A N 1
ATOM 2087 C CA . LEU A 1 291 ? -3.814 -5.894 -33.233 1.00 55.38 291 LEU A CA 1
ATOM 2088 C C . LEU A 1 291 ? -5.088 -6.735 -33.343 1.00 55.38 291 LEU A C 1
ATOM 2090 O O . LEU A 1 291 ? -4.997 -7.964 -33.334 1.00 55.38 291 LEU A O 1
ATOM 2094 N N . THR A 1 292 ? -6.258 -6.101 -33.403 1.00 59.94 292 THR A N 1
ATOM 2095 C CA . THR A 1 292 ? -7.544 -6.807 -33.471 1.00 59.94 292 THR A CA 1
ATOM 2096 C C . THR A 1 292 ? -8.143 -6.877 -34.870 1.00 59.94 292 THR A C 1
ATOM 2098 O O . THR A 1 292 ? -8.878 -7.827 -35.139 1.00 59.94 292 THR A O 1
ATOM 2101 N N . ASP A 1 293 ? -7.767 -5.968 -35.778 1.00 50.88 293 ASP A N 1
ATOM 2102 C CA . ASP A 1 293 ? -8.409 -5.841 -37.093 1.00 50.88 293 ASP A CA 1
ATOM 2103 C C . ASP A 1 293 ? -7.546 -6.270 -38.305 1.00 50.88 293 ASP A C 1
ATOM 2105 O O . ASP A 1 293 ? -8.066 -6.300 -39.422 1.00 50.88 293 ASP A O 1
ATOM 2109 N N . ALA A 1 294 ? -6.260 -6.624 -38.162 1.00 39.84 294 ALA A N 1
ATOM 2110 C CA . ALA A 1 294 ? -5.383 -6.846 -39.326 1.00 39.84 294 ALA A CA 1
ATOM 2111 C C . ALA A 1 294 ? -5.434 -8.275 -39.942 1.00 39.84 294 ALA A C 1
ATOM 2113 O O . ALA A 1 294 ? -5.088 -9.256 -39.274 1.00 39.84 294 ALA A O 1
ATOM 2114 N N . PRO A 1 295 ? -5.771 -8.427 -41.244 1.00 40.50 295 PRO A N 1
ATOM 2115 C CA . PRO A 1 295 ? -5.564 -9.660 -42.008 1.00 40.50 295 PRO A CA 1
ATOM 2116 C C . PRO A 1 295 ? -4.130 -9.773 -42.573 1.00 40.50 295 PRO A C 1
ATOM 2118 O O . PRO A 1 295 ? -3.550 -8.805 -43.057 1.00 40.50 295 PRO A O 1
ATOM 2121 N N . VAL A 1 296 ? -3.575 -10.989 -42.553 1.00 34.47 296 VAL A N 1
ATOM 2122 C CA . VAL A 1 296 ? -2.203 -11.338 -42.979 1.00 34.47 296 VAL A CA 1
ATOM 2123 C C . VAL A 1 296 ? -2.091 -11.486 -44.508 1.00 34.47 296 VAL A C 1
ATOM 2125 O O . VAL A 1 296 ? -2.678 -12.415 -45.058 1.00 34.47 296 VAL A O 1
ATOM 2128 N N . THR A 1 297 ? -1.272 -10.666 -45.186 1.00 36.34 297 THR A N 1
ATOM 2129 C CA . THR A 1 297 ? -0.748 -10.931 -46.553 1.00 36.34 297 THR A CA 1
ATOM 2130 C C . THR A 1 297 ? 0.614 -10.258 -46.782 1.00 36.34 297 THR A C 1
ATOM 2132 O O . THR A 1 297 ? 0.790 -9.114 -46.376 1.00 36.34 297 THR A O 1
ATOM 2135 N N . GLY A 1 298 ? 1.553 -10.956 -47.440 1.00 32.72 298 GLY A N 1
ATOM 2136 C CA . GLY A 1 298 ? 2.936 -10.513 -47.686 1.00 32.72 298 GLY A CA 1
ATOM 2137 C C . GLY A 1 298 ? 3.329 -10.279 -49.157 1.00 32.72 298 GLY A C 1
ATOM 2138 O O . GLY A 1 298 ? 2.487 -10.362 -50.050 1.00 32.72 298 GLY A O 1
ATOM 2139 N N . ASP A 1 299 ? 4.645 -10.067 -49.326 1.00 31.84 299 ASP A N 1
ATOM 2140 C CA . ASP A 1 299 ? 5.497 -9.895 -50.528 1.00 31.84 299 ASP A CA 1
ATOM 2141 C C . ASP A 1 299 ? 5.583 -8.504 -51.191 1.00 31.84 299 ASP A C 1
ATOM 2143 O O . ASP A 1 299 ? 4.572 -7.947 -51.602 1.00 31.84 299 ASP A O 1
ATOM 2147 N N . VAL A 1 300 ? 6.815 -7.974 -51.352 1.00 33.12 300 VAL A N 1
ATOM 2148 C CA . VAL A 1 300 ? 7.563 -7.842 -52.637 1.00 33.12 300 VAL A CA 1
ATOM 2149 C C . VAL A 1 300 ? 9.018 -7.361 -52.392 1.00 33.12 300 VAL A C 1
ATOM 2151 O O . VAL A 1 300 ? 9.296 -6.603 -51.468 1.00 33.12 300 VAL A O 1
ATOM 2154 N N . ALA A 1 301 ? 9.922 -7.854 -53.248 1.00 33.00 301 ALA A N 1
ATOM 2155 C CA . ALA A 1 301 ? 11.385 -7.814 -53.244 1.00 33.00 301 ALA A CA 1
ATOM 2156 C C . ALA A 1 301 ? 12.073 -6.610 -53.949 1.00 33.00 301 ALA A C 1
ATOM 2158 O O . ALA A 1 301 ? 11.433 -5.784 -54.599 1.00 33.00 301 ALA A O 1
ATOM 2159 N N . GLU A 1 302 ? 13.409 -6.606 -53.803 1.00 34.91 302 GLU A N 1
ATOM 2160 C CA . GLU A 1 302 ? 14.503 -5.779 -54.358 1.00 34.91 302 GLU A CA 1
ATOM 2161 C C . GLU A 1 302 ? 14.599 -5.704 -55.899 1.00 34.91 302 GLU A C 1
ATOM 2163 O O . GLU A 1 302 ? 14.215 -6.662 -56.565 1.00 34.91 302 GLU A O 1
ATOM 2168 N N . ASP A 1 303 ? 15.237 -4.643 -56.441 1.00 29.20 303 ASP A N 1
ATOM 2169 C CA . ASP A 1 303 ? 16.346 -4.754 -57.426 1.00 29.20 303 ASP A CA 1
ATOM 2170 C C . ASP A 1 303 ? 17.034 -3.395 -57.748 1.00 29.20 303 ASP A C 1
ATOM 2172 O O . ASP A 1 303 ? 16.355 -2.368 -57.741 1.00 29.20 303 ASP A O 1
ATOM 2176 N N . LEU A 1 304 ? 18.342 -3.434 -58.096 1.00 30.20 304 LEU A N 1
ATOM 2177 C CA . LEU A 1 304 ? 19.130 -2.572 -59.029 1.00 30.20 304 LEU A CA 1
ATOM 2178 C C . LEU A 1 304 ? 20.532 -2.100 -58.562 1.00 30.20 304 LEU A C 1
ATOM 2180 O O . LEU A 1 304 ? 20.671 -1.131 -57.817 1.00 30.20 304 LEU A O 1
ATOM 2184 N N . VAL A 1 305 ? 21.581 -2.671 -59.183 1.00 35.66 305 VAL A N 1
ATOM 2185 C CA . VAL A 1 305 ? 22.926 -2.074 -59.377 1.00 35.66 305 VAL A CA 1
ATOM 2186 C C . VAL A 1 305 ? 23.496 -2.491 -60.746 1.00 35.66 305 VAL A C 1
ATOM 2188 O O . VAL A 1 305 ? 23.444 -3.675 -61.061 1.00 35.66 305 VAL A O 1
ATOM 2191 N N . GLN A 1 306 ? 24.083 -1.542 -61.503 1.00 35.81 306 GLN A N 1
ATOM 2192 C CA . GLN A 1 306 ? 25.391 -1.591 -62.223 1.00 35.81 306 GLN A CA 1
ATOM 2193 C C . GLN A 1 306 ? 25.446 -0.573 -63.390 1.00 35.81 306 GLN A C 1
ATOM 2195 O O . GLN A 1 306 ? 24.455 -0.422 -64.097 1.00 35.81 306 GLN A O 1
ATOM 2200 N N . ASP A 1 307 ? 26.579 0.130 -63.600 1.00 30.11 307 ASP A N 1
ATOM 2201 C CA . ASP A 1 307 ? 27.582 -0.183 -64.656 1.00 30.11 307 ASP A CA 1
ATOM 2202 C C . ASP A 1 307 ? 28.633 0.949 -64.911 1.00 30.11 307 ASP A C 1
ATOM 2204 O O . ASP A 1 307 ? 28.410 2.100 -64.533 1.00 30.11 307 ASP A O 1
ATOM 2208 N N . VAL A 1 308 ? 29.721 0.601 -65.635 1.00 32.16 308 VAL A N 1
ATOM 2209 C CA . VAL A 1 308 ? 30.654 1.402 -66.497 1.00 32.16 308 VAL A CA 1
ATOM 2210 C C . VAL A 1 308 ? 32.171 1.386 -66.150 1.00 32.16 308 VAL A C 1
ATOM 2212 O O . VAL A 1 308 ? 32.599 1.681 -65.037 1.00 32.16 308 VAL A O 1
ATOM 2215 N N . VAL A 1 309 ? 32.980 1.066 -67.183 1.00 36.12 309 VAL A N 1
ATOM 2216 C CA . VAL A 1 309 ? 34.417 0.688 -67.244 1.00 36.12 309 VAL A CA 1
ATOM 2217 C C . VAL A 1 309 ? 35.188 1.493 -68.330 1.00 36.12 309 VAL A C 1
ATOM 2219 O O . VAL A 1 309 ? 34.583 1.821 -69.346 1.00 36.12 309 VAL A O 1
ATOM 2222 N N . ALA A 1 310 ? 36.518 1.659 -68.130 1.00 37.53 310 ALA A N 1
ATOM 2223 C CA . ALA A 1 310 ? 37.654 1.905 -69.076 1.00 37.53 310 ALA A CA 1
ATOM 2224 C C . ALA A 1 310 ? 37.715 3.243 -69.866 1.00 37.53 310 ALA A C 1
ATOM 2226 O O . ALA A 1 310 ? 36.691 3.874 -70.078 1.00 37.53 310 ALA A O 1
ATOM 2227 N N . ASP A 1 311 ? 38.864 3.791 -70.306 1.00 37.00 311 ASP A N 1
ATOM 2228 C CA . ASP A 1 311 ? 40.086 3.192 -70.891 1.00 37.00 311 ASP A CA 1
ATOM 2229 C C . ASP A 1 311 ? 41.274 4.212 -70.945 1.00 37.00 311 ASP A C 1
ATOM 2231 O O . ASP A 1 311 ? 41.061 5.387 -70.653 1.00 37.00 311 ASP A O 1
ATOM 2235 N N . ASP A 1 312 ? 42.464 3.753 -71.378 1.00 36.28 312 ASP A N 1
ATOM 2236 C CA . ASP A 1 312 ? 43.680 4.460 -71.887 1.00 36.28 312 ASP A CA 1
ATOM 2237 C C . ASP A 1 312 ? 45.004 4.315 -71.090 1.00 36.28 312 ASP A C 1
ATOM 2239 O O . ASP A 1 312 ? 45.187 4.835 -69.989 1.00 36.28 312 ASP A O 1
ATOM 2243 N N . VAL A 1 313 ? 45.988 3.651 -71.724 1.00 40.22 313 VAL A N 1
ATOM 2244 C CA . VAL A 1 313 ? 47.363 3.405 -71.239 1.00 40.22 313 VAL A CA 1
ATOM 2245 C C . VAL A 1 313 ? 48.373 3.726 -72.351 1.00 40.22 313 VAL A C 1
ATOM 2247 O O . VAL A 1 313 ? 48.399 3.027 -73.364 1.00 40.22 313 VAL A O 1
ATOM 2250 N N . VAL A 1 314 ? 49.256 4.718 -72.158 1.00 47.81 314 VAL A N 1
ATOM 2251 C CA . VAL A 1 314 ? 50.476 4.905 -72.976 1.00 47.81 314 VAL A CA 1
ATOM 2252 C C . VAL A 1 314 ? 51.638 5.430 -72.116 1.00 47.81 314 VAL A C 1
ATOM 2254 O O . VAL A 1 314 ? 51.454 6.327 -71.302 1.00 47.81 314 VAL A O 1
ATOM 2257 N N . ASP A 1 315 ? 52.826 4.866 -72.364 1.00 54.22 315 ASP A N 1
ATOM 2258 C CA . ASP A 1 315 ? 54.165 5.203 -71.840 1.00 54.22 315 ASP A CA 1
ATOM 2259 C C . ASP A 1 315 ? 54.429 4.939 -70.347 1.00 54.22 315 ASP A C 1
ATOM 2261 O O . ASP A 1 315 ? 54.611 5.829 -69.520 1.00 54.22 315 ASP A O 1
ATOM 2265 N N . VAL A 1 316 ? 54.479 3.645 -70.020 1.00 55.91 316 VAL A N 1
ATOM 2266 C CA . VAL A 1 316 ? 54.471 3.131 -68.647 1.00 55.91 316 VAL A CA 1
ATOM 2267 C C . VAL A 1 316 ? 55.827 3.261 -67.945 1.00 55.91 316 VAL A C 1
ATOM 2269 O O . VAL A 1 316 ? 55.859 3.727 -66.824 1.00 55.91 316 VAL A O 1
ATOM 2272 N N . GLU A 1 317 ? 56.971 2.907 -68.534 1.00 54.94 317 GLU A N 1
ATOM 2273 C CA . GLU A 1 317 ? 58.191 2.695 -67.720 1.00 54.94 317 GLU A CA 1
ATOM 2274 C C . GLU A 1 317 ? 58.882 3.969 -67.196 1.00 54.94 317 GLU A C 1
ATOM 2276 O O . GLU A 1 317 ? 59.318 4.001 -66.045 1.00 54.94 317 GLU A O 1
ATOM 2281 N N . ALA A 1 318 ? 58.986 5.032 -68.000 1.00 59.50 318 ALA A N 1
ATOM 2282 C CA . ALA A 1 318 ? 59.602 6.288 -67.549 1.00 59.50 318 ALA A CA 1
ATOM 2283 C C . ALA A 1 318 ? 58.665 7.075 -66.619 1.00 59.50 318 ALA A C 1
ATOM 2285 O O . ALA A 1 318 ? 59.109 7.623 -65.609 1.00 59.50 318 ALA A O 1
ATOM 2286 N N . ALA A 1 319 ? 57.363 7.053 -66.925 1.00 62.75 319 ALA A N 1
ATOM 2287 C CA . ALA A 1 319 ? 56.331 7.570 -66.041 1.00 62.75 319 ALA A CA 1
ATOM 2288 C C . ALA A 1 319 ? 56.280 6.781 -64.729 1.00 62.75 319 ALA A C 1
ATOM 2290 O O . ALA A 1 319 ? 56.100 7.397 -63.693 1.00 62.75 319 ALA A O 1
ATOM 2291 N N . VAL A 1 320 ? 56.509 5.461 -64.741 1.00 70.25 320 VAL A N 1
ATOM 2292 C CA . VAL A 1 320 ? 56.529 4.624 -63.530 1.00 70.25 320 VAL A CA 1
ATOM 2293 C C . VAL A 1 320 ? 57.663 5.018 -62.590 1.00 70.25 320 VAL A C 1
ATOM 2295 O O . VAL A 1 320 ? 57.418 5.130 -61.401 1.00 70.25 320 VAL A O 1
ATOM 2298 N N . LEU A 1 321 ? 58.877 5.306 -63.068 1.00 75.75 321 LEU A N 1
ATOM 2299 C CA . LEU A 1 321 ? 59.980 5.682 -62.167 1.00 75.75 321 LEU A CA 1
ATOM 2300 C C . LEU A 1 321 ? 59.847 7.102 -61.589 1.00 75.75 321 LEU A C 1
ATOM 2302 O O . LEU A 1 321 ? 60.155 7.325 -60.415 1.00 75.75 321 LEU A O 1
ATOM 2306 N N . GLU A 1 322 ? 59.390 8.073 -62.386 1.00 74.44 322 GLU A N 1
ATOM 2307 C CA . GLU A 1 322 ? 59.074 9.410 -61.860 1.00 74.44 322 GLU A CA 1
ATOM 2308 C C . GLU A 1 322 ? 57.831 9.376 -60.961 1.00 74.44 322 GLU A C 1
ATOM 2310 O O . GLU A 1 322 ? 57.814 10.052 -59.929 1.00 74.44 322 GLU A O 1
ATOM 2315 N N . ALA A 1 323 ? 56.846 8.532 -61.286 1.00 73.00 323 ALA A N 1
ATOM 2316 C CA . ALA A 1 323 ? 55.702 8.254 -60.429 1.00 73.00 323 ALA A CA 1
ATOM 2317 C C . ALA A 1 323 ? 56.138 7.593 -59.124 1.00 73.00 323 ALA A C 1
ATOM 2319 O O . ALA A 1 323 ? 55.694 8.055 -58.094 1.00 73.00 323 ALA A O 1
ATOM 2320 N N . GLU A 1 324 ? 57.058 6.628 -59.103 1.00 85.62 324 GLU A N 1
ATOM 2321 C CA . GLU A 1 324 ? 57.527 5.987 -57.863 1.00 85.62 324 GLU A CA 1
ATOM 2322 C C . GLU A 1 324 ? 58.218 6.984 -56.914 1.00 85.62 324 GLU A C 1
ATOM 2324 O O . GLU A 1 324 ? 58.012 6.965 -55.696 1.00 85.62 324 GLU A O 1
ATOM 2329 N N . LEU A 1 325 ? 59.041 7.894 -57.449 1.00 84.19 325 LEU A N 1
ATOM 2330 C CA . LEU A 1 325 ? 59.681 8.948 -56.653 1.00 84.19 325 LEU A CA 1
ATOM 2331 C C . LEU A 1 325 ? 58.673 9.986 -56.158 1.00 84.19 325 LEU A C 1
ATOM 2333 O O . LEU A 1 325 ? 58.752 10.422 -55.005 1.00 84.19 325 LEU A O 1
ATOM 2337 N N . TRP A 1 326 ? 57.731 10.375 -57.014 1.00 82.62 326 TRP A N 1
ATOM 2338 C CA . TRP A 1 326 ? 56.659 11.290 -56.651 1.00 82.62 326 TRP A CA 1
ATOM 2339 C C . TRP A 1 326 ? 55.699 10.653 -55.638 1.00 82.62 326 TRP A C 1
ATOM 2341 O O . TRP A 1 326 ? 55.385 11.280 -54.635 1.00 82.62 326 TRP A O 1
ATOM 2351 N N . GLU A 1 327 ? 55.335 9.385 -55.809 1.00 87.62 327 GLU A N 1
ATOM 2352 C CA . GLU A 1 327 ? 54.538 8.571 -54.889 1.00 87.62 327 GLU A CA 1
ATOM 2353 C C . GLU A 1 327 ? 55.210 8.478 -53.530 1.00 87.62 327 GLU A C 1
ATOM 2355 O O . GLU A 1 327 ? 54.543 8.635 -52.514 1.00 87.62 327 GLU A O 1
ATOM 2360 N N . ARG A 1 328 ? 56.535 8.303 -53.477 1.00 88.12 328 ARG A N 1
ATOM 2361 C CA . ARG A 1 328 ? 57.261 8.295 -52.205 1.00 88.12 328 ARG A CA 1
ATOM 2362 C C . ARG A 1 328 ? 57.233 9.658 -51.513 1.00 88.12 328 ARG A C 1
ATOM 2364 O O . ARG A 1 328 ? 57.032 9.718 -50.302 1.00 88.12 328 ARG A O 1
ATOM 2371 N N . GLN A 1 329 ? 57.406 10.751 -52.257 1.00 90.19 329 GLN A N 1
ATOM 2372 C CA . GLN A 1 329 ? 57.320 12.105 -51.695 1.00 90.19 329 GLN A CA 1
ATOM 2373 C C . GLN A 1 329 ? 55.896 12.455 -51.248 1.00 90.19 329 GLN A C 1
ATOM 2375 O O . GLN A 1 329 ? 55.713 13.059 -50.191 1.00 90.19 329 GLN A O 1
ATOM 2380 N N . VAL A 1 330 ? 54.889 12.049 -52.021 1.00 91.25 330 VAL A N 1
ATOM 2381 C CA . VAL A 1 330 ? 53.472 12.209 -51.692 1.00 91.25 330 VAL A CA 1
ATOM 2382 C C . VAL A 1 330 ? 53.109 11.352 -50.485 1.00 91.25 330 VAL A C 1
ATOM 2384 O O . VAL A 1 330 ? 52.463 11.861 -49.577 1.00 91.25 330 VAL A O 1
ATOM 2387 N N . ALA A 1 331 ? 53.588 10.111 -50.400 1.00 89.00 331 ALA A N 1
ATOM 2388 C CA . ALA A 1 331 ? 53.387 9.244 -49.243 1.00 89.00 331 ALA A CA 1
ATOM 2389 C C . ALA A 1 331 ? 54.002 9.848 -47.972 1.00 89.00 331 ALA A C 1
ATOM 2391 O O . ALA A 1 331 ? 53.333 9.917 -46.947 1.00 89.00 331 ALA A O 1
ATOM 2392 N N . GLU A 1 332 ? 55.230 10.374 -48.034 1.00 93.38 332 GLU A N 1
ATOM 2393 C CA . GLU A 1 332 ? 55.855 11.051 -46.888 1.00 93.38 332 GLU A CA 1
ATOM 2394 C C . GLU A 1 332 ? 55.132 12.353 -46.495 1.00 93.38 332 GLU A C 1
ATOM 2396 O O . GLU A 1 332 ? 55.059 12.691 -45.308 1.00 93.38 332 GLU A O 1
ATOM 2401 N N . ALA A 1 333 ? 54.588 13.094 -47.467 1.00 91.50 333 ALA A N 1
ATOM 2402 C CA . ALA A 1 333 ? 53.790 14.292 -47.216 1.00 91.50 333 ALA A CA 1
ATOM 2403 C C . ALA A 1 333 ? 52.427 13.954 -46.592 1.00 91.50 333 ALA A C 1
ATOM 2405 O O . ALA A 1 333 ? 52.026 14.616 -45.633 1.00 91.50 333 ALA A O 1
ATOM 2406 N N . ILE A 1 334 ? 51.760 12.902 -47.077 1.00 92.25 334 ILE A N 1
ATOM 2407 C CA . ILE A 1 334 ? 50.523 12.362 -46.501 1.00 92.25 334 ILE A CA 1
ATOM 2408 C C . ILE A 1 334 ? 50.796 11.892 -45.071 1.00 92.25 334 ILE A C 1
ATOM 2410 O O . ILE A 1 334 ? 50.128 12.354 -44.156 1.00 92.25 334 ILE A O 1
ATOM 2414 N N . ASP A 1 335 ? 51.838 11.092 -44.835 1.00 92.19 335 ASP A N 1
ATOM 2415 C CA . ASP A 1 335 ? 52.195 10.601 -43.498 1.00 92.19 335 ASP A CA 1
ATOM 2416 C C . ASP A 1 335 ? 52.501 11.724 -42.501 1.00 92.19 335 ASP A C 1
ATOM 2418 O O . ASP A 1 335 ? 52.280 11.577 -41.293 1.00 92.19 335 ASP A O 1
ATOM 2422 N N . ARG A 1 336 ? 53.063 12.841 -42.975 1.00 94.12 336 ARG A N 1
ATOM 2423 C CA . ARG A 1 336 ? 53.297 14.029 -42.149 1.00 94.12 336 ARG A CA 1
ATOM 2424 C C . ARG A 1 336 ? 51.989 14.754 -41.850 1.00 94.12 336 ARG A C 1
ATOM 2426 O O . ARG A 1 336 ? 51.730 15.045 -40.687 1.00 94.12 336 ARG A O 1
ATOM 2433 N N . ALA A 1 337 ? 51.162 14.992 -42.866 1.00 93.44 337 ALA A N 1
ATOM 2434 C CA . ALA A 1 337 ? 49.861 15.636 -42.706 1.00 93.44 337 ALA A CA 1
ATOM 2435 C C . ALA A 1 337 ? 48.943 14.826 -41.775 1.00 93.44 337 ALA A C 1
ATOM 2437 O O . ALA A 1 337 ? 48.349 15.389 -40.861 1.00 93.44 337 ALA A O 1
ATOM 2438 N N . THR A 1 338 ? 48.911 13.499 -41.925 1.00 93.31 338 THR A N 1
ATOM 2439 C CA . THR A 1 338 ? 48.143 12.595 -41.061 1.00 93.31 338 THR A CA 1
ATOM 2440 C C . THR A 1 338 ? 48.656 12.597 -39.621 1.00 93.31 338 THR A C 1
ATOM 2442 O O . THR A 1 338 ? 47.858 12.482 -38.693 1.00 93.31 338 THR A O 1
ATOM 2445 N N . ARG A 1 339 ? 49.970 12.739 -39.392 1.00 94.25 339 ARG A N 1
ATOM 2446 C CA . ARG A 1 339 ? 50.522 12.886 -38.033 1.00 94.25 339 ARG A CA 1
ATOM 2447 C C . ARG A 1 339 ? 50.107 14.204 -37.387 1.00 94.25 339 ARG A C 1
ATOM 2449 O O . ARG A 1 339 ? 49.610 14.181 -36.270 1.00 94.25 339 ARG A O 1
ATOM 2456 N N . GLU A 1 340 ? 50.224 15.319 -38.104 1.00 95.12 340 GLU A N 1
ATOM 2457 C CA . GLU A 1 340 ? 49.782 16.622 -37.593 1.00 95.12 340 GLU A CA 1
ATOM 2458 C C . GLU A 1 340 ? 48.271 16.672 -37.329 1.00 95.12 340 GLU A C 1
ATOM 2460 O O . GLU A 1 340 ? 47.828 17.307 -36.375 1.00 95.12 340 GLU A O 1
ATOM 2465 N N . GLU A 1 341 ? 47.464 16.020 -38.166 1.00 93.56 341 GLU A N 1
ATOM 2466 C CA . GLU A 1 341 ? 46.019 15.921 -37.957 1.00 93.56 341 GLU A CA 1
ATOM 2467 C C . GLU A 1 341 ? 45.679 15.072 -36.727 1.00 93.56 341 GLU A C 1
ATOM 2469 O O . GLU A 1 341 ? 44.828 15.472 -35.934 1.00 93.56 341 GLU A O 1
ATOM 2474 N N . ARG A 1 342 ? 46.390 13.956 -36.508 1.00 93.56 342 ARG A N 1
ATOM 2475 C CA . ARG A 1 342 ? 46.255 13.151 -35.284 1.00 93.56 342 ARG A CA 1
ATOM 2476 C C . ARG A 1 342 ? 46.635 13.936 -34.034 1.00 93.56 342 ARG A C 1
ATOM 2478 O O . ARG A 1 342 ? 45.870 13.915 -33.079 1.00 93.56 342 ARG A O 1
ATOM 2485 N N . ASP A 1 343 ? 47.743 14.672 -34.059 1.00 94.69 343 ASP A N 1
ATOM 2486 C CA . ASP A 1 343 ? 48.170 15.483 -32.914 1.00 94.69 343 ASP A CA 1
ATOM 2487 C C . ASP A 1 343 ? 47.131 16.578 -32.590 1.00 94.69 343 ASP A C 1
ATOM 2489 O O . ASP A 1 343 ? 46.782 16.783 -31.427 1.00 94.69 343 ASP A O 1
ATOM 2493 N N . ARG A 1 344 ? 46.553 17.234 -33.612 1.00 95.56 344 ARG A N 1
ATOM 2494 C CA . ARG A 1 344 ? 45.454 18.203 -33.420 1.00 95.56 344 ARG A CA 1
ATOM 2495 C C . ARG A 1 344 ? 44.194 17.545 -32.855 1.00 95.56 344 ARG A C 1
ATOM 2497 O O . ARG A 1 344 ? 43.559 18.127 -31.977 1.00 95.56 344 ARG A O 1
ATOM 2504 N N . ALA A 1 345 ? 43.842 16.355 -33.340 1.00 92.25 345 ALA A N 1
ATOM 2505 C CA . ALA A 1 345 ? 42.692 15.604 -32.847 1.00 92.25 345 ALA A CA 1
ATOM 2506 C C . ALA A 1 345 ? 42.882 15.165 -31.385 1.00 92.25 345 ALA A C 1
ATOM 2508 O O . ALA A 1 345 ? 41.947 15.271 -30.593 1.00 92.25 345 ALA A O 1
ATOM 2509 N N . ASP A 1 346 ? 44.090 14.745 -31.001 1.00 93.44 346 ASP A N 1
ATOM 2510 C CA . ASP A 1 346 ? 44.421 14.381 -29.621 1.00 93.44 346 ASP A CA 1
ATOM 2511 C C . ASP A 1 346 ? 44.386 15.611 -28.688 1.00 93.44 346 ASP A C 1
ATOM 2513 O O . ASP A 1 346 ? 43.853 15.541 -27.576 1.00 93.44 346 ASP A O 1
ATOM 2517 N N . GLU A 1 347 ? 44.872 16.774 -29.138 1.00 96.38 347 GLU A N 1
ATOM 2518 C CA . GLU A 1 347 ? 44.759 18.037 -28.391 1.00 96.38 347 GLU A CA 1
ATOM 2519 C C . GLU A 1 347 ? 43.307 18.516 -28.227 1.00 96.38 347 GLU A C 1
ATOM 2521 O O . GLU A 1 347 ? 42.944 19.080 -27.188 1.00 96.38 347 GLU A O 1
ATOM 2526 N N . GLU A 1 348 ? 42.469 18.338 -29.248 1.00 95.88 348 GLU A N 1
ATOM 2527 C CA . GLU A 1 348 ? 41.042 18.656 -29.181 1.00 95.88 348 GLU A CA 1
ATOM 2528 C C . GLU A 1 348 ? 40.299 17.685 -28.257 1.00 95.88 348 GLU A C 1
ATOM 2530 O O . GLU A 1 348 ? 39.526 18.127 -27.404 1.00 95.88 348 GLU A O 1
ATOM 2535 N N . ALA A 1 349 ? 40.607 16.388 -28.333 1.00 92.38 349 ALA A N 1
ATOM 2536 C CA . ALA A 1 349 ? 40.062 15.376 -27.434 1.00 92.38 349 ALA A CA 1
ATOM 2537 C C . ALA A 1 349 ? 40.395 15.688 -25.967 1.00 92.38 349 ALA A C 1
ATOM 2539 O O . ALA A 1 349 ? 39.503 15.680 -25.120 1.00 92.38 349 ALA A O 1
ATOM 2540 N N . HIS A 1 350 ? 41.641 16.061 -25.660 1.00 95.06 350 HIS A N 1
ATOM 2541 C CA . HIS A 1 350 ? 42.023 16.466 -24.306 1.00 95.06 350 HIS A CA 1
ATOM 2542 C C . HIS A 1 350 ? 41.322 17.745 -23.830 1.00 95.06 350 HIS A C 1
ATOM 2544 O O . HIS A 1 350 ? 40.999 17.861 -22.645 1.00 95.06 350 HIS A O 1
ATOM 2550 N N . ARG A 1 351 ? 41.053 18.702 -24.729 1.00 97.06 351 ARG A N 1
ATOM 2551 C CA . ARG A 1 351 ? 40.269 19.901 -24.397 1.00 97.06 351 ARG A CA 1
ATOM 2552 C C . ARG A 1 351 ? 38.812 19.567 -24.086 1.00 97.06 351 ARG A C 1
ATOM 2554 O O . ARG A 1 351 ? 38.279 20.102 -23.116 1.00 97.06 351 ARG A O 1
ATOM 2561 N N . LEU A 1 352 ? 38.192 18.675 -24.857 1.00 93.19 352 LEU A N 1
ATOM 2562 C CA . LEU A 1 352 ? 36.827 18.210 -24.602 1.00 93.19 352 LEU A CA 1
ATOM 2563 C C . LEU A 1 352 ? 36.738 17.422 -23.289 1.00 93.19 352 LEU A C 1
ATOM 2565 O O . LEU A 1 352 ? 35.877 17.718 -22.468 1.00 93.19 352 LEU A O 1
ATOM 2569 N N . GLU A 1 353 ? 37.684 16.517 -23.018 1.00 93.81 353 GLU A N 1
ATOM 2570 C CA . GLU A 1 353 ? 37.744 15.787 -21.743 1.00 93.81 353 GLU A CA 1
ATOM 2571 C C . GLU A 1 353 ? 37.909 16.722 -20.531 1.00 93.81 353 GLU A C 1
ATOM 2573 O O . GLU A 1 353 ? 37.353 16.463 -19.460 1.00 93.81 353 GLU A O 1
ATOM 2578 N N . ALA A 1 354 ? 38.676 17.808 -20.672 1.00 96.44 354 ALA A N 1
ATOM 2579 C CA . ALA A 1 354 ? 38.826 18.810 -19.619 1.00 96.44 354 ALA A CA 1
ATOM 2580 C C . ALA A 1 354 ? 37.529 19.606 -19.395 1.00 96.44 354 ALA A C 1
ATOM 2582 O O . ALA A 1 354 ? 37.133 19.804 -18.245 1.00 96.44 354 ALA A O 1
ATOM 2583 N N . ALA A 1 355 ? 36.849 20.008 -20.473 1.00 95.00 355 ALA A N 1
ATOM 2584 C CA . ALA A 1 355 ? 35.568 20.708 -20.402 1.00 95.00 355 ALA A CA 1
ATOM 2585 C C . ALA A 1 355 ? 34.462 19.830 -19.790 1.00 95.00 355 ALA A C 1
ATOM 2587 O O . ALA A 1 355 ? 33.702 20.299 -18.943 1.00 95.00 355 ALA A O 1
ATOM 2588 N N . ASP A 1 356 ? 34.411 18.544 -20.148 1.00 91.94 356 ASP A N 1
ATOM 2589 C CA . ASP A 1 356 ? 33.467 17.583 -19.571 1.00 91.94 356 ASP A CA 1
ATOM 2590 C C . ASP A 1 356 ? 33.720 17.371 -18.075 1.00 91.94 356 ASP A C 1
ATOM 2592 O O . ASP A 1 356 ? 32.775 17.316 -17.285 1.00 91.94 356 ASP A O 1
ATOM 2596 N N . ARG A 1 357 ? 34.992 17.317 -17.656 1.00 96.31 357 ARG A N 1
ATOM 2597 C CA . ARG A 1 357 ? 35.352 17.223 -16.234 1.00 96.31 357 ARG A CA 1
ATOM 2598 C C . ARG A 1 357 ? 34.902 18.456 -15.455 1.00 96.31 357 ARG A C 1
ATOM 2600 O O . ARG A 1 357 ? 34.307 18.308 -14.392 1.00 96.31 357 ARG A O 1
ATOM 2607 N N . GLU A 1 358 ? 35.128 19.655 -15.986 1.00 96.62 358 GLU A N 1
ATOM 2608 C CA . GLU A 1 358 ? 34.676 20.902 -15.358 1.00 96.62 358 GLU A CA 1
ATOM 2609 C C . GLU A 1 358 ? 33.140 20.975 -15.281 1.00 96.62 358 GLU A C 1
ATOM 2611 O O . GLU A 1 358 ? 32.575 21.332 -14.243 1.00 96.62 358 GLU A O 1
ATOM 2616 N N . ALA A 1 359 ? 32.444 20.569 -16.348 1.00 92.31 359 ALA A N 1
ATOM 2617 C CA . ALA A 1 359 ? 30.987 20.498 -16.369 1.00 92.31 359 ALA A CA 1
ATOM 2618 C C . ALA A 1 359 ? 30.448 19.495 -15.337 1.00 92.31 359 ALA A C 1
ATOM 2620 O O . ALA A 1 359 ? 29.453 19.781 -14.662 1.00 92.31 359 ALA A O 1
ATOM 2621 N N . GLN A 1 360 ? 31.111 18.348 -15.175 1.00 92.81 360 GLN A N 1
ATOM 2622 C CA . GLN A 1 360 ? 30.747 17.353 -14.174 1.00 92.81 360 GLN A CA 1
ATOM 2623 C C . GLN A 1 360 ? 30.968 17.878 -12.751 1.00 92.81 360 GLN A C 1
ATOM 2625 O O . GLN A 1 360 ? 30.054 17.819 -11.933 1.00 92.81 360 GLN A O 1
ATOM 2630 N N . GLU A 1 361 ? 32.117 18.493 -12.465 1.00 96.75 361 GLU A N 1
ATOM 2631 C CA . GLU A 1 361 ? 32.388 19.107 -11.158 1.00 96.75 361 GLU A CA 1
ATOM 2632 C C . GLU A 1 361 ? 31.385 20.229 -10.823 1.00 96.75 361 GLU A C 1
ATOM 2634 O O . GLU A 1 361 ? 30.986 20.401 -9.666 1.00 96.75 361 GLU A O 1
ATOM 2639 N N . ALA A 1 362 ? 30.930 20.986 -11.827 1.00 94.75 362 ALA A N 1
ATOM 2640 C CA . ALA A 1 362 ? 29.891 21.998 -11.657 1.00 94.75 362 ALA A CA 1
ATOM 2641 C C . ALA A 1 362 ? 28.511 21.385 -11.349 1.00 94.75 362 ALA A C 1
ATOM 2643 O O . ALA A 1 362 ? 27.776 21.928 -10.516 1.00 94.75 362 ALA A O 1
ATOM 2644 N N . ARG A 1 363 ? 28.154 20.259 -11.983 1.00 92.12 363 ARG A N 1
ATOM 2645 C CA . ARG A 1 363 ? 26.924 19.507 -11.671 1.00 92.12 363 ARG A CA 1
ATOM 2646 C C . ARG A 1 363 ? 26.978 18.928 -10.262 1.00 92.12 363 ARG A C 1
ATOM 2648 O O . ARG A 1 363 ? 26.036 19.134 -9.501 1.00 92.12 363 ARG A O 1
ATOM 2655 N N . ASP A 1 364 ? 28.096 18.316 -9.885 1.00 92.69 364 ASP A N 1
ATOM 2656 C CA . ASP A 1 364 ? 28.289 17.731 -8.556 1.00 92.69 364 ASP A CA 1
ATOM 2657 C C . ASP A 1 364 ? 28.198 18.793 -7.453 1.00 92.69 364 ASP A C 1
ATOM 2659 O O . ASP A 1 364 ? 27.618 18.555 -6.393 1.00 92.69 364 ASP A O 1
ATOM 2663 N N . ARG A 1 365 ? 28.727 19.998 -7.699 1.00 97.69 365 ARG A N 1
ATOM 2664 C CA . ARG A 1 365 ? 28.597 21.132 -6.772 1.00 97.69 365 ARG A CA 1
ATOM 2665 C C . ARG A 1 365 ? 27.141 21.565 -6.604 1.00 97.69 365 ARG A C 1
ATOM 2667 O O . ARG A 1 365 ? 26.676 21.691 -5.475 1.00 97.69 365 ARG A O 1
ATOM 2674 N N . LYS A 1 366 ? 26.404 21.728 -7.708 1.00 94.44 366 LYS A N 1
ATOM 2675 C CA . LYS A 1 366 ? 24.971 22.073 -7.671 1.00 94.44 366 LYS A CA 1
ATOM 2676 C C . LYS A 1 366 ? 24.135 20.994 -6.984 1.00 94.44 366 LYS A C 1
ATOM 2678 O O . LYS A 1 366 ? 23.203 21.332 -6.260 1.00 94.44 366 LYS A O 1
ATOM 2683 N N . ALA A 1 367 ? 24.474 19.721 -7.184 1.00 91.00 367 ALA A N 1
ATOM 2684 C CA . ALA A 1 367 ? 23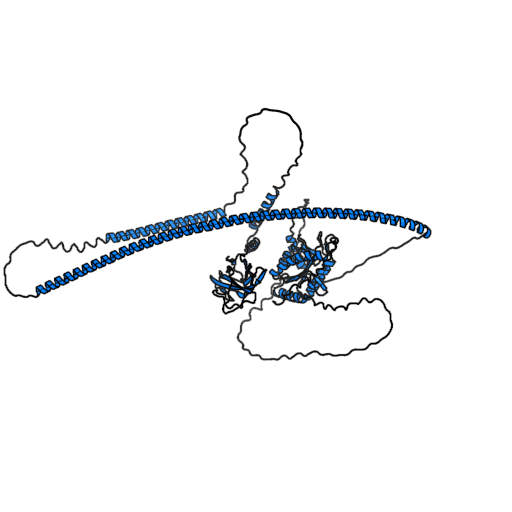.811 18.602 -6.526 1.00 91.00 367 ALA A CA 1
ATOM 2685 C C . ALA A 1 367 ? 24.016 18.642 -5.002 1.00 91.00 367 ALA A C 1
ATOM 2687 O O . ALA A 1 367 ? 23.047 18.510 -4.258 1.00 91.00 367 ALA A O 1
ATOM 2688 N N . ARG A 1 368 ? 25.238 18.923 -4.525 1.00 96.00 368 ARG A N 1
ATOM 2689 C CA . ARG A 1 368 ? 25.507 19.107 -3.085 1.00 96.00 368 ARG A CA 1
ATOM 2690 C C . ARG A 1 368 ? 24.742 20.297 -2.503 1.00 96.00 368 ARG A C 1
ATOM 2692 O O . ARG A 1 368 ? 24.094 20.151 -1.476 1.00 96.00 368 ARG A O 1
ATOM 2699 N N . GLU A 1 369 ? 24.732 21.440 -3.188 1.00 96.62 369 GLU A N 1
ATOM 2700 C CA . GLU A 1 369 ? 23.966 22.622 -2.756 1.00 96.62 369 GLU A CA 1
ATOM 2701 C C . GLU A 1 369 ? 22.442 22.391 -2.755 1.00 96.62 369 GLU A C 1
ATOM 2703 O O . GLU A 1 369 ? 21.705 23.025 -1.993 1.00 96.62 369 GLU A O 1
ATOM 2708 N N . ALA A 1 370 ? 21.932 21.531 -3.640 1.00 90.38 370 ALA A N 1
ATOM 2709 C CA . ALA A 1 370 ? 20.533 21.115 -3.633 1.00 90.38 370 ALA A CA 1
ATOM 2710 C C . ALA A 1 370 ? 20.239 20.200 -2.435 1.00 90.38 370 ALA A C 1
ATOM 2712 O O . ALA A 1 370 ? 19.273 20.444 -1.716 1.00 90.38 370 ALA A O 1
ATOM 2713 N N . LEU A 1 371 ? 21.110 19.225 -2.166 1.00 92.81 371 LEU A N 1
ATOM 2714 C CA . LEU A 1 371 ? 20.975 18.318 -1.027 1.00 92.81 371 LEU A CA 1
ATOM 2715 C C . LEU A 1 371 ? 21.021 19.070 0.314 1.00 92.81 371 LEU A C 1
ATOM 2717 O O . LEU A 1 371 ? 20.138 18.888 1.144 1.00 92.81 371 LEU A O 1
ATOM 2721 N N . GLU A 1 372 ? 21.956 20.007 0.485 1.00 97.00 372 GLU A N 1
ATOM 2722 C CA . GLU A 1 372 ? 22.034 20.865 1.679 1.00 97.00 372 GLU A CA 1
ATOM 2723 C C . GLU A 1 372 ? 20.809 21.780 1.854 1.00 97.00 372 GLU A C 1
ATOM 2725 O O . GLU A 1 372 ? 20.526 22.252 2.960 1.00 97.00 372 GLU A O 1
ATOM 2730 N N . ARG A 1 373 ? 20.098 22.118 0.770 1.00 96.38 373 ARG A N 1
ATOM 2731 C CA . ARG A 1 373 ? 18.832 22.864 0.856 1.00 96.38 373 ARG A CA 1
ATOM 2732 C C . ARG A 1 373 ? 17.703 21.969 1.340 1.00 96.38 373 ARG A C 1
ATOM 2734 O O . ARG A 1 373 ? 17.005 22.366 2.266 1.00 96.38 373 ARG A O 1
ATOM 2741 N N . VAL A 1 374 ? 17.585 20.773 0.769 1.00 92.31 374 VAL A N 1
ATOM 2742 C CA . VAL A 1 374 ? 16.592 19.777 1.189 1.00 92.31 374 VAL A CA 1
ATOM 2743 C C . VAL A 1 374 ? 16.801 19.393 2.653 1.00 92.31 374 VAL A C 1
ATOM 2745 O O . VAL A 1 374 ? 15.847 19.389 3.420 1.00 92.31 374 VAL A O 1
ATOM 2748 N N . GLU A 1 375 ? 18.044 19.167 3.085 1.00 96.69 375 GLU A N 1
ATOM 2749 C CA . GLU A 1 375 ? 18.361 18.855 4.485 1.00 96.69 375 GLU A CA 1
ATOM 2750 C C . GLU A 1 375 ? 17.973 20.000 5.435 1.00 96.69 375 GLU A C 1
ATOM 2752 O O . GLU A 1 375 ? 17.368 19.772 6.483 1.00 96.69 375 GLU A O 1
ATOM 2757 N N . ARG A 1 376 ? 18.238 21.258 5.055 1.00 97.62 376 ARG A N 1
ATOM 2758 C CA . ARG A 1 376 ? 17.805 22.426 5.842 1.00 97.62 376 ARG A CA 1
ATOM 2759 C C . ARG A 1 376 ? 16.288 22.571 5.911 1.00 97.62 376 ARG A C 1
ATOM 2761 O O . ARG A 1 376 ? 15.778 23.011 6.939 1.00 97.62 376 ARG A O 1
ATOM 2768 N N . GLU A 1 377 ? 15.572 22.254 4.838 1.00 94.69 377 GLU A N 1
ATOM 2769 C CA . GLU A 1 377 ? 14.106 22.266 4.834 1.00 94.69 377 GLU A CA 1
ATOM 2770 C C . GLU A 1 377 ? 13.535 21.127 5.681 1.00 94.69 377 GLU A C 1
ATOM 2772 O O . GLU A 1 377 ? 12.637 21.373 6.482 1.00 94.69 377 GLU A O 1
ATOM 2777 N N . ALA A 1 378 ? 14.122 19.932 5.610 1.00 92.00 378 ALA A N 1
ATOM 2778 C CA . ALA A 1 378 ? 13.752 18.803 6.457 1.00 92.00 378 ALA A CA 1
ATOM 2779 C C . ALA A 1 378 ? 13.950 19.120 7.949 1.00 92.00 378 ALA A C 1
ATOM 2781 O O . ALA A 1 378 ? 13.049 18.889 8.750 1.00 92.00 378 ALA A O 1
ATOM 2782 N N . LEU A 1 379 ? 15.078 19.735 8.325 1.00 95.38 379 LEU A N 1
ATOM 2783 C CA . LEU A 1 379 ? 15.318 20.171 9.707 1.00 95.38 379 LEU A CA 1
ATOM 2784 C C . LEU A 1 379 ? 14.330 21.251 10.170 1.00 95.38 379 LEU A C 1
ATOM 2786 O O . LEU A 1 379 ? 13.950 21.271 11.339 1.00 95.38 379 LEU A O 1
ATOM 2790 N N . ARG A 1 380 ? 13.892 22.144 9.273 1.00 97.69 380 ARG A N 1
ATOM 2791 C CA . ARG A 1 380 ? 12.852 23.136 9.593 1.00 97.69 380 ARG A CA 1
ATOM 2792 C C . ARG A 1 380 ? 11.493 22.488 9.815 1.00 97.69 380 ARG A C 1
ATOM 2794 O O . ARG A 1 380 ? 10.818 22.863 10.765 1.00 97.69 380 ARG A O 1
ATOM 2801 N N . LEU A 1 381 ? 11.105 21.535 8.971 1.00 94.06 381 LEU A N 1
ATOM 2802 C CA . LEU A 1 381 ? 9.848 20.803 9.132 1.00 94.06 381 LEU A CA 1
ATOM 2803 C C . LEU A 1 381 ? 9.851 19.981 10.425 1.00 94.06 381 LEU A C 1
ATOM 2805 O O . LEU A 1 381 ? 8.911 20.089 11.203 1.00 94.06 381 LEU A O 1
ATOM 2809 N N . ALA A 1 382 ? 10.949 19.282 10.723 1.00 92.56 382 ALA A N 1
ATOM 2810 C CA . ALA A 1 382 ? 11.103 18.545 11.976 1.00 92.56 382 ALA A CA 1
ATOM 2811 C C . ALA A 1 382 ? 11.016 19.456 13.217 1.00 92.56 382 ALA A C 1
ATOM 2813 O O . ALA A 1 382 ? 10.476 19.052 14.243 1.00 92.56 382 ALA A O 1
ATOM 2814 N N . ALA A 1 383 ? 11.519 20.694 13.137 1.00 96.62 383 ALA A N 1
ATOM 2815 C CA . ALA A 1 383 ? 11.391 21.661 14.228 1.00 96.62 383 ALA A CA 1
ATOM 2816 C C . ALA A 1 383 ? 9.936 22.115 14.446 1.00 96.62 383 ALA A C 1
ATOM 2818 O O . ALA A 1 383 ? 9.514 22.230 15.593 1.00 96.62 383 ALA A O 1
ATOM 2819 N N . VAL A 1 384 ? 9.171 22.326 13.368 1.00 96.00 384 VAL A N 1
ATOM 2820 C CA . VAL A 1 384 ? 7.737 22.659 13.453 1.00 96.00 384 VAL A CA 1
ATOM 2821 C C . VAL A 1 384 ? 6.942 21.486 14.028 1.00 96.00 384 VAL A C 1
ATOM 2823 O O . VAL A 1 384 ? 6.129 21.683 14.923 1.00 96.00 384 VAL A O 1
ATOM 2826 N N . GLU A 1 385 ? 7.213 20.258 13.583 1.00 93.38 385 GLU A N 1
ATOM 2827 C CA . GLU A 1 385 ? 6.563 19.059 14.130 1.00 93.38 385 GLU A CA 1
ATOM 2828 C C . GLU A 1 385 ? 6.875 18.860 15.621 1.00 93.38 385 GLU A C 1
ATOM 2830 O O . GLU A 1 385 ? 5.989 18.495 16.394 1.00 93.38 385 GLU A O 1
ATOM 2835 N N . ALA A 1 386 ? 8.111 19.139 16.047 1.00 94.69 386 ALA A N 1
ATOM 2836 C CA . ALA A 1 386 ? 8.493 19.086 17.455 1.00 94.69 386 ALA A CA 1
ATOM 2837 C C . ALA A 1 386 ? 7.776 20.156 18.298 1.00 94.69 386 ALA A C 1
ATOM 2839 O O . ALA A 1 386 ? 7.382 19.876 19.431 1.00 94.69 386 ALA A O 1
ATOM 2840 N N . GLU A 1 387 ? 7.578 21.361 17.755 1.00 97.00 387 GLU A N 1
ATOM 2841 C CA . GLU A 1 387 ? 6.799 22.424 18.400 1.00 97.00 387 GLU A CA 1
ATOM 2842 C C . GLU A 1 387 ? 5.317 22.034 18.519 1.00 97.00 387 GLU A C 1
ATOM 2844 O O . GLU A 1 387 ? 4.756 22.105 19.611 1.00 97.00 387 GLU A O 1
ATOM 2849 N N . GLU A 1 388 ? 4.704 21.508 17.451 1.00 95.31 388 GLU A N 1
ATOM 2850 C CA . GLU A 1 388 ? 3.322 21.011 17.492 1.00 95.31 388 GLU A CA 1
ATOM 2851 C C . GLU A 1 388 ? 3.140 19.856 18.486 1.00 95.31 388 GLU A C 1
ATOM 2853 O O . GLU A 1 388 ? 2.107 19.764 19.156 1.00 95.31 388 GLU A O 1
ATOM 2858 N N . LEU A 1 389 ? 4.121 18.956 18.590 1.00 95.88 389 LEU A N 1
ATOM 2859 C CA . LEU A 1 389 ? 4.085 17.863 19.558 1.00 95.88 389 LEU A CA 1
ATOM 2860 C C . LEU A 1 389 ? 4.142 18.404 20.991 1.00 95.88 389 LEU A C 1
ATOM 2862 O O . LEU A 1 389 ? 3.322 18.005 21.816 1.00 95.88 389 LEU A O 1
ATOM 2866 N N . ALA A 1 390 ? 5.036 19.356 21.263 1.00 96.06 390 ALA A N 1
ATOM 2867 C CA . ALA A 1 390 ? 5.137 20.002 22.569 1.00 96.06 390 ALA A CA 1
ATOM 2868 C C . ALA A 1 390 ? 3.845 20.754 22.942 1.00 96.06 390 ALA A C 1
ATOM 2870 O O . ALA A 1 390 ? 3.393 20.676 24.085 1.00 96.06 390 ALA A O 1
ATOM 2871 N N . GLU A 1 391 ? 3.199 21.429 21.986 1.00 96.81 391 GLU A N 1
ATOM 2872 C CA . GLU A 1 391 ? 1.895 22.068 22.205 1.00 96.81 391 GLU A CA 1
ATOM 2873 C C . GLU A 1 391 ? 0.784 21.048 22.494 1.00 96.81 391 GLU A C 1
ATOM 2875 O O . GLU A 1 391 ? -0.059 21.273 23.368 1.00 96.81 391 GLU A O 1
ATOM 2880 N N . ARG A 1 392 ? 0.772 19.907 21.792 1.00 95.06 392 ARG A N 1
ATOM 2881 C CA . ARG A 1 392 ? -0.195 18.826 22.048 1.00 95.06 392 ARG A CA 1
ATOM 2882 C C . ARG A 1 392 ? 0.005 18.215 23.429 1.00 95.06 392 ARG A C 1
ATOM 2884 O O . ARG A 1 392 ? -0.980 18.033 24.140 1.00 95.06 392 ARG A O 1
ATOM 2891 N N . GLU A 1 393 ? 1.244 17.942 23.825 1.00 94.81 393 GLU A N 1
ATOM 2892 C CA . GLU A 1 393 ? 1.570 17.434 25.161 1.00 94.81 393 GLU A CA 1
ATOM 2893 C C . GLU A 1 393 ? 1.174 18.434 26.254 1.00 94.81 393 GLU A C 1
ATOM 2895 O O . GLU A 1 393 ? 0.545 18.050 27.242 1.00 94.81 393 GLU A O 1
ATOM 2900 N N . ALA A 1 394 ? 1.443 19.728 26.050 1.00 95.50 394 ALA A N 1
ATOM 2901 C CA . ALA A 1 394 ? 1.011 20.782 26.964 1.00 95.50 394 ALA A CA 1
ATOM 2902 C C . ALA A 1 394 ? -0.521 20.855 27.082 1.00 95.50 394 ALA A C 1
ATOM 2904 O O . ALA A 1 394 ? -1.044 21.036 28.183 1.00 95.50 394 ALA A O 1
ATOM 2905 N N . ARG A 1 395 ? -1.255 20.667 25.975 1.00 96.81 395 ARG A N 1
ATOM 2906 C CA . ARG A 1 395 ? -2.725 20.636 25.992 1.00 96.81 395 ARG A CA 1
ATOM 2907 C C . ARG A 1 395 ? -3.263 19.427 26.752 1.00 96.81 395 ARG A C 1
ATOM 2909 O O . ARG A 1 395 ? -4.153 19.598 27.575 1.00 96.81 395 ARG A O 1
ATOM 2916 N N . VAL A 1 396 ? -2.697 18.240 26.530 1.00 95.62 396 VAL A N 1
ATOM 2917 C CA . VAL A 1 396 ? -3.076 17.023 27.268 1.00 95.62 396 VAL A CA 1
ATOM 2918 C C . VAL A 1 396 ? -2.807 17.191 28.763 1.00 95.62 396 VAL A C 1
ATOM 2920 O O . VAL A 1 396 ? -3.653 16.839 29.580 1.00 95.62 396 VAL A O 1
ATOM 2923 N N . HIS A 1 397 ? -1.672 17.786 29.140 1.00 95.38 397 HIS A N 1
ATOM 2924 C CA . HIS A 1 397 ? -1.374 18.066 30.544 1.00 95.38 397 HIS A CA 1
ATOM 2925 C C . HIS A 1 397 ? -2.369 19.066 31.157 1.00 95.38 397 HIS A C 1
ATOM 2927 O O . HIS A 1 397 ? -2.822 18.872 32.283 1.00 95.38 397 HIS A O 1
ATOM 2933 N N . ALA A 1 398 ? -2.736 20.123 30.427 1.00 96.56 398 ALA A N 1
ATOM 2934 C CA . ALA A 1 398 ? -3.726 21.095 30.889 1.00 96.56 398 ALA A CA 1
ATOM 2935 C C . ALA A 1 398 ? -5.129 20.477 31.034 1.00 96.56 398 ALA A C 1
ATOM 2937 O O . ALA A 1 398 ? -5.827 20.756 32.008 1.00 96.56 398 ALA A O 1
ATOM 2938 N N . GLU A 1 399 ? -5.540 19.616 30.099 1.00 95.25 399 GLU A N 1
ATOM 2939 C CA . GLU A 1 399 ? -6.805 18.875 30.174 1.00 95.25 399 GLU A CA 1
ATOM 2940 C C . GLU A 1 399 ? -6.822 17.919 31.378 1.00 95.25 399 GLU A C 1
ATOM 2942 O O . GLU A 1 399 ? -7.788 17.927 32.141 1.00 95.25 399 GLU A O 1
ATOM 2947 N N . ALA A 1 400 ? -5.730 17.187 31.620 1.00 95.25 400 ALA A N 1
ATOM 2948 C CA . ALA A 1 400 ? -5.591 16.307 32.781 1.00 95.25 400 ALA A CA 1
ATOM 2949 C C . ALA A 1 400 ? -5.628 17.076 34.116 1.00 95.25 400 ALA A C 1
ATOM 2951 O O . ALA A 1 400 ? -6.214 16.608 35.091 1.00 95.25 400 ALA A O 1
ATOM 2952 N N . GLU A 1 401 ? -5.046 18.278 34.175 1.00 97.88 401 GLU A N 1
ATOM 2953 C CA . GLU A 1 401 ? -5.119 19.140 35.361 1.00 97.88 401 GLU A CA 1
ATOM 2954 C C . GLU A 1 401 ? -6.556 19.625 35.627 1.00 97.88 401 GLU A C 1
ATOM 2956 O O . GLU A 1 401 ? -7.008 19.651 36.776 1.00 97.88 401 GLU A O 1
ATOM 2961 N N . ILE A 1 402 ? -7.303 19.967 34.571 1.00 96.81 402 ILE A N 1
ATOM 2962 C CA . ILE A 1 402 ? -8.720 20.339 34.680 1.00 96.81 402 ILE A CA 1
ATOM 2963 C C . ILE A 1 402 ? -9.550 19.149 35.171 1.00 96.81 402 ILE A C 1
ATOM 2965 O O . ILE A 1 402 ? -10.367 19.322 36.078 1.00 96.81 402 ILE A O 1
ATOM 2969 N N . GLU A 1 403 ? -9.337 17.957 34.614 1.00 96.38 403 GLU A N 1
ATOM 2970 C CA . GLU A 1 403 ? -10.032 16.733 35.020 1.00 96.38 403 GLU A CA 1
ATOM 2971 C C . GLU A 1 403 ? -9.753 16.394 36.489 1.00 96.38 403 GLU A C 1
ATOM 2973 O O . GLU A 1 403 ? -10.694 16.242 37.268 1.00 96.38 403 GLU A O 1
ATOM 2978 N N . ALA A 1 404 ? -8.486 16.420 36.913 1.00 96.19 404 ALA A N 1
ATOM 2979 C CA . ALA A 1 404 ? -8.106 16.196 38.307 1.00 96.19 404 ALA A CA 1
ATOM 2980 C C . ALA A 1 404 ? -8.774 17.200 39.265 1.00 96.19 404 ALA A C 1
ATOM 2982 O O . ALA A 1 404 ? -9.191 16.839 40.370 1.00 96.19 404 ALA A O 1
ATOM 2983 N N . ARG A 1 405 ? -8.928 18.464 38.845 1.00 97.94 405 ARG A N 1
ATOM 2984 C CA . ARG A 1 405 ? -9.638 19.478 39.637 1.00 97.94 405 ARG A CA 1
ATOM 2985 C C . ARG A 1 405 ? -11.134 19.175 39.750 1.00 97.94 405 ARG A C 1
ATOM 2987 O O . ARG A 1 405 ? -11.696 19.328 40.833 1.00 97.94 405 ARG A O 1
ATOM 2994 N N . LEU A 1 406 ? -11.772 18.744 38.662 1.00 97.06 406 LEU A N 1
ATOM 2995 C CA . LEU A 1 406 ? -13.189 18.366 38.660 1.00 97.06 406 LEU A CA 1
ATOM 2996 C C . LEU A 1 406 ? -13.443 17.109 39.500 1.00 97.06 406 LEU A C 1
ATOM 2998 O O . LEU A 1 406 ? -14.429 17.054 40.234 1.00 97.06 406 LEU A O 1
ATOM 3002 N N . GLU A 1 407 ? -12.548 16.123 39.449 1.00 96.12 407 GLU A N 1
ATOM 3003 C CA . GLU A 1 407 ? -12.626 14.933 40.298 1.00 96.12 407 GLU A CA 1
ATOM 3004 C C . GLU A 1 407 ? -12.468 15.271 41.783 1.00 96.12 407 GLU A C 1
ATOM 3006 O O . GLU A 1 407 ? -13.212 14.740 42.614 1.00 96.12 407 GLU A O 1
ATOM 3011 N N . ALA A 1 408 ? -11.543 16.175 42.121 1.00 96.38 408 ALA A N 1
ATOM 3012 C CA . ALA A 1 408 ? -11.362 16.659 43.486 1.00 96.38 408 ALA A CA 1
ATOM 3013 C C . ALA A 1 408 ? -12.620 17.379 44.001 1.00 96.38 408 ALA A C 1
ATOM 3015 O O . ALA A 1 408 ? -13.092 17.075 45.098 1.00 96.38 408 ALA A O 1
ATOM 3016 N N . GLU A 1 409 ? -13.216 18.258 43.191 1.00 97.25 409 GLU A N 1
ATOM 3017 C CA . GLU A 1 409 ? -14.469 18.941 43.534 1.00 97.25 409 GLU A CA 1
ATOM 3018 C C . GLU A 1 409 ? -15.633 17.944 43.686 1.00 97.25 409 GLU A C 1
ATOM 3020 O O . GLU A 1 409 ? -16.414 18.021 44.636 1.00 97.25 409 GLU A O 1
ATOM 3025 N N . ALA A 1 410 ? -15.737 16.950 42.800 1.00 96.25 410 ALA A N 1
ATOM 3026 C CA . ALA A 1 410 ? -16.749 15.901 42.902 1.00 96.25 410 ALA A CA 1
ATOM 3027 C C . ALA A 1 410 ? -16.558 15.029 44.155 1.00 96.25 410 ALA A C 1
ATOM 3029 O O . ALA A 1 410 ? -17.534 14.611 44.779 1.00 96.25 410 ALA A O 1
ATOM 3030 N N . ALA A 1 411 ? -15.312 14.748 44.545 1.00 96.00 411 ALA A N 1
ATOM 3031 C CA . ALA A 1 411 ? -15.008 14.028 45.776 1.00 96.00 411 ALA A CA 1
ATOM 3032 C C . ALA A 1 411 ? -15.392 14.836 47.024 1.00 96.00 411 ALA A C 1
ATOM 3034 O O . ALA A 1 411 ? -15.919 14.258 47.973 1.00 96.00 411 ALA A O 1
ATOM 3035 N N . GLU A 1 412 ? -15.179 16.153 47.015 1.00 97.31 412 GLU A N 1
ATOM 3036 C CA . GLU A 1 412 ? -15.616 17.047 48.089 1.00 97.31 412 GLU A CA 1
ATOM 3037 C C . GLU A 1 412 ? -17.146 17.092 48.197 1.00 97.31 412 GLU A C 1
ATOM 3039 O O . GLU A 1 412 ? -17.684 16.907 49.288 1.00 97.31 412 GLU A O 1
ATOM 3044 N N . ARG A 1 413 ? -17.858 17.209 47.068 1.00 97.44 413 ARG A N 1
ATOM 3045 C CA . ARG A 1 413 ? -19.330 17.149 47.044 1.00 97.44 413 ARG A CA 1
ATOM 3046 C C . ARG A 1 413 ? -19.866 15.829 47.593 1.00 97.44 413 ARG A C 1
ATOM 3048 O O . ARG A 1 413 ? -20.753 15.849 48.436 1.00 97.44 413 ARG A O 1
ATOM 3055 N N . ARG A 1 414 ? -19.285 14.692 47.191 1.00 97.19 414 ARG A N 1
ATOM 3056 C CA . ARG A 1 414 ? -19.669 13.373 47.729 1.00 97.19 414 ARG A CA 1
ATOM 3057 C C . ARG A 1 414 ? -19.441 13.268 49.236 1.00 97.19 414 ARG A C 1
ATOM 3059 O O . ARG A 1 414 ? -20.243 12.648 49.921 1.00 97.19 414 ARG A O 1
ATOM 3066 N N . ARG A 1 415 ? -18.361 13.856 49.763 1.00 97.25 415 ARG A N 1
ATOM 3067 C CA . ARG A 1 415 ? -18.131 13.902 51.217 1.00 97.25 415 ARG A CA 1
ATOM 3068 C C . ARG A 1 415 ? -19.200 14.735 51.918 1.00 97.25 415 ARG A C 1
ATOM 3070 O O . ARG A 1 415 ? -19.771 14.253 52.885 1.00 97.25 415 ARG A O 1
ATOM 3077 N N . ALA A 1 416 ? -19.526 15.913 51.388 1.00 96.56 416 ALA A N 1
ATOM 3078 C CA . ALA A 1 416 ? -20.583 16.757 51.941 1.00 96.56 416 ALA A CA 1
ATOM 3079 C C . ALA A 1 416 ? -21.966 16.076 51.911 1.00 96.56 416 ALA A C 1
ATOM 3081 O O . ALA A 1 416 ? -22.721 16.182 52.871 1.00 96.56 416 ALA A O 1
ATOM 3082 N N . GLU A 1 417 ? -22.290 15.343 50.840 1.00 97.19 417 GLU A N 1
ATOM 3083 C CA . GLU A 1 417 ? -23.529 14.557 50.744 1.00 97.19 417 GLU A CA 1
ATOM 3084 C C . GLU A 1 417 ? -23.580 13.422 51.774 1.00 97.19 417 GLU A C 1
ATOM 3086 O O . GLU A 1 417 ? -24.617 13.214 52.399 1.00 97.19 417 GLU A O 1
ATOM 3091 N N . LEU A 1 418 ? -22.466 12.711 51.985 1.00 96.62 418 LEU A N 1
ATOM 3092 C CA . LEU A 1 418 ? -22.378 11.662 53.004 1.00 96.62 418 LEU A CA 1
ATOM 3093 C C . LEU A 1 418 ? -22.486 12.227 54.425 1.00 96.62 418 LEU A C 1
ATOM 3095 O O . LEU A 1 418 ? -23.154 11.623 55.261 1.00 96.62 418 LEU A O 1
ATOM 3099 N N . ASP A 1 419 ? -21.874 13.381 54.693 1.00 96.75 419 ASP A N 1
ATOM 3100 C CA . ASP A 1 419 ? -21.981 14.063 55.987 1.00 96.75 419 ASP A CA 1
ATOM 3101 C C . ASP A 1 419 ? -23.425 14.530 56.252 1.00 96.75 419 ASP A C 1
ATOM 3103 O O . ASP A 1 419 ? -23.943 14.363 57.358 1.00 96.75 419 ASP A O 1
ATOM 3107 N N . GLU A 1 420 ? -24.112 15.055 55.232 1.00 97.12 420 GLU A N 1
ATOM 3108 C CA . GLU A 1 420 ? -25.529 15.422 55.324 1.00 97.12 420 GLU A CA 1
ATOM 3109 C C . GLU A 1 420 ? -26.417 14.191 55.543 1.00 97.12 420 GLU A C 1
ATOM 3111 O O . GLU A 1 420 ? -27.293 14.209 56.407 1.00 97.12 420 GLU A O 1
ATOM 3116 N N . GLN A 1 421 ? -26.171 13.097 54.816 1.00 96.31 421 GLN A N 1
ATOM 3117 C CA . GLN A 1 421 ? -26.902 11.846 55.002 1.00 96.31 421 GLN A CA 1
ATOM 3118 C C . GLN A 1 421 ? -26.705 11.293 56.420 1.00 96.31 421 GLN A C 1
ATOM 3120 O O . GLN A 1 421 ? -27.677 10.902 57.064 1.00 96.31 421 GLN A O 1
ATOM 3125 N N . ALA A 1 422 ? -25.475 11.322 56.939 1.00 96.50 422 ALA A N 1
ATOM 3126 C CA . ALA A 1 422 ? -25.180 10.907 58.306 1.00 96.50 422 ALA A CA 1
ATOM 3127 C C . ALA A 1 422 ? -25.911 11.777 59.342 1.00 96.50 422 ALA A C 1
ATOM 3129 O O . ALA A 1 422 ? -26.379 11.257 60.356 1.00 96.50 422 ALA A O 1
ATOM 3130 N N . ARG A 1 423 ? -26.059 13.086 59.085 1.00 97.44 423 ARG A N 1
ATOM 3131 C CA . ARG A 1 423 ? -26.855 13.978 59.938 1.00 97.44 423 ARG A CA 1
ATOM 3132 C C . ARG A 1 423 ? -28.337 13.602 59.923 1.00 97.44 423 ARG A C 1
ATOM 3134 O O . ARG A 1 423 ? -28.927 13.469 60.990 1.00 97.44 423 ARG A O 1
ATOM 3141 N N . VAL A 1 424 ? -28.916 13.379 58.743 1.00 97.12 424 VAL A N 1
ATOM 3142 C CA . VAL A 1 424 ? -30.325 12.971 58.601 1.00 97.12 424 VAL A CA 1
ATOM 3143 C C . VAL A 1 424 ? -30.585 11.624 59.282 1.00 97.12 424 VAL A C 1
ATOM 3145 O O . VAL A 1 424 ? -31.586 11.464 59.975 1.00 97.12 424 VAL A O 1
ATOM 3148 N N . GLU A 1 425 ? -29.678 10.655 59.138 1.00 96.44 425 GLU A N 1
ATOM 3149 C CA . GLU A 1 425 ? -29.782 9.356 59.814 1.00 96.44 425 GLU A CA 1
ATOM 3150 C C . GLU A 1 425 ? -29.670 9.484 61.342 1.00 96.44 425 GLU A C 1
ATOM 3152 O O . GLU A 1 425 ? -30.390 8.795 62.069 1.00 96.44 425 GLU A O 1
ATOM 3157 N N . ALA A 1 426 ? -28.814 10.380 61.843 1.00 95.81 426 ALA A N 1
ATOM 3158 C CA . ALA A 1 426 ? -28.703 10.661 63.273 1.00 95.81 426 ALA A CA 1
ATOM 3159 C C . ALA A 1 426 ? -29.985 11.299 63.837 1.00 95.81 426 ALA A C 1
ATOM 3161 O O . ALA A 1 426 ? -30.480 10.841 64.866 1.00 95.81 426 ALA A O 1
ATOM 3162 N N . GLU A 1 427 ? -30.559 12.287 63.143 1.00 96.56 427 GLU A N 1
ATOM 3163 C CA . GLU A 1 427 ? -31.839 12.906 63.520 1.00 96.56 427 GLU A CA 1
ATOM 3164 C C . GLU A 1 427 ? -32.990 11.888 63.487 1.00 96.56 427 GLU A C 1
ATOM 3166 O O . GLU A 1 427 ? -33.787 11.817 64.422 1.00 96.56 427 GLU A O 1
ATOM 3171 N N . ALA A 1 428 ? -33.053 11.040 62.455 1.00 95.44 428 ALA A N 1
ATOM 3172 C CA . ALA A 1 428 ? -34.057 9.980 62.356 1.00 95.44 428 ALA A CA 1
ATOM 3173 C C . ALA A 1 428 ? -33.935 8.961 63.500 1.00 95.44 428 ALA A C 1
ATOM 3175 O O . ALA A 1 428 ? -34.945 8.493 64.031 1.00 95.44 428 ALA A O 1
ATOM 3176 N N . ARG A 1 429 ? -32.705 8.629 63.911 1.00 96.56 429 ARG A N 1
ATOM 3177 C CA . ARG A 1 429 ? -32.459 7.760 65.063 1.00 96.56 429 ARG A CA 1
ATOM 3178 C C . ARG A 1 429 ? -32.903 8.410 66.370 1.00 96.56 429 ARG A C 1
ATOM 3180 O O . ARG A 1 429 ? -33.541 7.741 67.175 1.00 96.56 429 ARG A O 1
ATOM 3187 N N . GLU A 1 430 ? -32.606 9.691 66.572 1.00 96.44 430 GLU A N 1
ATOM 3188 C CA . GLU A 1 430 ? -33.058 10.433 67.754 1.00 96.44 430 GLU A CA 1
ATOM 3189 C C . GLU A 1 430 ? -34.593 10.489 67.826 1.00 96.44 430 GLU A C 1
ATOM 3191 O O . GLU A 1 430 ? -35.171 10.224 68.880 1.00 96.44 430 GLU A O 1
ATOM 3196 N N . GLN A 1 431 ? -35.266 10.731 66.696 1.00 94.69 431 GLN A N 1
ATOM 3197 C CA . GLN A 1 431 ? -36.729 10.694 66.605 1.00 94.69 431 GLN A CA 1
ATOM 3198 C C . GLN A 1 431 ? -37.300 9.302 66.906 1.00 94.69 431 GLN A C 1
ATOM 3200 O O . GLN A 1 431 ? -38.302 9.190 67.612 1.00 94.69 431 GLN A O 1
ATOM 3205 N N . ALA A 1 432 ? -36.667 8.236 66.409 1.00 94.69 432 ALA A N 1
ATOM 3206 C CA . ALA A 1 432 ? -37.083 6.866 66.699 1.00 94.69 432 ALA A CA 1
ATOM 3207 C C . ALA A 1 432 ? -36.931 6.529 68.192 1.00 94.69 432 ALA A C 1
ATOM 3209 O O . ALA A 1 432 ? -37.858 5.990 68.795 1.00 94.69 432 ALA A O 1
ATOM 3210 N N . GLU A 1 433 ? -35.803 6.902 68.806 1.00 96.00 433 GLU A N 1
ATOM 3211 C CA . GLU A 1 433 ? -35.571 6.723 70.243 1.00 96.00 433 GLU A CA 1
ATOM 3212 C C . GLU A 1 433 ? -36.563 7.547 71.087 1.00 96.00 433 GLU A C 1
ATOM 3214 O O . GLU A 1 433 ? -37.031 7.072 72.124 1.00 96.00 433 GLU A O 1
ATOM 3219 N N . ALA A 1 434 ? -36.928 8.758 70.653 1.00 94.94 434 ALA A N 1
ATOM 3220 C CA . ALA A 1 434 ? -37.954 9.571 71.307 1.00 94.94 434 ALA A CA 1
ATOM 3221 C C . ALA A 1 434 ? -39.348 8.926 71.216 1.00 94.94 434 ALA A C 1
ATOM 3223 O O . ALA A 1 434 ? -40.041 8.825 72.229 1.00 94.94 434 ALA A O 1
ATOM 3224 N N . ALA A 1 435 ? -39.728 8.417 70.041 1.00 94.25 435 ALA A N 1
ATOM 3225 C CA . ALA A 1 435 ? -41.000 7.723 69.839 1.00 94.25 435 ALA A CA 1
ATOM 3226 C C . ALA A 1 435 ? -41.093 6.421 70.656 1.00 94.25 435 ALA A C 1
ATOM 3228 O O . ALA A 1 435 ? -42.161 6.081 71.167 1.00 94.25 435 ALA A O 1
ATOM 3229 N N . GLU A 1 436 ? -39.988 5.686 70.815 1.00 95.00 436 GLU A N 1
ATOM 3230 C CA . GLU A 1 436 ? -39.942 4.517 71.702 1.00 95.00 436 GLU A CA 1
ATOM 3231 C C . GLU A 1 436 ? -40.126 4.898 73.174 1.00 95.00 436 GLU A C 1
ATOM 3233 O O . GLU A 1 436 ? -40.879 4.225 73.880 1.00 95.00 436 GLU A O 1
ATOM 3238 N N . ARG A 1 437 ? -39.505 5.993 73.639 1.00 96.12 437 ARG A N 1
ATOM 3239 C CA . ARG A 1 437 ? -39.726 6.501 75.006 1.00 96.12 437 ARG A CA 1
ATOM 3240 C C . ARG A 1 437 ? -41.178 6.900 75.227 1.00 96.12 437 ARG A C 1
ATOM 3242 O O . ARG A 1 437 ? -41.754 6.517 76.239 1.00 96.12 437 ARG A O 1
ATOM 3249 N N . GLU A 1 438 ? -41.782 7.607 74.276 1.00 94.69 438 GLU A N 1
ATOM 3250 C CA . GLU A 1 438 ? -43.190 8.000 74.360 1.00 94.69 438 GLU A CA 1
ATOM 3251 C C . GLU A 1 438 ? -44.117 6.776 74.421 1.00 94.69 438 GLU A C 1
ATOM 3253 O O . GLU A 1 438 ? -45.025 6.725 75.253 1.00 94.69 438 GLU A O 1
ATOM 3258 N N . ARG A 1 439 ? -43.852 5.743 73.608 1.00 94.56 439 ARG A N 1
ATOM 3259 C CA . ARG A 1 439 ? -44.589 4.469 73.669 1.00 94.56 439 ARG A CA 1
ATOM 3260 C C . ARG A 1 439 ? -44.442 3.782 75.022 1.00 94.56 439 ARG A C 1
ATOM 3262 O O . ARG A 1 439 ? -45.448 3.345 75.573 1.00 94.56 439 ARG A O 1
ATOM 3269 N N . ALA A 1 440 ? -43.228 3.721 75.568 1.00 93.44 440 ALA A N 1
ATOM 3270 C CA . ALA A 1 440 ? -42.980 3.129 76.880 1.00 93.44 440 ALA A CA 1
ATOM 3271 C C . ALA A 1 440 ? -43.690 3.905 78.006 1.00 93.44 440 ALA A C 1
ATOM 3273 O O . ALA A 1 440 ? -44.270 3.305 78.908 1.00 93.44 440 ALA A O 1
ATOM 3274 N N . GLU A 1 441 ? -43.708 5.240 77.943 1.00 94.44 441 GLU A N 1
ATOM 3275 C CA . GLU A 1 441 ? -44.456 6.076 78.890 1.00 94.44 441 GLU A CA 1
ATOM 3276 C C . GLU A 1 441 ? -45.977 5.908 78.760 1.00 94.44 441 GLU A C 1
ATOM 3278 O O . GLU A 1 441 ? -46.692 5.937 79.766 1.00 94.44 441 GLU A O 1
ATOM 3283 N N . ALA A 1 442 ? -46.490 5.750 77.537 1.00 91.81 442 ALA A N 1
ATOM 3284 C CA . ALA A 1 442 ? -47.903 5.489 77.283 1.00 91.81 442 ALA A CA 1
ATOM 3285 C C . ALA A 1 442 ? -48.325 4.105 77.802 1.00 91.81 442 ALA A C 1
ATOM 3287 O O . ALA A 1 442 ? -49.377 3.981 78.429 1.00 91.81 442 ALA A O 1
ATOM 3288 N N . GLU A 1 443 ? -47.489 3.084 77.600 1.00 94.38 443 GLU A N 1
ATOM 3289 C CA . GLU A 1 443 ? -47.691 1.734 78.131 1.00 94.38 443 GLU A CA 1
ATOM 3290 C C . GLU A 1 443 ? -47.685 1.734 79.665 1.00 94.38 443 GLU A C 1
ATOM 3292 O O . GLU A 1 443 ? -48.645 1.269 80.278 1.00 94.38 443 GLU A O 1
ATOM 3297 N N . ALA A 1 444 ? -46.697 2.376 80.298 1.00 92.06 444 ALA A N 1
ATOM 3298 C CA . ALA A 1 444 ? -46.646 2.523 81.754 1.00 92.06 444 ALA A CA 1
ATOM 3299 C C . ALA A 1 444 ? -47.874 3.268 82.315 1.00 92.06 444 ALA A C 1
ATOM 3301 O O . ALA A 1 444 ? -48.412 2.902 83.365 1.00 92.06 444 ALA A O 1
ATOM 3302 N N . ARG A 1 445 ? -48.368 4.298 81.609 1.00 93.62 445 ARG A N 1
ATOM 3303 C CA . ARG A 1 445 ? -49.631 4.973 81.957 1.00 93.62 445 ARG A CA 1
ATOM 3304 C C . ARG A 1 445 ? -50.828 4.029 81.849 1.00 93.62 445 ARG A C 1
ATOM 3306 O O . ARG A 1 445 ? -51.669 4.029 82.747 1.00 93.62 445 ARG A O 1
ATOM 3313 N N . ALA A 1 446 ? -50.914 3.230 80.787 1.00 90.56 446 ALA A N 1
ATOM 3314 C CA . ALA A 1 446 ? -51.997 2.269 80.593 1.00 90.56 446 ALA A CA 1
ATOM 3315 C C . ALA A 1 446 ? -52.005 1.184 81.682 1.00 90.56 446 ALA A C 1
ATOM 3317 O O . ALA A 1 446 ? -53.067 0.887 82.236 1.00 90.56 446 ALA A O 1
ATOM 3318 N N . GLU A 1 447 ? -50.836 0.652 82.049 1.00 91.00 447 GLU A N 1
ATOM 3319 C CA . GLU A 1 447 ? -50.679 -0.283 83.169 1.00 91.00 447 GLU A CA 1
ATOM 3320 C C . GLU A 1 447 ? -51.099 0.351 84.501 1.00 91.00 447 GLU A C 1
ATOM 3322 O O . GLU A 1 447 ? -51.843 -0.260 85.270 1.00 91.00 447 GLU A O 1
ATOM 3327 N N . GLY A 1 448 ? -50.704 1.604 84.754 1.00 89.19 448 GLY A N 1
ATOM 3328 C CA . GLY A 1 448 ? -51.126 2.351 85.940 1.00 89.19 448 GLY A CA 1
ATOM 3329 C C . GLY A 1 448 ? -52.647 2.525 86.030 1.00 89.19 448 GLY A C 1
ATOM 3330 O O . GLY A 1 448 ? -53.235 2.324 87.093 1.00 89.19 448 GLY A O 1
ATOM 3331 N N . VAL A 1 449 ? -53.310 2.834 84.909 1.00 90.69 449 VAL A N 1
ATOM 3332 C CA . VAL A 1 449 ? -54.780 2.925 84.835 1.00 90.69 449 VAL A CA 1
ATOM 3333 C C . VAL A 1 449 ? -55.437 1.558 85.050 1.00 90.69 449 VAL A C 1
ATOM 3335 O O . VAL A 1 449 ? -56.461 1.472 85.733 1.00 90.69 449 VAL A O 1
ATOM 3338 N N . ALA A 1 450 ? -54.867 0.483 84.499 1.00 86.19 450 ALA A N 1
ATOM 3339 C CA . ALA A 1 450 ? -55.367 -0.875 84.699 1.00 86.19 450 ALA A CA 1
ATOM 3340 C C . ALA A 1 450 ? -55.269 -1.305 86.173 1.00 86.19 450 ALA A C 1
ATOM 3342 O O . ALA A 1 450 ? -56.259 -1.775 86.733 1.00 86.19 450 ALA A O 1
ATOM 3343 N N . ALA A 1 451 ? -54.128 -1.055 86.822 1.00 85.12 451 ALA A N 1
ATOM 3344 C CA . ALA A 1 451 ? -53.927 -1.321 88.245 1.00 85.12 451 ALA A CA 1
ATOM 3345 C C . ALA A 1 451 ? -54.881 -0.498 89.129 1.00 85.12 451 ALA A C 1
ATOM 3347 O O . ALA A 1 451 ? -55.454 -1.023 90.083 1.00 85.12 451 ALA A O 1
ATOM 3348 N N . ALA A 1 452 ? -55.117 0.775 88.789 1.00 82.31 452 ALA A N 1
ATOM 3349 C CA . ALA A 1 452 ? -56.087 1.614 89.492 1.00 82.31 452 ALA A CA 1
ATOM 3350 C C . ALA A 1 452 ? -57.522 1.074 89.358 1.00 82.31 452 ALA A C 1
ATOM 3352 O O . ALA A 1 452 ? -58.254 1.022 90.346 1.00 82.31 452 ALA A O 1
ATOM 3353 N N . ARG A 1 453 ? -57.925 0.615 88.163 1.00 85.62 453 ARG A N 1
ATOM 3354 C CA . ARG A 1 453 ? -59.228 -0.043 87.958 1.00 85.62 453 ARG A CA 1
ATOM 3355 C C . ARG A 1 453 ? -59.358 -1.334 88.758 1.00 85.62 453 ARG A C 1
ATOM 3357 O O . ARG A 1 453 ? -60.421 -1.585 89.317 1.00 85.62 453 ARG A O 1
ATOM 3364 N N . GLU A 1 454 ? -58.305 -2.143 88.820 1.00 83.50 454 GLU A N 1
ATOM 3365 C CA . GLU A 1 454 ? -58.304 -3.370 89.618 1.00 83.50 454 GLU A CA 1
ATOM 3366 C C . GLU A 1 454 ? -58.417 -3.073 91.121 1.00 83.50 454 GLU A C 1
ATOM 3368 O O . GLU A 1 454 ? -59.187 -3.736 91.814 1.00 83.50 454 GLU A O 1
ATOM 3373 N N . ALA A 1 455 ? -57.735 -2.035 91.615 1.00 77.44 455 ALA A N 1
ATOM 3374 C CA . ALA A 1 455 ? -57.854 -1.585 93.000 1.00 77.44 455 ALA A CA 1
ATOM 3375 C C . ALA A 1 455 ? -59.279 -1.108 93.336 1.00 77.44 455 ALA A C 1
ATOM 3377 O O . ALA A 1 455 ? -59.821 -1.495 94.371 1.00 77.44 455 ALA A O 1
ATOM 3378 N N . VAL A 1 456 ? -59.921 -0.342 92.444 1.00 78.75 456 VAL A N 1
ATOM 3379 C CA . VAL A 1 456 ? -61.333 0.061 92.598 1.00 78.75 456 VAL A CA 1
ATOM 3380 C C . VAL A 1 456 ? -62.253 -1.167 92.610 1.00 78.75 456 VAL A C 1
ATOM 3382 O O . VAL A 1 456 ? -63.102 -1.290 93.488 1.00 78.75 456 VAL A O 1
ATOM 3385 N N . ALA A 1 457 ? -62.041 -2.132 91.711 1.00 75.06 457 ALA A N 1
ATOM 3386 C CA . ALA A 1 457 ? -62.828 -3.368 91.672 1.00 75.06 457 ALA A CA 1
ATOM 3387 C C . ALA A 1 457 ? -62.619 -4.269 92.909 1.00 75.06 457 ALA A C 1
ATOM 3389 O O . ALA A 1 457 ? -63.523 -5.014 93.292 1.00 75.06 457 ALA A O 1
ATOM 3390 N N . GLN A 1 458 ? -61.441 -4.227 93.541 1.00 69.25 458 GLN A N 1
ATOM 3391 C CA . GLN A 1 458 ? -61.192 -4.893 94.825 1.00 69.25 458 GLN A CA 1
ATOM 3392 C C . GLN A 1 458 ? -61.875 -4.165 95.987 1.00 69.25 458 GLN A C 1
ATOM 3394 O O . GLN A 1 458 ? -62.392 -4.827 96.884 1.00 69.25 458 GLN A O 1
ATOM 3399 N N . GLN A 1 459 ? -61.933 -2.833 95.951 1.00 64.31 459 GLN A N 1
ATOM 3400 C CA . GLN A 1 459 ? -62.622 -2.024 96.957 1.00 64.31 459 GLN A CA 1
ATOM 3401 C C . GLN A 1 459 ? -64.149 -2.219 96.920 1.00 64.31 459 GLN A C 1
ATOM 3403 O O . GLN A 1 459 ? -64.793 -2.209 97.963 1.00 64.31 459 GLN A O 1
ATOM 3408 N N . GLU A 1 460 ? -64.731 -2.492 95.749 1.00 64.06 460 GLU A N 1
ATOM 3409 C CA . GLU A 1 460 ? -66.157 -2.838 95.595 1.00 64.06 460 GLU A CA 1
ATOM 3410 C C . GLU A 1 460 ? -66.503 -4.288 96.011 1.00 64.06 460 GLU A C 1
ATOM 3412 O O . GLU A 1 460 ? -67.668 -4.687 95.978 1.00 64.06 460 GLU A O 1
ATOM 3417 N N . ARG A 1 461 ? -65.513 -5.103 96.412 1.00 52.09 461 ARG A N 1
ATOM 3418 C CA . ARG A 1 461 ? -65.687 -6.521 96.784 1.00 52.09 461 ARG A CA 1
ATOM 3419 C C . ARG A 1 461 ? -65.831 -6.794 98.287 1.00 52.09 461 ARG A C 1
ATOM 3421 O O . ARG A 1 461 ? -65.820 -7.963 98.675 1.00 52.09 461 ARG A O 1
ATOM 3428 N N . GLU A 1 462 ? -66.037 -5.770 99.111 1.00 40.88 462 GLU A N 1
ATOM 3429 C CA . GLU A 1 462 ? -66.541 -5.921 100.483 1.00 40.88 462 GLU A CA 1
ATOM 3430 C C . GLU A 1 462 ? -68.017 -5.502 100.559 1.00 40.88 462 GLU A C 1
ATOM 3432 O O . GLU A 1 462 ? -68.324 -4.317 100.430 1.00 40.88 462 GLU A O 1
ATOM 3437 N N . PRO A 1 463 ? -68.961 -6.432 100.795 1.00 43.38 463 PRO A N 1
ATOM 3438 C CA . PRO A 1 463 ? -70.288 -6.071 101.244 1.00 43.38 463 PRO A CA 1
ATOM 3439 C C . PRO A 1 463 ? -70.324 -6.203 102.767 1.00 43.38 463 PRO A C 1
ATOM 3441 O O . PRO A 1 463 ? -70.489 -7.311 103.276 1.00 43.38 463 PRO A O 1
ATOM 3444 N N . ASP A 1 464 ? -70.205 -5.085 103.484 1.00 39.41 464 ASP A N 1
ATOM 3445 C CA . ASP A 1 464 ? -70.729 -5.014 104.846 1.00 39.41 464 ASP A CA 1
ATOM 3446 C C . ASP A 1 464 ? -72.041 -4.228 104.828 1.00 39.41 464 ASP A C 1
ATOM 3448 O O . ASP A 1 464 ? -72.125 -3.040 104.509 1.00 39.41 464 ASP A O 1
ATOM 3452 N N . LEU A 1 465 ? -73.097 -4.994 105.075 1.00 44.59 465 LEU A N 1
ATOM 3453 C CA . LEU A 1 465 ? -74.451 -4.549 105.331 1.00 44.59 465 LEU A CA 1
ATOM 3454 C C . LEU A 1 465 ? -74.461 -3.832 106.681 1.00 44.59 465 LEU A C 1
ATOM 3456 O O . LEU A 1 465 ? -74.254 -4.503 107.682 1.00 44.59 465 LEU A O 1
ATOM 3460 N N . GLU A 1 466 ? -74.797 -2.540 106.728 1.00 36.94 466 GLU A N 1
ATOM 3461 C CA . GLU A 1 466 ? -75.777 -1.999 107.687 1.00 36.94 466 GLU A CA 1
ATOM 3462 C C . GLU A 1 466 ? -75.963 -0.472 107.588 1.00 36.94 466 GLU A C 1
ATOM 3464 O O . GLU A 1 466 ? -75.004 0.287 107.619 1.00 36.94 466 GLU A O 1
ATOM 3469 N N . GLN A 1 467 ? -77.249 -0.074 107.614 1.00 36.72 467 GLN A N 1
ATOM 3470 C CA . GLN A 1 467 ? -77.803 1.202 108.114 1.00 36.72 467 GLN A CA 1
ATOM 3471 C C . GLN A 1 467 ? -77.570 2.490 107.294 1.00 36.72 467 GLN A C 1
ATOM 3473 O O . GLN A 1 467 ? -76.492 2.739 106.791 1.00 36.72 467 GLN A O 1
ATOM 3478 N N . PHE A 1 468 ? -78.482 3.462 107.192 1.00 31.94 468 PHE A N 1
ATOM 3479 C CA . PHE A 1 468 ? -79.937 3.613 107.350 1.00 31.94 468 PHE A CA 1
ATOM 3480 C C . PHE A 1 468 ? -80.218 5.086 106.935 1.00 31.94 468 PHE A C 1
ATOM 3482 O O . PHE A 1 468 ? -79.516 5.966 107.410 1.00 31.94 468 PHE A O 1
ATOM 3489 N N . TYR A 1 469 ? -81.197 5.318 106.051 1.00 40.31 469 TYR A N 1
ATOM 3490 C CA . TYR A 1 469 ? -82.138 6.460 105.909 1.00 40.31 469 TYR A CA 1
ATOM 3491 C C . TYR A 1 469 ? -81.804 7.942 106.276 1.00 40.31 469 TYR A C 1
ATOM 3493 O O . TYR A 1 469 ? -81.224 8.227 107.317 1.00 40.31 469 TYR A O 1
ATOM 3501 N N . VAL A 1 470 ? -82.478 8.846 105.521 1.00 33.56 470 VAL A N 1
ATOM 3502 C CA . VAL A 1 470 ? -82.808 10.286 105.779 1.00 33.56 470 VAL A CA 1
ATOM 3503 C C . VAL A 1 470 ? -81.734 11.282 105.261 1.00 33.56 470 VAL A C 1
ATOM 3505 O O . VAL A 1 470 ? -80.559 11.055 105.494 1.00 33.56 470 VAL A O 1
ATOM 3508 N N . ASP A 1 471 ? -81.972 12.375 104.516 1.00 32.00 471 ASP A N 1
ATOM 3509 C CA . ASP A 1 471 ? -83.156 13.203 104.236 1.00 32.00 471 ASP A CA 1
ATOM 3510 C C . ASP A 1 471 ? -83.054 13.897 102.860 1.00 32.00 471 ASP A C 1
ATOM 3512 O O . ASP A 1 471 ? -81.972 14.069 102.296 1.00 32.00 471 ASP A O 1
ATOM 3516 N N . ALA A 1 472 ? -84.208 14.332 102.359 1.00 48.19 472 ALA A N 1
ATOM 3517 C CA . ALA A 1 472 ? -84.347 15.290 101.271 1.00 48.19 472 ALA A CA 1
ATOM 3518 C C . ALA A 1 472 ? -84.149 16.724 101.792 1.00 48.19 472 ALA A C 1
ATOM 3520 O O . ALA A 1 472 ? -84.665 17.022 102.859 1.00 48.19 472 ALA A O 1
ATOM 3521 N N . GLU A 1 473 ? -83.493 17.602 101.022 1.00 34.41 473 GLU A N 1
ATOM 3522 C CA . GLU A 1 473 ? -83.938 18.985 100.749 1.00 34.41 473 GLU A CA 1
ATOM 3523 C C . GLU A 1 473 ? -82.925 19.749 99.864 1.00 34.41 473 GLU A C 1
ATOM 3525 O O . GLU A 1 473 ? -81.726 19.738 100.118 1.00 34.41 473 GLU A O 1
ATOM 3530 N N . SER A 1 474 ? -83.467 20.354 98.795 1.00 43.66 474 SER A N 1
ATOM 3531 C CA . SER A 1 474 ? -83.057 21.584 98.084 1.00 43.66 474 SER A CA 1
ATOM 3532 C C . SER A 1 474 ? -81.568 21.964 97.989 1.00 43.66 474 SER A C 1
ATOM 3534 O O . SER A 1 474 ? -80.956 22.305 98.993 1.00 43.66 474 SER A O 1
ATOM 3536 N N . ASP A 1 475 ? -81.047 22.151 96.771 1.00 36.62 475 ASP A N 1
ATOM 3537 C CA . ASP A 1 475 ? -81.116 23.493 96.173 1.00 36.62 475 ASP A CA 1
ATOM 3538 C C . ASP A 1 475 ? -80.728 23.534 94.689 1.00 36.62 475 ASP A C 1
ATOM 3540 O O . ASP A 1 475 ? -79.955 22.729 94.168 1.00 36.62 475 ASP A O 1
ATOM 3544 N N . GLU A 1 476 ? -81.342 24.495 94.014 1.00 46.91 476 GLU A N 1
ATOM 3545 C CA . GLU A 1 476 ? -81.221 24.831 92.605 1.00 46.91 476 GLU A CA 1
ATOM 3546 C C . GLU A 1 476 ? -79.794 25.249 92.221 1.00 46.91 476 GLU A C 1
ATOM 3548 O O . GLU A 1 476 ? -79.315 26.298 92.641 1.00 46.91 476 GLU A O 1
ATOM 3553 N N . THR A 1 477 ? -79.132 24.512 91.326 1.00 45.09 477 THR A N 1
ATOM 3554 C CA . THR A 1 477 ? -78.255 25.109 90.293 1.00 45.09 477 THR A CA 1
ATOM 3555 C C . THR A 1 477 ? -77.990 24.090 89.188 1.00 45.09 477 THR A C 1
ATOM 3557 O O . THR A 1 477 ? -76.945 23.459 89.078 1.00 45.09 477 THR A O 1
ATOM 3560 N N . TYR A 1 478 ? -79.019 23.891 88.372 1.00 45.72 478 TYR A N 1
ATOM 3561 C CA . TYR A 1 478 ? -79.038 22.975 87.242 1.00 45.72 478 TYR A CA 1
ATOM 3562 C C . TYR A 1 478 ? -79.017 23.821 85.965 1.00 45.72 478 TYR A C 1
ATOM 3564 O O . TYR A 1 478 ? -80.085 24.229 85.521 1.00 45.72 478 TYR A O 1
ATOM 3572 N N . ALA A 1 479 ? -77.834 24.155 85.422 1.00 41.84 479 ALA A N 1
ATOM 3573 C CA . ALA A 1 479 ? -77.719 24.640 84.032 1.00 41.84 479 ALA A CA 1
ATOM 3574 C C . ALA A 1 479 ? -76.304 24.841 83.448 1.00 41.84 479 ALA A C 1
ATOM 3576 O O . ALA A 1 479 ? -76.240 24.935 82.230 1.00 41.84 479 ALA A O 1
ATOM 3577 N N . ASP A 1 480 ? -75.195 24.910 84.198 1.00 41.34 480 ASP A N 1
ATOM 3578 C CA . ASP A 1 480 ? -73.990 25.570 83.632 1.00 41.34 480 ASP A CA 1
ATOM 3579 C C . ASP A 1 480 ? -72.675 24.773 83.671 1.00 41.34 480 ASP A C 1
ATOM 3581 O O . ASP A 1 480 ? -71.590 25.328 83.813 1.00 41.34 480 ASP A O 1
ATOM 3585 N N . THR A 1 481 ? -72.726 23.442 83.568 1.00 44.47 481 THR A N 1
ATOM 3586 C CA . THR A 1 481 ? -71.483 22.631 83.537 1.00 44.47 481 THR A CA 1
ATOM 3587 C C . THR A 1 481 ? -71.598 21.372 82.679 1.00 44.47 481 THR A C 1
ATOM 3589 O O . THR A 1 481 ? -71.024 20.334 82.989 1.00 44.47 481 THR A O 1
ATOM 3592 N N . TYR A 1 482 ? -72.358 21.461 81.583 1.00 40.66 482 TYR A N 1
ATOM 3593 C CA . TYR A 1 482 ? -72.469 20.394 80.576 1.00 40.66 482 TYR A CA 1
ATOM 3594 C C . TYR A 1 482 ? -72.115 20.855 79.152 1.00 40.66 482 TYR A C 1
ATOM 3596 O O . TYR A 1 482 ? -72.491 20.210 78.177 1.00 40.66 482 TYR A O 1
ATOM 3604 N N . ALA A 1 483 ? -71.378 21.965 79.031 1.00 41.62 483 ALA A N 1
ATOM 3605 C CA . ALA A 1 483 ? -70.915 22.507 77.751 1.00 41.62 483 ALA A CA 1
ATOM 3606 C C . ALA A 1 483 ? -69.391 22.402 77.533 1.00 41.62 483 ALA A C 1
ATOM 3608 O O . ALA A 1 483 ? -68.946 22.589 76.407 1.00 41.62 483 ALA A O 1
ATOM 3609 N N . ASP A 1 484 ? -68.600 22.044 78.552 1.00 42.25 484 ASP A N 1
ATOM 3610 C CA . ASP A 1 484 ? -67.129 22.165 78.486 1.00 42.25 484 ASP A CA 1
ATOM 3611 C C . ASP A 1 484 ? -66.383 20.847 78.207 1.00 42.25 484 ASP A C 1
ATOM 3613 O O . ASP A 1 484 ? -65.166 20.821 78.110 1.00 42.25 484 ASP A O 1
ATOM 3617 N N . THR A 1 485 ? -67.092 19.724 78.042 1.00 44.91 485 THR A N 1
ATOM 3618 C CA . THR A 1 485 ? -66.462 18.403 77.797 1.00 44.91 485 THR A CA 1
ATOM 3619 C C . THR A 1 485 ? -66.811 17.781 76.444 1.00 44.91 485 THR A C 1
ATOM 3621 O O . THR A 1 485 ? -66.372 16.676 76.145 1.00 44.91 485 THR A O 1
ATOM 3624 N N . TYR A 1 486 ? -67.560 18.498 75.599 1.00 41.44 486 TYR A N 1
ATOM 3625 C CA . TYR A 1 486 ? -67.855 18.094 74.214 1.00 41.44 486 TYR A CA 1
ATOM 3626 C C . TYR A 1 486 ? -67.404 19.118 73.157 1.00 41.44 486 TYR A C 1
ATOM 3628 O O . TYR A 1 486 ? -67.732 18.966 71.982 1.00 41.44 486 TYR A O 1
ATOM 3636 N N . ALA A 1 487 ? -66.622 20.130 73.552 1.00 42.44 487 ALA A N 1
ATOM 3637 C CA . ALA A 1 487 ? -65.987 21.077 72.631 1.00 42.44 487 ALA A CA 1
ATOM 3638 C C . ALA A 1 487 ? -64.505 20.752 72.341 1.00 42.44 487 ALA A C 1
ATOM 3640 O O . ALA A 1 487 ? -63.976 21.196 71.327 1.00 42.44 487 ALA A O 1
ATOM 3641 N N . GLU A 1 488 ? -63.842 19.928 73.160 1.00 43.47 488 GLU A N 1
ATOM 3642 C CA . GLU A 1 488 ? -62.398 19.658 73.020 1.00 43.47 488 GLU A CA 1
ATOM 3643 C C . GLU A 1 488 ? -62.058 18.508 72.052 1.00 43.47 488 GLU A C 1
ATOM 3645 O O . GLU A 1 488 ? -60.903 18.316 71.700 1.00 43.47 488 GLU A O 1
ATOM 3650 N N . THR A 1 489 ? -63.053 17.767 71.549 1.00 43.03 489 THR A N 1
ATOM 3651 C CA . THR A 1 489 ? -62.840 16.659 70.587 1.00 43.03 489 THR A CA 1
ATOM 3652 C C . THR A 1 489 ? -63.176 17.007 69.131 1.00 43.03 489 THR A C 1
ATOM 3654 O O . THR A 1 489 ? -63.103 16.141 68.265 1.00 43.03 489 THR A O 1
ATOM 3657 N N . TYR A 1 490 ? -63.509 18.270 68.839 1.00 43.41 490 TYR A N 1
ATOM 3658 C CA . TYR A 1 490 ? -63.696 18.778 67.468 1.00 43.41 490 TYR A CA 1
ATOM 3659 C C . TYR A 1 490 ? -62.901 20.065 67.173 1.00 43.41 490 TYR A C 1
ATOM 3661 O O . TYR A 1 490 ? -63.191 20.754 66.199 1.00 43.41 490 TYR A O 1
ATOM 3669 N N . ALA A 1 491 ? -61.872 20.369 67.972 1.00 44.22 491 ALA A N 1
ATOM 3670 C CA . ALA A 1 491 ? -60.913 21.442 67.685 1.00 44.22 491 ALA A CA 1
ATOM 3671 C C . ALA A 1 491 ? -59.609 20.945 67.016 1.00 44.22 491 ALA A C 1
ATOM 3673 O O . ALA A 1 491 ? -58.819 21.755 66.547 1.00 44.22 491 ALA A O 1
ATOM 3674 N N . GLU A 1 492 ? -59.397 19.629 66.886 1.00 46.84 492 GLU A N 1
ATOM 3675 C CA . GLU A 1 492 ? -58.210 19.044 66.225 1.00 46.84 492 GLU A CA 1
ATOM 3676 C C . GLU A 1 492 ? -58.374 18.806 64.710 1.00 46.84 492 GLU A C 1
ATOM 3678 O O . GLU A 1 492 ? -57.521 18.193 64.075 1.00 46.84 492 GLU A O 1
ATOM 3683 N N . THR A 1 493 ? -59.444 19.309 64.086 1.00 48.25 493 THR A N 1
ATOM 3684 C CA . THR A 1 493 ? -59.588 19.274 62.616 1.00 48.25 493 THR A CA 1
ATOM 3685 C C . THR A 1 493 ? -59.257 20.595 61.919 1.00 48.25 493 THR A C 1
ATOM 3687 O O . THR A 1 493 ? -59.355 20.661 60.695 1.00 48.25 493 THR A O 1
ATOM 3690 N N . GLU A 1 494 ? -58.831 21.636 62.644 1.00 48.78 494 GLU A N 1
ATOM 3691 C CA . GLU A 1 494 ? -58.344 22.879 62.017 1.00 48.78 494 GLU A CA 1
ATOM 3692 C C . GLU A 1 494 ? -56.839 22.851 61.676 1.00 48.78 494 GLU A C 1
ATOM 3694 O O . GLU A 1 494 ? -56.404 23.630 60.831 1.00 48.78 494 GLU A O 1
ATOM 3699 N N . ASP A 1 495 ? -56.066 21.874 62.171 1.00 50.12 495 ASP A N 1
ATOM 3700 C CA . ASP A 1 495 ? -54.626 21.725 61.861 1.00 50.12 495 ASP A CA 1
ATOM 3701 C C . ASP A 1 495 ? -54.335 20.880 60.598 1.00 50.12 495 ASP A C 1
ATOM 3703 O O . ASP A 1 495 ? -53.250 20.352 60.383 1.00 50.12 495 ASP A O 1
ATOM 3707 N N . HIS A 1 496 ? -55.328 20.699 59.723 1.00 52.91 496 HIS A N 1
ATOM 3708 C CA . HIS A 1 496 ? -55.102 20.179 58.363 1.00 52.91 496 HIS A CA 1
ATOM 3709 C C . HIS A 1 496 ? -55.043 21.298 57.314 1.00 52.91 496 HIS A C 1
ATOM 3711 O O . HIS A 1 496 ? -54.705 21.040 56.157 1.00 52.91 496 HIS A O 1
ATOM 3717 N N . GLY A 1 497 ? -55.338 22.547 57.699 1.00 57.19 497 GLY A N 1
ATOM 3718 C CA . GLY A 1 497 ? -55.186 23.709 56.824 1.00 57.19 497 GLY A CA 1
ATOM 3719 C C . GLY A 1 497 ? -53.726 23.941 56.436 1.00 57.19 497 GLY A C 1
ATOM 3720 O O . GLY A 1 497 ? -53.423 24.094 55.252 1.00 57.19 497 GLY A O 1
ATOM 3721 N N . ASP A 1 498 ? -52.820 23.859 57.409 1.00 63.44 498 ASP A N 1
ATOM 3722 C CA . ASP A 1 498 ? -51.398 24.139 57.206 1.00 63.44 498 ASP A CA 1
ATOM 3723 C C . ASP A 1 498 ? -50.699 23.033 56.409 1.00 63.44 498 ASP A C 1
ATOM 3725 O O . ASP A 1 498 ? -49.863 23.314 55.549 1.00 63.44 498 ASP A O 1
ATOM 3729 N N . GLU A 1 499 ? -51.101 21.772 56.579 1.00 65.56 499 GLU A N 1
ATOM 3730 C CA . GLU A 1 499 ? -50.559 20.667 55.785 1.00 65.56 499 GLU A CA 1
ATOM 3731 C C . GLU A 1 499 ? -51.049 20.687 54.329 1.00 65.56 499 GLU A C 1
ATOM 3733 O O . GLU A 1 499 ? -50.273 20.433 53.396 1.00 65.56 499 GLU A O 1
ATOM 3738 N N . VAL A 1 500 ? -52.325 21.029 54.109 1.00 72.31 500 VAL A N 1
ATOM 3739 C CA . VAL A 1 500 ? -52.894 21.198 52.764 1.00 72.31 500 VAL A CA 1
ATOM 3740 C C . VAL A 1 500 ? -52.276 22.411 52.073 1.00 72.31 500 VAL A C 1
ATOM 3742 O O . VAL A 1 500 ? -51.915 22.308 50.897 1.00 72.31 500 VAL A O 1
ATOM 3745 N N . GLN A 1 501 ? -52.065 23.514 52.794 1.00 76.62 501 GLN A N 1
ATOM 3746 C CA . GLN A 1 501 ? -51.394 24.704 52.278 1.00 76.62 501 GLN A CA 1
ATOM 3747 C C . GLN A 1 501 ? -49.916 24.420 51.968 1.00 76.62 501 GLN A C 1
ATOM 3749 O O . GLN A 1 501 ? -49.470 24.675 50.852 1.00 76.62 501 GLN A O 1
ATOM 3754 N N . ALA A 1 502 ? -49.181 23.749 52.859 1.00 77.06 502 ALA A N 1
ATOM 3755 C CA . ALA A 1 502 ? -47.797 23.339 52.611 1.00 77.06 502 ALA A CA 1
ATOM 3756 C C . ALA A 1 502 ? -47.679 22.356 51.433 1.00 77.06 502 ALA A C 1
ATOM 3758 O O . ALA A 1 502 ? -46.697 22.356 50.684 1.00 77.06 502 ALA A O 1
ATOM 3759 N N . ARG A 1 503 ? -48.673 21.484 51.226 1.00 81.31 503 ARG A N 1
ATOM 3760 C CA . ARG A 1 503 ? -48.729 20.606 50.048 1.00 81.31 503 ARG A CA 1
ATOM 3761 C C . ARG A 1 503 ? -49.048 21.390 48.773 1.00 81.31 503 ARG A C 1
ATOM 3763 O O . ARG A 1 503 ? -48.436 21.101 47.744 1.00 81.31 503 ARG A O 1
ATOM 3770 N N . ALA A 1 504 ? -49.933 22.381 48.835 1.00 82.62 504 ALA A N 1
ATOM 3771 C CA . ALA A 1 504 ? -50.223 23.276 47.718 1.00 82.62 504 ALA A CA 1
ATOM 3772 C C . ALA A 1 504 ? -48.990 24.107 47.323 1.00 82.62 504 ALA A C 1
ATOM 3774 O O . ALA A 1 504 ? -48.654 24.162 46.139 1.00 82.62 504 ALA A O 1
ATOM 3775 N N . ASP A 1 505 ? -48.252 24.636 48.299 1.00 86.00 505 ASP A N 1
ATOM 3776 C CA . ASP A 1 505 ? -47.034 25.421 48.082 1.00 86.00 505 ASP A CA 1
ATOM 3777 C C . ASP A 1 505 ? -45.902 24.564 47.497 1.00 86.00 505 ASP A C 1
ATOM 3779 O O . ASP A 1 505 ? -45.214 24.982 46.564 1.00 86.00 505 ASP A O 1
ATOM 3783 N N . ARG A 1 506 ? -45.758 23.307 47.945 1.00 88.69 506 ARG A N 1
ATOM 3784 C CA . ARG A 1 506 ? -44.820 22.347 47.332 1.00 88.69 506 ARG A CA 1
ATOM 3785 C C . ARG A 1 506 ? -45.167 22.052 45.874 1.00 88.69 506 ARG A C 1
ATOM 3787 O O . ARG A 1 506 ? -44.273 22.007 45.030 1.00 88.69 506 ARG A O 1
ATOM 3794 N N . VAL A 1 507 ? -46.449 21.880 45.551 1.00 89.56 507 VAL A N 1
ATOM 3795 C CA . VAL A 1 507 ? -46.893 21.664 44.164 1.00 89.56 507 VAL A CA 1
ATOM 3796 C C . VAL A 1 507 ? -46.684 22.923 43.315 1.00 89.56 507 VAL A C 1
ATOM 3798 O O . VAL A 1 507 ? -46.273 22.810 42.159 1.00 89.56 507 VAL A O 1
ATOM 3801 N N . ALA A 1 508 ? -46.907 24.115 43.872 1.00 87.88 508 ALA A N 1
ATOM 3802 C CA . ALA A 1 508 ? -46.628 25.380 43.198 1.00 87.88 508 ALA A CA 1
ATOM 3803 C C . ALA A 1 508 ? -45.126 25.550 42.906 1.00 87.88 508 ALA A C 1
ATOM 3805 O O . ALA A 1 508 ? -44.763 25.838 41.767 1.00 87.88 508 ALA A O 1
ATOM 3806 N N . ALA A 1 509 ? -44.255 25.253 43.875 1.00 87.25 509 ALA A N 1
ATOM 3807 C CA . ALA A 1 509 ? -42.803 25.309 43.706 1.00 87.25 509 ALA A CA 1
ATOM 3808 C C . ALA A 1 509 ? -42.284 24.297 42.667 1.00 87.25 509 ALA A C 1
ATOM 3810 O O . ALA A 1 509 ? -41.369 24.599 41.899 1.00 87.25 509 ALA A O 1
ATOM 3811 N N . ILE A 1 510 ? -42.877 23.098 42.602 1.00 87.12 510 ILE A N 1
ATOM 3812 C CA . ILE A 1 510 ? -42.554 22.111 41.560 1.00 87.12 510 ILE A CA 1
ATOM 3813 C C . ILE A 1 510 ? -42.953 22.644 40.180 1.00 87.12 510 ILE A C 1
ATOM 3815 O O . ILE A 1 510 ? -42.135 22.614 39.262 1.00 87.12 510 ILE A O 1
ATOM 3819 N N . ARG A 1 511 ? -44.164 23.198 40.038 1.00 90.88 511 ARG A N 1
ATOM 3820 C CA . ARG A 1 511 ? -44.631 23.787 38.770 1.00 90.88 511 ARG A CA 1
ATOM 3821 C C . ARG A 1 511 ? -43.778 24.972 38.327 1.00 90.88 511 ARG A C 1
ATOM 3823 O O . ARG A 1 511 ? -43.519 25.117 37.136 1.00 90.88 511 ARG A O 1
ATOM 3830 N N . GLU A 1 512 ? -43.318 25.798 39.260 1.00 92.25 512 GLU A N 1
ATOM 3831 C CA . GLU A 1 512 ? -42.431 26.922 38.960 1.00 92.25 512 GLU A CA 1
ATOM 3832 C C . GLU A 1 512 ? -41.052 26.446 38.481 1.00 92.25 512 GLU A C 1
ATOM 3834 O O . GLU A 1 512 ? -40.564 26.922 37.454 1.00 92.25 512 GLU A O 1
ATOM 3839 N N . ARG A 1 513 ? -40.465 25.428 39.129 1.00 91.00 513 ARG A N 1
ATOM 3840 C CA . ARG A 1 513 ? -39.212 24.806 38.659 1.00 91.00 513 ARG A CA 1
ATOM 3841 C C . ARG A 1 513 ? -39.361 24.158 37.285 1.00 91.00 513 ARG A C 1
ATOM 3843 O O . ARG A 1 513 ? -38.448 24.248 36.467 1.00 91.00 513 ARG A O 1
ATOM 3850 N N . GLU A 1 514 ? -40.487 23.504 37.011 1.00 90.44 514 GLU A N 1
ATOM 3851 C CA . GLU A 1 514 ? -40.759 22.928 35.690 1.00 90.44 514 GLU A CA 1
ATOM 3852 C C . GLU A 1 514 ? -40.928 24.011 34.620 1.00 90.44 514 GLU A C 1
ATOM 3854 O O . GLU A 1 514 ? -40.364 23.887 33.532 1.00 90.44 514 GLU A O 1
ATOM 3859 N N . ALA A 1 515 ? -41.620 25.108 34.939 1.00 89.62 515 ALA A N 1
ATOM 3860 C CA . ALA A 1 515 ? -41.745 26.255 34.047 1.00 89.62 515 ALA A CA 1
ATOM 3861 C C . ALA A 1 515 ? -40.387 26.921 33.771 1.00 89.62 515 ALA A C 1
ATOM 3863 O O . ALA A 1 515 ? -40.119 27.317 32.636 1.00 89.62 515 ALA A O 1
ATOM 3864 N N . GLN A 1 516 ? -39.509 27.009 34.773 1.00 92.69 516 GLN A N 1
ATOM 3865 C CA . GLN A 1 516 ? -38.157 27.537 34.604 1.00 92.69 516 GLN A CA 1
ATOM 3866 C C . GLN A 1 516 ? -37.304 26.635 33.704 1.00 92.69 516 GLN A C 1
ATOM 3868 O O . GLN A 1 516 ? -36.732 27.118 32.729 1.00 92.69 516 GLN A O 1
ATOM 3873 N N . ARG A 1 517 ? -37.314 25.315 33.932 1.00 93.25 517 ARG A N 1
ATOM 3874 C CA . ARG A 1 517 ? -36.626 24.347 33.057 1.00 93.25 517 ARG A CA 1
ATOM 3875 C C . ARG A 1 517 ? -37.152 24.378 31.621 1.00 93.25 517 ARG A C 1
ATOM 3877 O O . ARG A 1 517 ? -36.385 24.191 30.681 1.00 93.25 517 ARG A O 1
ATOM 3884 N N . ALA A 1 518 ? -38.452 24.610 31.433 1.00 88.00 518 ALA A N 1
ATOM 3885 C CA . ALA A 1 518 ? -39.037 24.760 30.104 1.00 88.00 518 ALA A CA 1
ATOM 3886 C C . ALA A 1 518 ? -38.543 26.034 29.394 1.00 88.00 518 ALA A C 1
ATOM 3888 O O . ALA A 1 518 ? -38.274 25.987 28.195 1.00 88.00 518 ALA A O 1
ATOM 3889 N N . ARG A 1 519 ? -38.369 27.147 30.123 1.00 93.88 519 ARG A N 1
ATOM 3890 C CA . ARG A 1 519 ? -37.778 28.384 29.578 1.00 93.88 519 ARG A CA 1
ATOM 3891 C C . ARG A 1 519 ? -36.311 28.196 29.206 1.00 93.88 519 ARG A C 1
ATOM 3893 O O . ARG A 1 519 ? -35.933 28.567 28.103 1.00 93.88 519 ARG A O 1
ATOM 3900 N N . GLU A 1 520 ? -35.525 27.564 30.073 1.00 91.44 520 GLU A N 1
ATOM 3901 C CA . GLU A 1 520 ? -34.106 27.277 29.815 1.00 91.44 520 GLU A CA 1
ATOM 3902 C C . GLU A 1 520 ? -33.923 26.372 28.587 1.00 91.44 520 GLU A C 1
ATOM 3904 O O . GLU A 1 520 ? -33.062 26.632 27.750 1.00 91.44 520 GLU A O 1
ATOM 3909 N N . ARG A 1 521 ? -34.777 25.350 28.415 1.00 91.81 521 ARG A N 1
ATOM 3910 C CA . ARG A 1 521 ? -34.779 24.516 27.199 1.00 91.81 521 ARG A CA 1
ATOM 3911 C C . ARG A 1 521 ? -35.143 25.314 25.951 1.00 91.81 521 ARG A C 1
ATOM 3913 O O . ARG A 1 521 ? -34.452 25.198 24.948 1.00 91.81 521 ARG A O 1
ATOM 3920 N N . ALA A 1 522 ? -36.179 26.150 26.018 1.00 90.88 522 ALA A N 1
ATOM 3921 C CA . ALA A 1 522 ? -36.577 26.984 24.885 1.00 90.88 522 ALA A CA 1
ATOM 3922 C C . ALA A 1 522 ? -35.481 27.990 24.485 1.00 90.88 522 ALA A C 1
ATOM 3924 O O . ALA A 1 522 ? -35.281 28.244 23.299 1.00 90.88 522 ALA A O 1
ATOM 3925 N N . GLU A 1 523 ? -34.750 28.542 25.456 1.00 91.88 523 GLU A N 1
ATOM 3926 C CA . GLU A 1 523 ? -33.616 29.435 25.208 1.00 91.88 523 GLU A CA 1
ATOM 3927 C C . GLU A 1 523 ? -32.425 28.686 24.591 1.00 91.88 523 GLU A C 1
ATOM 3929 O O . GLU A 1 523 ? -31.837 29.164 23.618 1.00 91.88 52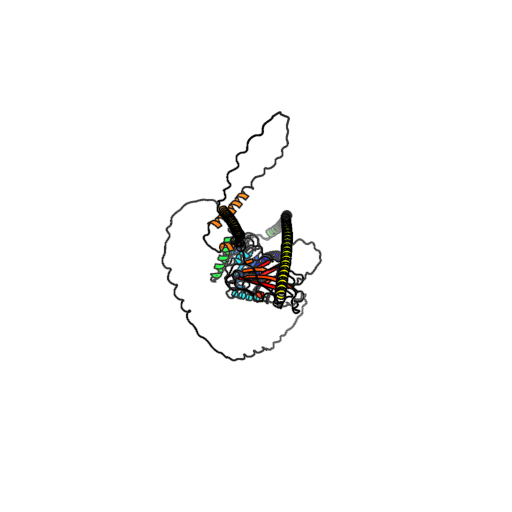3 GLU A O 1
ATOM 3934 N N . ALA A 1 524 ? -32.119 27.480 25.081 1.00 89.44 524 ALA A N 1
ATOM 3935 C CA . ALA A 1 524 ? -31.088 26.621 24.502 1.00 89.44 524 ALA A CA 1
ATOM 3936 C C . ALA A 1 524 ? -31.420 26.218 23.052 1.00 89.44 524 ALA A C 1
ATOM 3938 O O . ALA A 1 524 ? -30.560 26.312 22.173 1.00 89.44 524 ALA A O 1
ATOM 3939 N N . ASP A 1 525 ? -32.673 25.849 22.779 1.00 90.31 525 ASP A N 1
ATOM 3940 C CA . ASP A 1 525 ? -33.148 25.510 21.434 1.00 90.31 525 ASP A CA 1
ATOM 3941 C C . ASP A 1 525 ? -33.093 26.728 20.496 1.00 90.31 525 ASP A C 1
ATOM 3943 O O . ASP A 1 525 ? -32.671 26.613 19.341 1.00 90.31 525 ASP A O 1
ATOM 3947 N N . ALA A 1 526 ? -33.442 27.921 20.989 1.00 89.00 526 ALA A N 1
ATOM 3948 C CA . ALA A 1 526 ? -33.327 29.164 20.228 1.00 89.00 526 ALA A CA 1
ATOM 3949 C C . ALA A 1 526 ? -31.862 29.517 19.909 1.00 89.00 526 ALA A C 1
ATOM 3951 O O . ALA A 1 526 ? -31.555 29.911 18.780 1.00 89.00 526 ALA A O 1
ATOM 3952 N N . ALA A 1 527 ? -30.940 29.331 20.858 1.00 88.00 527 ALA A N 1
ATOM 3953 C CA . ALA A 1 527 ? -29.508 29.542 20.645 1.00 88.00 527 ALA A CA 1
ATOM 3954 C C . ALA A 1 527 ? -28.915 28.532 19.644 1.00 88.00 527 ALA A C 1
ATOM 3956 O O . ALA A 1 527 ? -28.108 28.898 18.777 1.00 88.00 527 ALA A O 1
ATOM 3957 N N . ALA A 1 528 ? -29.351 27.270 19.710 1.00 84.69 528 ALA A N 1
ATOM 3958 C CA . ALA A 1 528 ? -28.975 26.236 18.751 1.00 84.69 528 ALA A CA 1
ATOM 3959 C C . ALA A 1 528 ? -29.488 26.564 17.338 1.00 84.69 528 ALA A C 1
ATOM 3961 O O . ALA A 1 528 ? -28.723 26.488 16.371 1.00 84.69 528 ALA A O 1
ATOM 3962 N N . ALA A 1 529 ? -30.743 27.011 17.216 1.00 87.31 529 ALA A N 1
ATOM 3963 C CA . ALA A 1 529 ? -31.333 27.439 15.949 1.00 87.31 529 ALA A CA 1
ATOM 3964 C C . ALA A 1 529 ? -30.621 28.669 15.361 1.00 87.31 529 ALA A C 1
ATOM 3966 O O . ALA A 1 529 ? -30.310 28.689 14.169 1.00 87.31 529 ALA A O 1
ATOM 3967 N N . ALA A 1 530 ? -30.282 29.663 16.188 1.00 86.81 530 ALA A N 1
ATOM 3968 C CA . ALA A 1 530 ? -29.517 30.835 15.761 1.00 86.81 530 ALA A CA 1
ATOM 3969 C C . ALA A 1 530 ? -28.116 30.451 15.251 1.00 86.81 530 ALA A C 1
ATOM 3971 O O . ALA A 1 530 ? -27.669 30.943 14.214 1.00 86.81 530 ALA A O 1
ATOM 3972 N N . SER A 1 531 ? -27.450 29.509 15.923 1.00 84.19 531 SER A N 1
ATOM 3973 C CA . SER A 1 531 ? -26.137 28.996 15.509 1.00 84.19 531 SER A CA 1
ATOM 3974 C C . SER A 1 531 ? -26.207 28.183 14.209 1.00 84.19 531 SER A C 1
ATOM 3976 O O . SER A 1 531 ? -25.284 28.221 13.392 1.00 84.19 531 SER A O 1
ATOM 3978 N N . ALA A 1 532 ? -27.293 27.440 13.984 1.00 79.50 532 ALA A N 1
ATOM 3979 C CA . ALA A 1 532 ? -27.539 26.733 12.726 1.00 79.50 532 ALA A CA 1
ATOM 3980 C C . ALA A 1 532 ? -27.826 27.707 11.566 1.00 79.50 532 ALA A C 1
ATOM 3982 O O . ALA A 1 532 ? -27.290 27.540 10.466 1.00 79.50 532 ALA A O 1
ATOM 3983 N N . ALA A 1 533 ? -28.596 28.768 11.823 1.00 81.44 533 ALA A N 1
ATOM 3984 C CA . ALA A 1 533 ? -28.871 29.820 10.848 1.00 81.44 533 ALA A CA 1
ATOM 3985 C C . ALA A 1 533 ? -27.605 30.614 10.481 1.00 81.44 533 ALA A C 1
ATOM 3987 O O . ALA A 1 533 ? -27.369 30.874 9.303 1.00 81.44 533 ALA A O 1
ATOM 3988 N N . ALA A 1 534 ? -26.747 30.934 11.457 1.00 79.81 534 ALA A N 1
ATOM 3989 C CA . ALA A 1 534 ? -25.473 31.612 11.215 1.00 79.81 534 ALA A CA 1
ATOM 3990 C C . ALA A 1 534 ? -24.522 30.775 10.342 1.00 79.81 534 ALA A C 1
ATOM 3992 O O . ALA A 1 534 ? -23.897 31.310 9.427 1.00 79.81 534 ALA A O 1
ATOM 3993 N N . ARG A 1 535 ? -24.462 29.454 10.571 1.00 78.31 535 ARG A N 1
ATOM 3994 C CA . ARG A 1 535 ? -23.687 28.529 9.726 1.00 78.31 535 ARG A CA 1
ATOM 3995 C C . ARG A 1 535 ? -24.221 28.473 8.295 1.00 78.31 535 ARG A C 1
ATOM 3997 O O . ARG A 1 535 ? -23.441 28.592 7.359 1.00 78.31 535 ARG A O 1
ATOM 4004 N N . SER A 1 536 ? -25.541 28.407 8.135 1.00 75.25 536 SER A N 1
ATOM 4005 C CA . SER A 1 536 ? -26.183 28.395 6.811 1.00 75.25 536 SER A CA 1
ATOM 4006 C C . SER A 1 536 ? -25.983 29.718 6.053 1.00 75.25 536 SER A C 1
ATOM 4008 O O . SER A 1 536 ? -25.779 29.723 4.843 1.00 75.25 536 SER A O 1
ATOM 4010 N N . ALA A 1 537 ? -25.989 30.857 6.753 1.00 73.00 537 ALA A N 1
ATOM 4011 C CA . ALA A 1 537 ? -25.745 32.168 6.149 1.00 73.00 537 ALA A CA 1
ATOM 4012 C C . ALA A 1 537 ? -24.274 32.372 5.734 1.00 73.00 537 ALA A C 1
ATOM 4014 O O . ALA A 1 537 ? -24.009 33.032 4.729 1.00 73.00 537 ALA A O 1
ATOM 4015 N N . ALA A 1 538 ? -23.323 31.784 6.467 1.00 70.12 538 ALA A N 1
ATOM 4016 C CA . ALA A 1 538 ? -21.903 31.818 6.116 1.00 70.12 538 ALA A CA 1
ATOM 4017 C C . ALA A 1 538 ? -21.578 30.993 4.854 1.00 70.12 538 ALA A C 1
ATOM 4019 O O . ALA A 1 538 ? -20.615 31.302 4.157 1.00 70.12 538 ALA A O 1
ATOM 4020 N N . GLU A 1 539 ? -22.397 29.988 4.534 1.00 64.38 539 GLU A N 1
ATOM 4021 C CA . GLU A 1 539 ? -22.216 29.118 3.365 1.00 64.38 539 GLU A CA 1
ATOM 4022 C C . GLU A 1 539 ? -22.755 29.737 2.057 1.00 64.38 539 GLU A C 1
ATOM 4024 O O . GLU A 1 539 ? -22.298 29.389 0.971 1.00 64.38 539 GLU A O 1
ATOM 4029 N N . VAL A 1 540 ? -23.672 30.711 2.144 1.00 62.03 540 VAL A N 1
ATOM 4030 C CA . VAL A 1 540 ? -24.352 31.322 0.979 1.00 62.03 540 VAL A CA 1
ATOM 4031 C C . VAL A 1 540 ? -23.841 32.735 0.645 1.00 62.03 540 VAL A C 1
ATOM 4033 O O . VAL A 1 540 ? -24.154 33.278 -0.415 1.00 62.03 540 VAL A O 1
ATOM 4036 N N . ALA A 1 541 ? -23.022 33.355 1.500 1.00 45.66 541 ALA A N 1
ATOM 4037 C CA . ALA A 1 541 ? -22.509 34.698 1.236 1.00 45.66 541 ALA A CA 1
ATOM 4038 C C . ALA A 1 541 ? -21.489 34.704 0.067 1.00 45.66 541 ALA A C 1
ATOM 4040 O O . ALA A 1 541 ? -20.437 34.064 0.166 1.00 45.66 541 ALA A O 1
ATOM 4041 N N . PRO A 1 542 ? -21.736 35.448 -1.033 1.00 49.69 542 PRO A N 1
ATOM 4042 C CA . PRO A 1 542 ? -20.774 35.582 -2.120 1.00 49.69 542 PRO A CA 1
ATOM 4043 C C . PRO A 1 542 ? -19.515 36.289 -1.609 1.00 49.69 542 PRO A C 1
ATOM 4045 O O . PRO A 1 542 ? -19.576 37.387 -1.052 1.00 49.69 542 PRO A O 1
ATOM 4048 N N . ARG A 1 543 ? -18.361 35.639 -1.796 1.00 45.50 543 ARG A N 1
ATOM 4049 C CA . ARG A 1 543 ? -17.050 36.164 -1.395 1.00 45.50 543 ARG A CA 1
ATOM 4050 C C . ARG A 1 543 ? -16.834 37.554 -2.019 1.00 45.50 543 ARG A C 1
ATOM 4052 O O . ARG A 1 543 ? -16.928 37.674 -3.242 1.00 45.50 543 ARG A O 1
ATOM 4059 N N . PRO A 1 544 ? -16.533 38.601 -1.229 1.00 39.03 544 PRO A N 1
ATOM 4060 C CA . PRO A 1 544 ? -16.285 39.925 -1.778 1.00 39.03 544 PRO A CA 1
ATOM 4061 C C . PRO A 1 544 ? -14.993 39.919 -2.601 1.00 39.03 544 PRO A C 1
ATOM 4063 O O . PRO A 1 544 ? -13.922 39.554 -2.118 1.00 39.03 544 PRO A O 1
ATOM 4066 N N . SER A 1 545 ? -15.103 40.349 -3.855 1.00 41.66 545 SER A N 1
ATOM 4067 C CA . SER A 1 545 ? -13.982 40.595 -4.756 1.00 41.66 545 SER A CA 1
ATOM 4068 C C . SER A 1 545 ? -13.065 41.679 -4.182 1.00 41.66 545 SER A C 1
ATOM 4070 O O . SER A 1 545 ? -13.430 42.855 -4.135 1.00 41.66 545 SER A O 1
ATOM 4072 N N . THR A 1 546 ? -11.859 41.302 -3.762 1.00 40.53 546 THR A N 1
ATOM 4073 C CA . THR A 1 546 ? -10.801 42.236 -3.366 1.00 40.53 546 THR A CA 1
ATOM 4074 C C . THR A 1 546 ? -10.171 42.873 -4.602 1.00 40.53 546 THR A C 1
ATOM 4076 O O . THR A 1 546 ? -9.218 42.360 -5.180 1.00 40.53 546 THR A O 1
ATOM 4079 N N . SER A 1 547 ? -10.709 44.016 -5.004 1.00 41.84 547 SER A N 1
ATOM 4080 C CA . SER A 1 547 ? -10.067 44.991 -5.884 1.00 41.84 547 SER A CA 1
ATOM 4081 C C . SER A 1 547 ? -10.523 46.374 -5.422 1.00 41.84 547 SER A C 1
ATOM 4083 O O . SER A 1 547 ? -11.696 46.552 -5.113 1.00 41.84 547 SER A O 1
ATOM 4085 N N . THR A 1 548 ? -9.596 47.335 -5.380 1.00 43.19 548 THR A N 1
ATOM 4086 C CA . THR A 1 548 ? -9.730 48.745 -4.948 1.00 43.19 548 THR A CA 1
ATOM 4087 C C . THR A 1 548 ? -9.598 49.054 -3.450 1.00 43.19 548 THR A C 1
ATOM 4089 O O . THR A 1 548 ? -10.575 49.354 -2.775 1.00 43.19 548 THR A O 1
ATOM 4092 N N . ARG A 1 549 ? -8.354 49.141 -2.943 1.00 39.34 549 ARG A N 1
ATOM 4093 C CA . ARG A 1 549 ? -7.984 50.197 -1.972 1.00 39.34 549 ARG A CA 1
ATOM 4094 C C . ARG A 1 549 ? -6.472 50.330 -1.764 1.00 39.34 549 ARG A C 1
ATOM 4096 O O . ARG A 1 549 ? -5.906 49.691 -0.888 1.00 39.34 549 ARG A O 1
ATOM 4103 N N . LEU A 1 550 ? -5.823 51.203 -2.533 1.00 40.47 550 LEU A N 1
ATOM 4104 C CA . LEU A 1 550 ? -4.523 51.779 -2.166 1.00 40.47 550 LEU A CA 1
ATOM 4105 C C . LEU A 1 550 ? -4.323 53.112 -2.897 1.00 40.47 550 LEU A C 1
ATOM 4107 O O . LEU A 1 550 ? -3.477 53.265 -3.764 1.00 40.47 550 LEU A O 1
ATOM 4111 N N . GLU A 1 551 ? -5.134 54.099 -2.524 1.00 42.12 551 GLU A N 1
ATOM 4112 C CA . GLU A 1 551 ? -4.785 55.507 -2.689 1.00 42.12 551 GLU A CA 1
ATOM 4113 C C . GLU A 1 551 ? -5.176 56.265 -1.419 1.00 42.12 551 GLU A C 1
ATOM 4115 O O . GLU A 1 551 ? -6.223 56.002 -0.827 1.00 42.12 551 GLU A O 1
ATOM 4120 N N . ARG A 1 552 ? -4.333 57.239 -1.060 1.00 40.25 552 ARG A N 1
ATOM 4121 C CA . ARG A 1 552 ? -4.350 58.127 0.120 1.00 40.25 552 ARG A CA 1
ATOM 4122 C C . ARG A 1 552 ? -3.602 57.620 1.348 1.00 40.25 552 ARG A C 1
ATOM 4124 O O . ARG A 1 552 ? -4.184 57.074 2.276 1.00 40.25 552 ARG A O 1
ATOM 4131 N N . SER A 1 553 ? -2.319 57.972 1.396 1.00 36.41 553 SER A N 1
ATOM 4132 C CA . SER A 1 553 ? -1.706 58.628 2.563 1.00 36.41 553 SER A CA 1
ATOM 4133 C C . SER A 1 553 ? -0.380 59.267 2.144 1.00 36.41 553 SER A C 1
ATOM 4135 O O . SER A 1 553 ? 0.698 58.713 2.326 1.00 36.41 553 SER A O 1
ATOM 4137 N N . ARG A 1 554 ? -0.474 60.447 1.526 1.00 39.88 554 ARG A N 1
ATOM 4138 C CA . ARG A 1 554 ? 0.637 61.384 1.334 1.00 39.88 554 ARG A CA 1
ATOM 4139 C C . ARG A 1 554 ? 0.187 62.694 1.960 1.00 39.88 554 ARG A C 1
ATOM 4141 O O . ARG A 1 554 ? -0.500 63.457 1.302 1.00 39.88 554 ARG A O 1
ATOM 4148 N N . GLU A 1 555 ? 0.535 62.934 3.219 1.00 34.44 555 GLU A N 1
ATOM 4149 C CA . GLU A 1 555 ? 0.584 64.288 3.770 1.00 34.44 555 GLU A CA 1
ATOM 4150 C C . GLU A 1 555 ? 1.490 64.353 5.013 1.00 34.44 555 GLU A C 1
ATOM 4152 O O . GLU A 1 555 ? 1.286 63.651 5.997 1.00 34.44 555 GLU A O 1
ATOM 4157 N N . ARG A 1 556 ? 2.448 65.287 4.930 1.00 38.34 556 ARG A N 1
ATOM 4158 C CA . ARG A 1 556 ? 3.010 66.120 6.008 1.00 38.34 556 ARG A CA 1
ATOM 4159 C C . ARG A 1 556 ? 3.988 65.491 7.014 1.00 38.34 556 ARG A C 1
ATOM 4161 O O . ARG A 1 556 ? 3.610 65.034 8.086 1.00 38.34 556 ARG A O 1
ATOM 4168 N N . ARG A 1 557 ? 5.280 65.754 6.776 1.00 32.69 557 ARG A N 1
ATOM 4169 C CA . ARG A 1 557 ? 6.183 66.313 7.804 1.00 32.69 557 ARG A CA 1
ATOM 4170 C C . ARG A 1 557 ? 7.147 67.350 7.189 1.00 32.69 557 ARG A C 1
ATOM 4172 O O . ARG A 1 557 ? 7.418 67.241 5.997 1.00 32.69 557 ARG A O 1
ATOM 4179 N N . PRO A 1 558 ? 7.581 68.370 7.960 1.00 52.62 558 PRO A N 1
ATOM 4180 C CA . PRO A 1 558 ? 7.947 69.687 7.437 1.00 52.62 558 PRO A CA 1
ATOM 4181 C C . PRO A 1 558 ? 9.455 69.929 7.257 1.00 52.62 558 PRO A C 1
ATOM 4183 O O . PRO A 1 558 ? 10.290 69.303 7.907 1.00 52.62 558 PRO A O 1
ATOM 4186 N N . GLU A 1 559 ? 9.740 70.895 6.380 1.00 44.91 559 GLU A N 1
ATOM 4187 C CA . GLU A 1 559 ? 11.027 71.524 6.049 1.00 44.91 559 GLU A CA 1
ATOM 4188 C C . GLU A 1 559 ? 11.630 72.349 7.199 1.00 44.91 559 GLU A C 1
ATOM 4190 O O . GLU A 1 559 ? 10.894 73.107 7.823 1.00 44.91 559 GLU A O 1
ATOM 4195 N N . VAL A 1 560 ? 12.963 72.293 7.382 1.00 44.19 560 VAL A N 1
ATOM 4196 C CA . VAL A 1 560 ? 13.870 73.338 7.947 1.00 44.19 560 VAL A CA 1
ATOM 4197 C C . VAL A 1 560 ? 15.315 73.020 7.423 1.00 44.19 560 VAL A C 1
ATOM 4199 O O . VAL A 1 560 ? 15.555 71.857 7.098 1.00 44.19 560 VAL A O 1
ATOM 4202 N N . PRO A 1 561 ? 16.277 73.960 7.226 1.00 58.84 561 PRO A N 1
ATOM 4203 C CA . PRO A 1 561 ? 16.666 74.430 5.896 1.00 58.84 561 PRO A CA 1
ATOM 4204 C C . PRO A 1 561 ? 18.181 74.331 5.569 1.00 58.84 561 PRO A C 1
ATOM 4206 O O . PRO A 1 561 ? 19.026 73.937 6.367 1.00 58.84 561 PRO A O 1
ATOM 4209 N N . VAL A 1 562 ? 18.471 74.744 4.337 1.00 58.62 562 VAL A N 1
ATOM 4210 C CA . VAL A 1 562 ? 19.728 74.835 3.574 1.00 58.62 562 VAL A CA 1
ATOM 4211 C C . VAL A 1 562 ? 20.876 75.628 4.233 1.00 58.62 562 VAL A C 1
ATOM 4213 O O . VAL A 1 562 ? 20.661 76.745 4.696 1.00 58.62 562 VAL A O 1
ATOM 4216 N N . ALA A 1 563 ? 22.118 75.132 4.079 1.00 37.75 563 ALA A N 1
ATOM 4217 C CA . ALA A 1 563 ? 23.306 75.936 3.730 1.00 37.75 563 ALA A CA 1
ATOM 4218 C C . ALA A 1 563 ? 24.396 75.076 3.010 1.00 37.75 563 ALA A C 1
ATOM 4220 O O . ALA A 1 563 ? 24.577 73.922 3.397 1.00 37.75 563 ALA A O 1
ATOM 4221 N N . PRO A 1 564 ? 25.110 75.591 1.977 1.00 65.00 564 PRO A N 1
ATOM 4222 C CA . PRO A 1 564 ? 26.061 74.848 1.116 1.00 65.00 564 PRO A CA 1
ATOM 4223 C C . PRO A 1 564 ? 27.537 75.280 1.366 1.00 65.00 564 PRO A C 1
ATOM 4225 O O . PRO A 1 564 ? 27.775 76.022 2.317 1.00 65.00 564 PRO A O 1
ATOM 4228 N N . PRO A 1 565 ? 28.516 75.057 0.455 1.00 69.81 565 PRO A N 1
ATOM 4229 C CA . PRO A 1 565 ? 28.949 73.864 -0.303 1.00 69.81 565 PRO A CA 1
ATOM 4230 C C . PRO A 1 565 ? 30.451 73.546 -0.058 1.00 69.81 565 PRO A C 1
ATOM 4232 O O . PRO A 1 565 ? 31.179 74.422 0.385 1.00 69.81 565 PRO A O 1
ATOM 4235 N N . MET A 1 566 ? 30.978 72.381 -0.471 1.00 37.62 566 MET A N 1
ATOM 4236 C CA . MET A 1 566 ? 32.365 72.287 -0.983 1.00 37.62 566 MET A CA 1
ATOM 4237 C C . MET A 1 566 ? 32.645 70.996 -1.782 1.00 37.62 566 MET A C 1
ATOM 4239 O O . MET A 1 566 ? 32.476 69.896 -1.278 1.00 37.62 566 MET A O 1
ATOM 4243 N N . ALA A 1 567 ? 33.100 71.225 -3.020 1.00 39.38 567 ALA A N 1
ATOM 4244 C CA . ALA A 1 567 ? 34.091 70.524 -3.851 1.00 39.38 567 ALA A CA 1
ATOM 4245 C C . ALA A 1 567 ? 34.089 68.982 -4.044 1.00 39.38 567 ALA A C 1
ATOM 4247 O O . ALA A 1 567 ? 34.141 68.190 -3.114 1.00 39.38 567 ALA A O 1
ATOM 4248 N N . ALA A 1 568 ? 34.151 68.624 -5.334 1.00 43.84 568 ALA A N 1
ATOM 4249 C CA . ALA A 1 568 ? 34.411 67.333 -5.999 1.00 43.84 568 ALA A CA 1
ATOM 4250 C C . ALA A 1 568 ? 35.780 66.681 -5.607 1.00 43.84 568 ALA A C 1
ATOM 4252 O O . ALA A 1 568 ? 36.492 67.317 -4.830 1.00 43.84 568 ALA A O 1
ATOM 4253 N N . PRO A 1 569 ? 36.258 65.529 -6.172 1.00 54.31 569 PRO A N 1
ATOM 4254 C CA . PRO A 1 569 ? 35.759 64.788 -7.348 1.00 54.31 569 PRO A CA 1
ATOM 4255 C C . PRO A 1 569 ? 35.858 63.228 -7.342 1.00 54.31 569 PRO A C 1
ATOM 4257 O O . PRO A 1 569 ? 36.569 62.620 -6.557 1.00 54.31 569 PRO A O 1
ATOM 4260 N N . VAL A 1 570 ? 35.180 62.620 -8.332 1.00 43.03 570 VAL A N 1
ATOM 4261 C CA . VAL A 1 570 ? 35.561 61.422 -9.129 1.00 43.03 570 VAL A CA 1
ATOM 4262 C C . VAL A 1 570 ? 35.889 60.104 -8.398 1.00 43.03 570 VAL A C 1
ATOM 4264 O O . VAL A 1 570 ? 36.994 59.910 -7.908 1.00 43.03 570 VAL A O 1
ATOM 4267 N N . ALA A 1 571 ? 35.001 59.114 -8.551 1.00 37.03 571 ALA A N 1
ATOM 4268 C CA . ALA A 1 571 ? 35.371 57.740 -8.918 1.00 37.03 571 ALA A CA 1
ATOM 4269 C C . ALA A 1 571 ? 34.141 57.005 -9.471 1.00 37.03 571 ALA A C 1
ATOM 4271 O O . ALA A 1 571 ? 33.112 56.894 -8.812 1.00 37.03 571 ALA A O 1
ATOM 4272 N N . ALA A 1 572 ? 34.246 56.542 -10.713 1.00 43.66 572 ALA A N 1
ATOM 4273 C CA . ALA A 1 572 ? 33.225 55.770 -11.399 1.00 43.66 572 ALA A CA 1
ATOM 4274 C C . ALA A 1 572 ? 33.265 54.303 -10.948 1.00 43.66 572 ALA A C 1
ATOM 4276 O O . ALA A 1 572 ? 34.311 53.660 -11.010 1.00 43.66 572 ALA A O 1
ATOM 4277 N N . THR A 1 573 ? 32.112 53.749 -10.585 1.00 35.78 573 THR A N 1
ATOM 4278 C CA . THR A 1 573 ? 31.871 52.302 -10.578 1.00 35.78 573 THR A CA 1
ATOM 4279 C C . THR A 1 573 ? 30.468 52.072 -11.130 1.00 35.78 573 THR A C 1
ATOM 4281 O O . THR A 1 573 ? 29.482 52.578 -10.603 1.00 35.78 573 THR A O 1
ATOM 4284 N N . ARG A 1 574 ? 30.399 51.394 -12.279 1.00 32.44 574 ARG A N 1
ATOM 4285 C CA . ARG A 1 574 ? 29.157 50.927 -12.900 1.00 32.44 574 ARG A CA 1
ATOM 4286 C C . ARG A 1 574 ? 28.692 49.679 -12.149 1.00 32.44 574 ARG A C 1
ATOM 4288 O O . ARG A 1 574 ? 29.379 48.665 -12.213 1.00 32.44 574 ARG A O 1
ATOM 4295 N N . GLU A 1 575 ? 27.526 49.744 -11.516 1.00 32.78 575 GLU A N 1
ATOM 4296 C CA . GLU A 1 575 ? 26.718 48.568 -11.171 1.00 32.78 575 GLU A CA 1
ATOM 4297 C C . GLU A 1 575 ? 25.732 48.266 -12.316 1.00 32.78 575 GLU A C 1
ATOM 4299 O O . GLU A 1 575 ? 25.159 49.203 -12.886 1.00 32.78 575 GLU A O 1
ATOM 4304 N N . PRO A 1 576 ? 25.516 46.992 -12.693 1.00 39.78 576 PRO A N 1
ATOM 4305 C CA . PRO A 1 576 ? 24.456 46.619 -13.616 1.00 39.78 576 PRO A CA 1
ATOM 4306 C C . PRO A 1 576 ? 23.098 46.531 -12.903 1.00 39.78 576 PRO A C 1
ATOM 4308 O O . PRO A 1 576 ? 22.970 46.016 -11.795 1.00 39.78 576 PRO A O 1
ATOM 4311 N N . ALA A 1 577 ? 22.075 47.030 -13.591 1.00 32.62 577 ALA A N 1
ATOM 4312 C CA . ALA A 1 577 ? 20.685 47.054 -13.167 1.00 32.62 577 ALA A CA 1
ATOM 4313 C C . ALA A 1 577 ? 20.100 45.645 -12.956 1.00 32.62 577 ALA A C 1
ATOM 4315 O O . ALA A 1 577 ? 20.169 44.788 -13.838 1.00 32.62 577 ALA A O 1
ATOM 4316 N N . HIS A 1 578 ? 19.441 45.443 -11.814 1.00 37.34 578 HIS A N 1
ATOM 4317 C CA . HIS A 1 578 ? 18.541 44.316 -11.585 1.00 37.34 578 HIS A CA 1
ATOM 4318 C C . HIS A 1 578 ? 17.262 44.472 -12.421 1.00 37.34 578 HIS A C 1
ATOM 4320 O O . HIS A 1 578 ? 16.497 45.419 -12.239 1.00 37.34 578 HIS A O 1
ATOM 4326 N N . SER A 1 579 ? 17.010 43.516 -13.320 1.00 36.06 579 SER A N 1
ATOM 4327 C CA . SER A 1 579 ? 15.753 43.396 -14.059 1.00 36.06 579 SER A CA 1
ATOM 4328 C C . SER A 1 579 ? 14.663 42.774 -13.179 1.00 36.06 579 SER A C 1
ATOM 4330 O O . SER A 1 579 ? 14.744 41.607 -12.789 1.00 36.06 579 SER A O 1
ATOM 4332 N N . SER A 1 580 ? 13.610 43.536 -12.900 1.00 44.19 580 SER A N 1
ATOM 4333 C CA . SER A 1 580 ? 12.376 43.092 -12.251 1.00 44.19 580 SER A CA 1
ATOM 4334 C C . SER A 1 580 ? 11.498 42.294 -13.228 1.00 44.19 580 SER A C 1
ATOM 4336 O O . SER A 1 580 ? 10.550 42.812 -13.808 1.00 44.19 580 SER A O 1
ATOM 4338 N N . GLY A 1 581 ? 11.824 41.012 -13.429 1.00 37.81 581 GLY A N 1
ATOM 4339 C CA . GLY A 1 581 ? 11.114 40.118 -14.361 1.00 37.81 581 GLY A CA 1
ATOM 4340 C C . GLY A 1 581 ? 10.329 38.960 -13.731 1.00 37.81 581 GLY A C 1
ATOM 4341 O O . GLY A 1 581 ? 9.727 38.178 -14.461 1.00 37.81 581 GLY A O 1
ATOM 4342 N N . HIS A 1 582 ? 10.318 38.809 -12.401 1.00 41.31 582 HIS A N 1
ATOM 4343 C CA . HIS A 1 582 ? 9.823 37.574 -11.765 1.00 41.31 582 HIS A CA 1
ATOM 4344 C C . HIS A 1 582 ? 8.472 37.655 -11.044 1.00 41.31 582 HIS A C 1
ATOM 4346 O O . HIS A 1 582 ? 7.925 36.612 -10.702 1.00 41.31 582 HIS A O 1
ATOM 4352 N N . GLN A 1 583 ? 7.865 38.834 -10.876 1.00 43.16 583 GLN A N 1
ATOM 4353 C CA . GLN A 1 583 ? 6.586 38.927 -10.150 1.00 43.16 583 GLN A CA 1
ATOM 4354 C C . GLN A 1 583 ? 5.334 38.695 -11.015 1.00 43.16 583 GLN A C 1
ATOM 4356 O O . GLN A 1 583 ? 4.271 38.413 -10.473 1.00 43.16 583 GLN A O 1
ATOM 4361 N N . VAL A 1 584 ? 5.442 38.716 -12.349 1.00 42.53 584 VAL A N 1
ATOM 4362 C CA . VAL A 1 584 ? 4.277 38.525 -13.241 1.00 42.53 584 VAL A CA 1
ATOM 4363 C C . VAL A 1 584 ? 3.966 37.038 -13.491 1.00 42.53 584 VAL A C 1
ATOM 4365 O O . VAL A 1 584 ? 2.812 36.682 -13.703 1.00 42.53 584 VAL A O 1
ATOM 4368 N N . ARG A 1 585 ? 4.951 36.130 -13.386 1.00 41.41 585 ARG A N 1
ATOM 4369 C CA . ARG A 1 585 ? 4.743 34.684 -13.633 1.00 41.41 585 ARG A CA 1
ATOM 4370 C C . ARG A 1 585 ? 4.039 33.947 -12.489 1.00 41.41 585 ARG A C 1
ATOM 4372 O O . ARG A 1 585 ? 3.257 33.042 -12.759 1.00 41.41 585 ARG A O 1
ATOM 4379 N N . ALA A 1 586 ? 4.244 34.370 -11.241 1.00 45.66 586 ALA A N 1
ATOM 4380 C CA . ALA A 1 586 ? 3.580 33.756 -10.088 1.00 45.66 586 ALA A CA 1
ATOM 4381 C C . ALA A 1 586 ? 2.071 34.067 -10.046 1.00 45.66 586 ALA A C 1
ATOM 4383 O O . ALA A 1 586 ? 1.272 33.221 -9.656 1.00 45.66 586 ALA A O 1
ATOM 4384 N N . LEU A 1 587 ? 1.657 35.249 -10.519 1.00 40.47 587 LEU A N 1
ATOM 4385 C CA . LEU A 1 587 ? 0.243 35.638 -10.539 1.00 40.47 587 LEU A CA 1
ATOM 4386 C C . LEU A 1 587 ? -0.562 34.885 -11.618 1.00 40.47 587 LEU A C 1
ATOM 4388 O O . LEU A 1 587 ? -1.743 34.603 -11.433 1.00 40.47 587 LEU A O 1
ATOM 4392 N N . VAL A 1 588 ? 0.085 34.521 -12.731 1.00 41.34 588 VAL A N 1
ATOM 4393 C CA . VAL A 1 588 ? -0.548 33.798 -13.847 1.00 41.34 588 VAL A CA 1
ATOM 4394 C C . VAL A 1 588 ? -0.796 32.326 -13.496 1.00 41.34 588 VAL A C 1
ATOM 4396 O O . VAL A 1 588 ? -1.855 31.799 -13.826 1.00 41.34 588 VAL A O 1
ATOM 4399 N N . GLN A 1 589 ? 0.104 31.674 -12.754 1.00 42.78 589 GLN A N 1
ATOM 4400 C CA . GLN A 1 589 ? -0.086 30.275 -12.340 1.00 42.78 589 GLN A CA 1
ATOM 4401 C C . GLN A 1 589 ? -1.221 30.097 -11.317 1.00 42.78 589 GLN A C 1
ATOM 4403 O O . GLN A 1 589 ? -1.967 29.124 -11.397 1.00 42.78 589 GLN A O 1
ATOM 4408 N N . VAL A 1 590 ? -1.427 31.066 -10.417 1.00 53.44 590 VAL A N 1
ATOM 4409 C CA . VAL A 1 590 ? -2.542 31.031 -9.450 1.00 53.44 590 VAL A CA 1
ATOM 4410 C C . VAL A 1 590 ? -3.893 31.272 -10.136 1.00 53.44 590 VAL A C 1
ATOM 4412 O O . VAL A 1 590 ? -4.883 30.624 -9.798 1.00 53.44 590 VAL A O 1
ATOM 4415 N N . MET A 1 591 ? -3.936 32.140 -11.153 1.00 39.59 591 MET A N 1
ATOM 4416 C CA . MET A 1 591 ? -5.148 32.372 -11.951 1.00 39.59 591 MET A CA 1
ATOM 4417 C C . MET A 1 591 ? -5.526 31.159 -12.811 1.00 39.59 591 MET A C 1
ATOM 4419 O O . MET A 1 591 ? -6.709 30.855 -12.926 1.00 39.59 591 MET A O 1
ATOM 4423 N N . ILE A 1 592 ? -4.548 30.431 -13.361 1.00 44.75 592 ILE A N 1
ATOM 4424 C CA . ILE A 1 592 ? -4.791 29.207 -14.143 1.00 44.75 592 ILE A CA 1
ATOM 4425 C C . ILE A 1 592 ? -5.310 28.077 -13.241 1.00 44.75 592 ILE A C 1
ATOM 4427 O O . ILE A 1 592 ? -6.293 27.427 -13.591 1.00 44.75 592 ILE A O 1
ATOM 4431 N N . GLY A 1 593 ? -4.742 27.905 -12.041 1.00 40.78 593 GLY A N 1
ATOM 4432 C CA . GLY A 1 593 ? -5.239 26.925 -11.067 1.00 40.78 593 GLY A CA 1
ATOM 4433 C C . GLY A 1 593 ? -6.680 27.197 -10.617 1.00 40.78 593 GLY A C 1
ATOM 4434 O O . GLY A 1 593 ? -7.492 26.278 -10.532 1.00 40.78 593 GLY A O 1
ATOM 4435 N N . ALA A 1 594 ? -7.044 28.466 -10.408 1.00 46.25 594 ALA A N 1
ATOM 4436 C CA . ALA A 1 594 ? -8.407 28.843 -10.033 1.00 46.25 594 ALA A CA 1
ATOM 4437 C C . ALA A 1 594 ? -9.431 28.640 -11.170 1.00 46.25 594 ALA A C 1
ATOM 4439 O O . ALA A 1 594 ? -10.589 28.315 -10.906 1.00 46.25 594 ALA A O 1
ATOM 4440 N N . LEU A 1 595 ? -9.013 28.794 -12.431 1.00 38.97 595 LEU A N 1
ATOM 4441 C CA . LEU A 1 595 ? -9.886 28.667 -13.603 1.00 38.97 595 LEU A CA 1
ATOM 4442 C C . LEU A 1 595 ? -10.183 27.196 -13.944 1.00 38.97 595 LEU A C 1
ATOM 4444 O O . LEU A 1 595 ? -11.309 26.873 -14.318 1.00 38.97 595 LEU A O 1
ATOM 4448 N N . VAL A 1 596 ? -9.223 26.295 -13.706 1.00 46.78 596 VAL A N 1
ATOM 4449 C CA . VAL A 1 596 ? -9.417 24.837 -13.819 1.00 46.78 596 VAL A CA 1
ATOM 4450 C C . VAL A 1 596 ? -10.386 24.324 -12.747 1.00 46.78 596 VAL A C 1
ATOM 4452 O O . VAL A 1 596 ? -11.297 23.560 -13.054 1.00 46.78 596 VAL A O 1
ATOM 4455 N N . ILE A 1 597 ? -10.279 24.816 -11.507 1.00 45.78 597 ILE A N 1
ATOM 4456 C CA . ILE A 1 597 ? -11.210 24.453 -10.423 1.00 45.78 597 ILE A CA 1
ATOM 4457 C C . ILE A 1 597 ? -12.628 24.982 -10.709 1.00 45.78 597 ILE A C 1
ATOM 4459 O O . ILE A 1 597 ? -13.611 24.279 -10.481 1.00 45.78 597 ILE A O 1
ATOM 4463 N N . ALA A 1 598 ? -12.756 26.191 -11.266 1.00 43.22 598 ALA A N 1
ATOM 4464 C CA . ALA A 1 598 ? -14.054 26.758 -11.635 1.00 43.22 598 ALA A CA 1
ATOM 4465 C C . ALA A 1 598 ? -14.728 26.012 -12.807 1.00 43.22 598 ALA A C 1
ATOM 4467 O O . ALA A 1 598 ? -15.946 25.827 -12.790 1.00 43.22 598 ALA A O 1
ATOM 4468 N N . ALA A 1 599 ? -13.957 25.539 -13.793 1.00 41.28 599 ALA A N 1
ATOM 4469 C CA . ALA A 1 599 ? -14.477 24.773 -14.928 1.00 41.28 599 ALA A CA 1
ATOM 4470 C C . ALA A 1 599 ? -15.030 23.395 -14.512 1.00 41.28 599 ALA A C 1
ATOM 4472 O O . ALA A 1 599 ? -16.059 22.962 -15.031 1.00 41.28 599 ALA A O 1
ATOM 4473 N N . VAL A 1 600 ? -14.411 22.748 -13.518 1.00 47.97 600 VAL A N 1
ATOM 4474 C CA . VAL A 1 600 ? -14.874 21.461 -12.967 1.00 47.97 600 VAL A CA 1
ATOM 4475 C C . VAL A 1 600 ? -16.165 21.615 -12.149 1.00 47.97 600 VAL A C 1
ATOM 4477 O O . VAL A 1 600 ? -17.016 20.729 -12.170 1.00 47.97 600 VAL A O 1
ATOM 4480 N N . ILE A 1 601 ? -16.365 22.755 -11.479 1.00 48.41 601 ILE A N 1
ATOM 4481 C CA . ILE A 1 601 ? -17.555 23.005 -10.644 1.00 48.41 601 ILE A CA 1
ATOM 4482 C C . ILE A 1 601 ? -18.789 23.392 -11.480 1.00 48.41 601 ILE A C 1
ATOM 4484 O O . ILE A 1 601 ? -19.912 23.066 -11.101 1.00 48.41 601 ILE A O 1
ATOM 4488 N N . VAL A 1 602 ? -18.610 24.076 -12.616 1.00 46.31 602 VAL A N 1
ATOM 4489 C CA . VAL A 1 602 ? -19.729 24.615 -13.418 1.00 46.31 602 VAL A CA 1
ATOM 4490 C C . VAL A 1 602 ? -20.160 23.671 -14.559 1.00 46.31 602 VAL A C 1
ATOM 4492 O O . VAL A 1 602 ? -21.270 23.802 -15.071 1.00 46.31 602 VAL A O 1
ATOM 4495 N N . GLY A 1 603 ? -19.324 22.700 -14.948 1.00 38.69 603 GLY A N 1
ATOM 4496 C CA . GLY A 1 603 ? -19.487 21.957 -16.206 1.00 38.69 603 GLY A CA 1
ATOM 4497 C C . GLY A 1 603 ? -20.199 20.597 -16.180 1.00 38.69 603 GLY A C 1
ATOM 4498 O O . GLY A 1 603 ? -20.507 20.094 -17.257 1.00 38.69 603 GLY A O 1
ATOM 4499 N N . ALA A 1 604 ? -20.482 19.976 -15.029 1.00 37.75 604 ALA A N 1
ATOM 4500 C CA . ALA A 1 604 ? -20.970 18.587 -15.008 1.00 37.75 604 ALA A CA 1
ATOM 4501 C C . ALA A 1 604 ? -22.324 18.419 -14.292 1.00 37.75 604 ALA A C 1
ATOM 4503 O O . ALA A 1 604 ? -22.380 18.352 -13.061 1.00 37.75 604 ALA A O 1
ATOM 4504 N N . PRO A 1 605 ? -23.443 18.274 -15.026 1.00 39.00 605 PRO A N 1
ATOM 4505 C CA . PRO A 1 605 ? -24.667 17.753 -14.449 1.00 39.00 605 PRO A CA 1
ATOM 4506 C C . PRO A 1 605 ? -24.570 16.225 -14.305 1.00 39.00 605 PRO A C 1
ATOM 4508 O O . PRO A 1 605 ? -24.567 15.495 -15.288 1.00 39.00 605 PRO A O 1
ATOM 4511 N N . ARG A 1 606 ? -24.593 15.768 -13.047 1.00 47.22 606 ARG A N 1
ATOM 4512 C CA . ARG A 1 606 ? -25.050 14.440 -12.585 1.00 47.22 606 ARG A CA 1
ATOM 4513 C C . ARG A 1 606 ? -24.297 13.206 -13.112 1.00 47.22 606 ARG A C 1
ATOM 4515 O O . ARG A 1 606 ? -24.852 12.414 -13.865 1.00 47.22 606 ARG A O 1
ATOM 4522 N N . ILE A 1 607 ? -23.115 12.946 -12.553 1.00 40.34 607 ILE A N 1
ATOM 4523 C CA . ILE A 1 607 ? -22.596 11.576 -12.396 1.00 40.34 607 ILE A CA 1
ATOM 4524 C C . ILE A 1 607 ? -22.263 11.386 -10.905 1.00 40.34 607 ILE A C 1
ATOM 4526 O O . ILE A 1 607 ? -21.350 12.052 -10.416 1.00 40.34 607 ILE A O 1
ATOM 4530 N N . PRO A 1 608 ? -23.003 10.545 -10.154 1.00 39.88 608 PRO A N 1
ATOM 4531 C CA . PRO A 1 608 ? -22.780 10.328 -8.718 1.00 39.88 608 PRO A CA 1
ATOM 4532 C C . PRO A 1 608 ? -21.384 9.789 -8.349 1.00 39.88 608 PRO A C 1
ATOM 4534 O O . PRO A 1 608 ? -20.982 9.916 -7.196 1.00 39.88 608 PRO A O 1
ATOM 4537 N N . ASP A 1 609 ? -20.625 9.266 -9.317 1.00 44.78 609 ASP A N 1
ATOM 4538 C CA . ASP A 1 609 ? -19.358 8.556 -9.082 1.00 44.78 609 ASP A CA 1
ATOM 4539 C C . ASP A 1 609 ? -18.083 9.375 -9.359 1.00 44.78 609 ASP A C 1
ATOM 4541 O O . ASP A 1 609 ? -16.978 8.923 -9.076 1.00 44.78 609 ASP A O 1
ATOM 4545 N N . ALA A 1 610 ? -18.184 10.617 -9.844 1.00 41.50 610 ALA A N 1
ATOM 4546 C CA . ALA A 1 610 ? -16.991 11.438 -10.107 1.00 41.50 610 ALA A CA 1
ATOM 4547 C C . ALA A 1 610 ? -16.287 11.919 -8.816 1.00 41.50 610 ALA A C 1
ATOM 4549 O O . ALA A 1 610 ? -15.101 12.245 -8.818 1.00 41.50 610 ALA A O 1
ATOM 4550 N N . VAL A 1 611 ? -17.001 11.938 -7.685 1.00 42.75 611 VAL A N 1
ATOM 4551 C CA . VAL A 1 611 ? -16.488 12.439 -6.397 1.00 42.75 611 VAL A CA 1
ATOM 4552 C C . VAL A 1 611 ? -15.649 11.387 -5.650 1.00 42.75 611 VAL A C 1
ATOM 4554 O O . VAL A 1 611 ? -14.808 11.757 -4.831 1.00 42.75 611 VAL A O 1
ATOM 4557 N N . SER A 1 612 ? -15.806 10.088 -5.936 1.00 46.44 612 SER A N 1
ATOM 4558 C CA . SER A 1 612 ? -14.956 9.029 -5.361 1.00 46.44 612 SER A CA 1
ATOM 4559 C C . SER A 1 612 ? -13.607 8.922 -6.081 1.00 46.44 612 SER A C 1
ATOM 4561 O O . SER A 1 612 ? -12.580 8.804 -5.415 1.00 46.44 612 SER A O 1
ATOM 4563 N N . ALA A 1 613 ? -13.585 9.079 -7.409 1.00 42.88 613 ALA A N 1
ATOM 4564 C CA . ALA A 1 613 ? -12.362 9.057 -8.214 1.00 42.88 613 ALA A CA 1
ATOM 4565 C C . ALA A 1 613 ? -11.412 10.231 -7.897 1.00 42.88 613 ALA A C 1
ATOM 4567 O O . ALA A 1 613 ? -10.207 10.041 -7.757 1.00 42.88 613 ALA A O 1
ATOM 4568 N N . VAL A 1 614 ? -11.948 11.439 -7.674 1.00 35.31 614 VAL A N 1
ATOM 4569 C CA . VAL A 1 614 ? -11.135 12.619 -7.308 1.00 35.31 614 VAL A CA 1
ATOM 4570 C C . VAL A 1 614 ? -10.593 12.531 -5.872 1.00 35.31 614 VAL A C 1
ATOM 4572 O O . VAL A 1 614 ? -9.551 13.108 -5.567 1.00 35.31 614 VAL A O 1
ATOM 4575 N N . ARG A 1 615 ? -11.233 11.758 -4.983 1.00 44.22 615 ARG A N 1
ATOM 4576 C CA . ARG A 1 615 ? -10.730 11.525 -3.617 1.00 44.22 615 ARG A CA 1
ATOM 4577 C C . ARG A 1 615 ? -9.504 10.607 -3.577 1.00 44.22 615 ARG A C 1
ATOM 4579 O O . ARG A 1 615 ? -8.730 10.713 -2.635 1.00 44.22 615 ARG A O 1
ATOM 4586 N N . GLY A 1 616 ? -9.307 9.765 -4.594 1.00 41.50 616 GLY A N 1
ATOM 4587 C CA . GLY A 1 616 ? -8.120 8.911 -4.737 1.00 41.50 616 GLY A CA 1
ATOM 4588 C C . GLY A 1 616 ? -6.842 9.663 -5.135 1.00 41.50 616 GLY A C 1
ATOM 4589 O O . GLY A 1 616 ? -5.750 9.147 -4.929 1.00 41.50 616 GLY A O 1
ATOM 4590 N N . LEU A 1 617 ? -6.960 10.893 -5.652 1.00 38.28 617 LEU A N 1
ATOM 4591 C CA . LEU A 1 617 ? -5.823 11.718 -6.090 1.00 38.28 617 LEU A CA 1
ATOM 4592 C C . LEU A 1 617 ? -5.184 12.547 -4.965 1.00 38.28 617 LEU A C 1
ATOM 4594 O O . LEU A 1 617 ? -4.067 13.038 -5.115 1.00 38.28 617 LEU A O 1
ATOM 4598 N N . PHE A 1 618 ? -5.852 12.678 -3.819 1.00 40.53 618 PHE A N 1
ATOM 4599 C CA . PHE A 1 618 ? -5.271 13.271 -2.617 1.00 40.53 618 PHE A CA 1
ATOM 4600 C C . PHE A 1 618 ? -4.903 12.129 -1.683 1.00 40.53 618 PHE A C 1
ATOM 4602 O O . PHE A 1 618 ? -5.787 11.593 -1.022 1.00 40.53 618 PHE A O 1
ATOM 4609 N N . GLY A 1 619 ? -3.623 11.733 -1.699 1.00 38.06 619 GLY A N 1
ATOM 4610 C CA . GLY A 1 619 ? -3.086 10.548 -1.026 1.00 38.06 619 GLY A CA 1
ATOM 4611 C C . GLY A 1 619 ? -3.823 10.218 0.265 1.00 38.06 619 GLY A C 1
ATOM 4612 O O . GLY A 1 619 ? -3.624 10.879 1.285 1.00 38.06 619 GLY A O 1
ATOM 4613 N N . SER A 1 620 ? -4.709 9.219 0.208 1.00 52.66 620 SER A N 1
ATOM 4614 C CA . SER A 1 620 ? -5.398 8.745 1.397 1.00 52.66 620 SER A CA 1
ATOM 4615 C C . SER A 1 620 ? -4.314 8.221 2.322 1.00 52.66 620 SER A C 1
ATOM 4617 O O . SER A 1 620 ? -3.663 7.221 2.006 1.00 52.66 620 SER A O 1
ATOM 4619 N N . SER A 1 621 ? -4.069 8.933 3.419 1.00 78.00 621 SER A N 1
ATOM 4620 C CA . SER A 1 621 ? -3.155 8.475 4.450 1.00 78.00 621 SER A CA 1
ATOM 4621 C C . SER A 1 621 ? -3.583 7.065 4.830 1.00 78.00 621 SER A C 1
ATOM 4623 O O . SER A 1 621 ? -4.718 6.839 5.254 1.00 78.00 621 SER A O 1
ATOM 4625 N N . THR A 1 622 ? -2.705 6.090 4.589 1.00 89.94 622 THR A N 1
ATOM 4626 C CA . THR A 1 622 ? -2.963 4.718 5.015 1.00 89.94 622 THR A CA 1
ATOM 4627 C C . THR A 1 622 ? -3.236 4.773 6.517 1.00 89.94 622 THR A C 1
ATOM 4629 O O . THR A 1 622 ? -2.381 5.284 7.247 1.00 89.94 622 THR A O 1
ATOM 4632 N N . PRO A 1 623 ? -4.412 4.330 6.987 1.00 95.69 623 PRO A N 1
ATOM 4633 C CA . PRO A 1 623 ? -4.776 4.468 8.386 1.00 95.69 623 PRO A CA 1
ATOM 4634 C C . PRO A 1 623 ? -3.756 3.733 9.257 1.00 95.69 623 PRO A C 1
ATOM 4636 O O . PRO A 1 623 ? -3.230 2.691 8.873 1.00 95.69 623 PRO A O 1
ATOM 4639 N N . HIS A 1 624 ? -3.455 4.265 10.436 1.00 96.31 624 HIS A N 1
ATOM 4640 C CA . HIS A 1 624 ? -2.629 3.547 11.404 1.00 96.31 624 HIS A CA 1
ATOM 4641 C C . HIS A 1 624 ? -3.487 2.554 12.187 1.00 96.31 624 HIS A C 1
ATOM 4643 O O . HIS A 1 624 ? -4.693 2.771 12.355 1.00 96.31 624 HIS A O 1
ATOM 4649 N N . VAL A 1 625 ? -2.879 1.480 12.694 1.00 97.06 625 VAL A N 1
ATOM 4650 C CA . VAL A 1 625 ? -3.536 0.609 13.680 1.00 97.06 625 VAL A CA 1
ATOM 4651 C C . VAL A 1 625 ? -4.131 1.450 14.820 1.00 97.06 625 VAL A C 1
ATOM 4653 O O . VAL A 1 625 ? -3.552 2.443 15.249 1.00 97.06 625 VAL A O 1
ATOM 4656 N N . GLY A 1 626 ? -5.339 1.098 15.252 1.00 96.25 626 GLY A N 1
ATOM 4657 C CA . GLY A 1 626 ? -6.189 1.888 16.146 1.00 96.25 626 GLY A CA 1
ATOM 4658 C C . GLY A 1 626 ? -7.197 2.792 15.424 1.00 96.25 626 GLY A C 1
ATOM 4659 O O . GLY A 1 626 ? -8.152 3.249 16.048 1.00 96.25 626 GLY A O 1
ATOM 4660 N N . THR A 1 627 ? -7.055 3.009 14.112 1.00 97.19 627 THR A N 1
ATOM 4661 C CA . THR A 1 627 ? -7.982 3.839 13.322 1.00 97.19 627 THR A CA 1
ATOM 4662 C C . THR A 1 627 ? -9.103 2.991 12.721 1.00 97.19 627 THR A C 1
ATOM 4664 O O . THR A 1 627 ? -8.847 2.052 11.963 1.00 97.19 627 THR A O 1
ATOM 4667 N N . ALA A 1 628 ? -10.358 3.331 13.024 1.00 97.50 628 ALA A N 1
ATOM 4668 C CA . ALA A 1 628 ? -11.518 2.722 12.377 1.00 97.50 628 ALA A CA 1
ATOM 4669 C C . ALA A 1 628 ? -11.675 3.235 10.937 1.00 97.50 628 ALA A C 1
ATOM 4671 O O . ALA A 1 628 ? -11.594 4.436 10.685 1.00 97.50 628 ALA A O 1
ATOM 4672 N N . VAL A 1 629 ? -11.941 2.324 10.006 1.00 97.25 629 VAL A N 1
ATOM 4673 C CA . VAL A 1 629 ? -12.139 2.603 8.584 1.00 97.25 629 VAL A CA 1
ATOM 4674 C C . VAL A 1 629 ? -13.545 2.168 8.203 1.00 97.25 629 VAL A C 1
ATOM 4676 O O . VAL A 1 629 ? 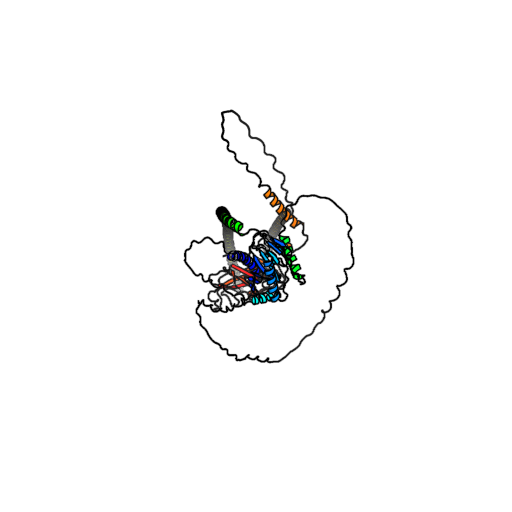-13.876 0.985 8.271 1.00 97.25 629 VAL A O 1
ATOM 4679 N N . SER A 1 630 ? -14.382 3.124 7.809 1.00 96.56 630 SER A N 1
ATOM 4680 C CA . SER A 1 630 ? -15.705 2.839 7.255 1.00 96.56 630 SER A CA 1
ATOM 4681 C C . SER A 1 630 ? -15.614 2.682 5.743 1.00 96.56 630 SER A C 1
ATOM 4683 O O . SER A 1 630 ? -15.193 3.604 5.045 1.00 96.56 630 SER A O 1
ATOM 4685 N N . VAL A 1 631 ? -16.042 1.530 5.238 1.00 96.31 631 VAL A N 1
ATOM 4686 C CA . VAL A 1 631 ? -16.094 1.215 3.811 1.00 96.31 631 VAL A CA 1
ATOM 4687 C C . VAL A 1 631 ? -17.549 1.098 3.384 1.00 96.31 631 VAL A C 1
ATOM 4689 O O . VAL A 1 631 ? -18.362 0.455 4.049 1.00 96.31 631 VAL A O 1
ATOM 4692 N N . LYS A 1 632 ? -17.882 1.773 2.283 1.00 96.19 632 LYS A N 1
ATOM 4693 C CA . LYS A 1 632 ? -19.237 1.782 1.737 1.00 96.19 632 LYS A CA 1
ATOM 4694 C C . LYS A 1 632 ? -19.607 0.443 1.113 1.00 96.19 632 LYS A C 1
ATOM 4696 O O . LYS A 1 632 ? -18.740 -0.254 0.603 1.00 96.19 632 LYS A O 1
ATOM 4701 N N . ALA A 1 633 ? -20.894 0.116 1.141 1.00 95.62 633 ALA A N 1
ATOM 4702 C CA . ALA A 1 633 ? -21.437 -1.110 0.582 1.00 95.62 633 ALA A CA 1
ATOM 4703 C C . ALA A 1 633 ? -21.041 -1.288 -0.888 1.00 95.62 633 ALA A C 1
ATOM 4705 O O . ALA A 1 633 ? -21.124 -0.356 -1.691 1.00 95.62 633 ALA A O 1
ATOM 4706 N N . THR A 1 634 ? -20.681 -2.516 -1.239 1.00 94.62 634 THR A N 1
ATOM 4707 C CA . THR A 1 634 ? -20.450 -2.962 -2.614 1.00 94.62 634 THR A CA 1
ATOM 4708 C C . THR A 1 634 ? -21.331 -4.177 -2.906 1.00 94.62 634 THR A C 1
ATOM 4710 O O . THR A 1 634 ? -22.132 -4.613 -2.077 1.00 94.62 634 THR A O 1
ATOM 4713 N N . SER A 1 635 ? -21.194 -4.771 -4.091 1.00 91.44 635 SER A N 1
ATOM 4714 C CA . SER A 1 635 ? -21.856 -6.044 -4.398 1.00 91.44 635 SER A CA 1
ATOM 4715 C C . SER A 1 635 ? -21.313 -7.222 -3.576 1.00 91.44 635 SER A C 1
ATOM 4717 O O . SER A 1 635 ? -21.938 -8.282 -3.554 1.00 91.44 635 SER A O 1
ATOM 4719 N N . THR A 1 636 ? -20.163 -7.066 -2.907 1.00 91.38 636 THR A N 1
ATOM 4720 C CA . THR A 1 636 ? -19.469 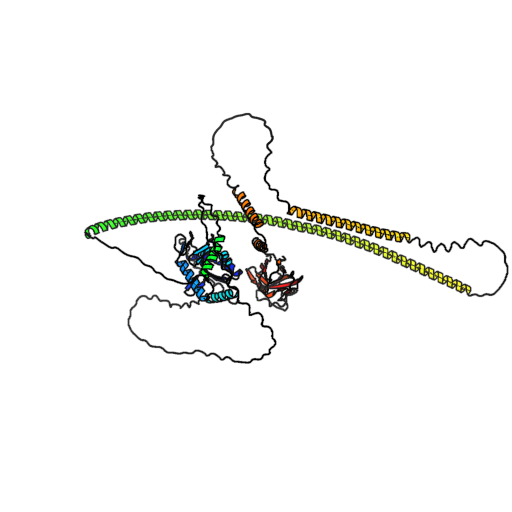-8.164 -2.216 1.00 91.38 636 THR A CA 1
ATOM 4721 C C . THR A 1 636 ? -19.499 -8.069 -0.691 1.00 91.38 636 THR A C 1
ATOM 4723 O O . THR A 1 636 ? -19.319 -9.091 -0.024 1.00 91.38 636 THR A O 1
ATOM 4726 N N . HIS A 1 637 ? -19.763 -6.884 -0.137 1.00 95.69 637 HIS A N 1
ATOM 4727 C CA . HIS A 1 637 ? -19.922 -6.656 1.297 1.00 95.69 637 HIS A CA 1
ATOM 4728 C C . HIS A 1 637 ? -20.908 -5.502 1.564 1.00 95.69 637 HIS A C 1
ATOM 4730 O O . HIS A 1 637 ? -21.036 -4.595 0.739 1.00 95.69 637 HIS A O 1
ATOM 4736 N N . PRO A 1 638 ? -21.615 -5.503 2.707 1.00 97.25 638 PRO A N 1
ATOM 4737 C CA . PRO A 1 638 ? -22.447 -4.372 3.116 1.00 97.25 638 PRO A CA 1
ATOM 4738 C C . PRO A 1 638 ? -21.604 -3.137 3.482 1.00 97.25 638 PRO A C 1
ATOM 4740 O O . PRO A 1 638 ? -20.377 -3.156 3.396 1.00 97.25 638 PRO A O 1
ATOM 4743 N N . ASP A 1 639 ? -22.256 -2.051 3.903 1.00 96.62 639 ASP A N 1
ATOM 4744 C CA . ASP A 1 639 ? -21.563 -0.968 4.605 1.00 96.62 639 ASP A CA 1
ATOM 4745 C C . ASP A 1 639 ? -20.904 -1.564 5.855 1.00 96.62 639 ASP A C 1
ATOM 4747 O O . ASP A 1 639 ? -21.576 -2.209 6.661 1.00 96.62 639 ASP A O 1
ATOM 4751 N N . VAL A 1 640 ? -19.597 -1.384 6.018 1.00 97.56 640 VAL A N 1
ATOM 4752 C CA . VAL A 1 640 ? -18.839 -1.992 7.119 1.00 97.56 640 VAL A CA 1
ATOM 4753 C C . VAL A 1 640 ? -17.903 -0.980 7.754 1.00 97.56 640 VAL A C 1
ATOM 4755 O O . VAL A 1 640 ? -17.339 -0.126 7.075 1.00 97.56 640 VAL A O 1
ATOM 4758 N N . THR A 1 641 ? -17.707 -1.089 9.064 1.00 97.81 641 THR A N 1
ATOM 4759 C CA . THR A 1 641 ? -16.633 -0.387 9.771 1.00 97.81 641 THR A CA 1
ATOM 4760 C C . THR A 1 641 ? -15.669 -1.424 10.306 1.00 97.81 641 THR A C 1
ATOM 4762 O O . THR A 1 641 ? -16.068 -2.337 11.025 1.00 97.81 641 THR A O 1
ATOM 4765 N N . VAL A 1 642 ? -14.399 -1.292 9.950 1.00 97.50 642 VAL A N 1
ATOM 4766 C CA . VAL A 1 642 ? -13.347 -2.220 10.353 1.00 97.50 642 VAL A CA 1
ATOM 4767 C C . VAL A 1 642 ? -12.256 -1.481 11.113 1.00 97.50 642 VAL A C 1
ATOM 4769 O O . VAL A 1 642 ? -11.927 -0.340 10.800 1.00 97.50 642 VAL A O 1
ATOM 4772 N N . LEU A 1 643 ? -11.694 -2.110 12.136 1.00 98.00 643 LEU A N 1
ATOM 4773 C CA . LEU A 1 643 ? -10.584 -1.575 12.918 1.00 98.00 643 LEU A CA 1
ATOM 4774 C C . LEU A 1 643 ? -9.592 -2.700 13.192 1.00 98.00 643 LEU A C 1
ATOM 4776 O O . LEU A 1 643 ? -9.990 -3.763 13.664 1.00 98.00 643 LEU A O 1
ATOM 4780 N N . ALA A 1 644 ? -8.312 -2.442 12.939 1.00 98.06 644 ALA A N 1
ATOM 4781 C CA . ALA A 1 644 ? -7.208 -3.266 13.416 1.00 98.06 644 ALA A CA 1
ATOM 4782 C C . ALA A 1 644 ? -6.493 -2.523 14.544 1.00 98.06 644 ALA A C 1
ATOM 4784 O O . ALA A 1 644 ? -6.132 -1.364 14.362 1.00 98.06 644 ALA A O 1
ATOM 4785 N N . GLY A 1 645 ? -6.319 -3.142 15.710 1.00 97.69 645 GLY A N 1
ATOM 4786 C CA . GLY A 1 645 ? -5.544 -2.567 16.812 1.00 97.69 645 GLY A CA 1
ATOM 4787 C C . GLY A 1 645 ? -4.063 -2.943 16.744 1.00 97.69 645 GLY A C 1
ATOM 4788 O O . GLY A 1 645 ? -3.613 -3.589 15.798 1.00 97.69 645 GLY A O 1
ATOM 4789 N N . SER A 1 646 ? -3.296 -2.516 17.747 1.00 97.56 646 SER A N 1
ATOM 4790 C CA . SER A 1 646 ? -1.849 -2.747 17.787 1.00 97.56 646 SER A CA 1
ATOM 4791 C C . SER A 1 646 ? -1.516 -4.244 17.877 1.00 97.56 646 SER A C 1
ATOM 4793 O O . SER A 1 646 ? -2.141 -4.946 18.680 1.00 97.56 646 SER A O 1
ATOM 4795 N N . PRO A 1 647 ? -0.545 -4.746 17.089 1.00 97.81 647 PRO A N 1
ATOM 4796 C CA . PRO A 1 647 ? -0.080 -6.123 17.201 1.00 97.81 647 PRO A CA 1
ATOM 4797 C C . PRO A 1 647 ? 0.478 -6.421 18.596 1.00 97.81 647 PRO A C 1
ATOM 4799 O O . PRO A 1 647 ? 1.135 -5.576 19.202 1.00 97.81 647 PRO A O 1
ATOM 4802 N N . VAL A 1 648 ? 0.233 -7.631 19.092 1.00 97.75 648 VAL A N 1
ATOM 4803 C CA . VAL A 1 648 ? 0.747 -8.125 20.374 1.00 97.75 648 VAL A CA 1
ATOM 4804 C C . VAL A 1 648 ? 1.396 -9.492 20.196 1.00 97.75 648 VAL A C 1
ATOM 4806 O O . VAL A 1 648 ? 0.887 -10.338 19.456 1.00 97.75 648 VAL A O 1
ATOM 4809 N N . ASP A 1 649 ? 2.502 -9.732 20.897 1.00 97.62 649 ASP A N 1
ATOM 4810 C CA . ASP A 1 649 ? 3.113 -11.060 20.950 1.00 97.62 649 ASP A CA 1
ATOM 4811 C C . ASP A 1 649 ? 2.149 -12.057 21.593 1.00 97.62 649 ASP A C 1
ATOM 4813 O O . ASP A 1 649 ? 1.587 -11.824 22.668 1.00 97.62 649 ASP A O 1
ATOM 4817 N N . ALA A 1 650 ? 1.956 -13.190 20.930 1.00 97.31 650 ALA A N 1
ATOM 4818 C CA . ALA A 1 650 ? 0.956 -14.171 21.301 1.00 97.31 650 ALA A CA 1
ATOM 4819 C C . ALA A 1 650 ? 1.587 -15.527 21.621 1.00 97.31 650 ALA A C 1
ATOM 4821 O O . ALA A 1 650 ? 2.575 -15.956 21.026 1.00 97.31 650 ALA A O 1
ATOM 4822 N N . HIS A 1 651 ? 0.968 -16.234 22.562 1.00 97.00 651 HIS A N 1
ATOM 4823 C CA . HIS A 1 651 ? 1.362 -17.581 22.954 1.00 97.00 651 HIS A CA 1
ATOM 4824 C C . HIS A 1 651 ? 0.195 -18.522 22.672 1.00 97.00 651 HIS A C 1
ATOM 4826 O O . HIS A 1 651 ? -0.926 -18.276 23.123 1.00 97.00 651 HIS A O 1
ATOM 4832 N N . ALA A 1 652 ? 0.438 -19.580 21.898 1.00 96.50 652 ALA A N 1
ATOM 4833 C CA . ALA A 1 652 ? -0.597 -20.560 21.598 1.00 96.50 652 ALA A CA 1
ATOM 4834 C C . ALA A 1 652 ? -0.941 -21.410 22.830 1.00 96.50 652 ALA A C 1
ATOM 4836 O O . ALA A 1 652 ? -0.077 -21.693 23.664 1.00 96.50 652 ALA A O 1
ATOM 4837 N N . THR A 1 653 ? -2.196 -21.847 22.925 1.00 94.06 653 THR A N 1
ATOM 4838 C CA . THR A 1 653 ? -2.606 -22.862 23.905 1.00 94.06 653 THR A CA 1
ATOM 4839 C C . THR A 1 653 ? -2.170 -24.262 23.462 1.00 94.06 653 THR A C 1
ATOM 4841 O O . THR A 1 653 ? -1.688 -24.473 22.346 1.00 94.06 653 THR A O 1
ATOM 4844 N N . ASP A 1 654 ? -2.309 -25.236 24.364 1.00 89.12 654 ASP A N 1
ATOM 4845 C CA . ASP A 1 654 ? -2.226 -26.671 24.042 1.00 89.12 654 ASP A CA 1
ATOM 4846 C C . ASP A 1 654 ? -0.875 -27.141 23.482 1.00 89.12 654 ASP A C 1
ATOM 4848 O O . ASP A 1 654 ? -0.777 -28.130 22.758 1.00 89.12 654 ASP A O 1
ATOM 4852 N N . GLY A 1 655 ? 0.200 -26.435 23.840 1.00 91.00 655 GLY A N 1
ATOM 4853 C CA . GLY A 1 655 ? 1.563 -26.816 23.477 1.00 91.00 655 GLY A CA 1
ATOM 4854 C C . GLY A 1 655 ? 1.886 -26.667 21.989 1.00 91.00 655 GLY A C 1
ATOM 4855 O O . GLY A 1 655 ? 2.953 -27.126 21.570 1.00 91.00 655 GLY A O 1
ATOM 4856 N N . PHE A 1 656 ? 1.021 -26.019 21.197 1.00 95.88 656 PHE A N 1
ATOM 4857 C CA . PHE A 1 656 ? 1.350 -25.651 19.824 1.00 95.88 656 PHE A CA 1
ATOM 4858 C C . PHE A 1 656 ? 2.591 -24.751 19.827 1.00 95.88 656 PHE A C 1
ATOM 4860 O O . PHE A 1 656 ? 2.674 -23.770 20.568 1.00 95.88 656 PHE A O 1
ATOM 4867 N N . ARG A 1 657 ? 3.578 -25.093 18.998 1.00 94.81 657 ARG A N 1
ATOM 4868 C CA . ARG A 1 657 ? 4.795 -24.297 18.825 1.00 94.81 657 ARG A CA 1
ATOM 4869 C C . ARG A 1 657 ? 4.868 -23.829 17.375 1.00 94.81 657 ARG A C 1
ATOM 4871 O O . ARG A 1 657 ? 4.745 -24.681 16.491 1.00 94.81 657 ARG A O 1
ATOM 4878 N N . PRO A 1 658 ? 5.085 -22.526 17.117 1.00 95.62 658 PRO A N 1
ATOM 4879 C CA . PRO A 1 658 ? 5.370 -22.057 15.767 1.00 95.62 658 PRO A CA 1
ATOM 4880 C C . PRO A 1 658 ? 6.616 -22.761 15.214 1.00 95.62 658 PRO A C 1
ATOM 4882 O O . PRO A 1 658 ? 7.420 -23.333 15.963 1.00 95.62 658 PRO A O 1
ATOM 4885 N N . ALA A 1 659 ? 6.775 -22.744 13.889 1.00 96.19 659 ALA A N 1
ATOM 4886 C CA . ALA A 1 659 ? 7.942 -23.340 13.251 1.00 96.19 659 ALA A CA 1
ATOM 4887 C C . ALA A 1 659 ? 9.238 -22.748 13.834 1.00 96.19 659 ALA A C 1
ATOM 4889 O O . ALA A 1 659 ? 9.283 -21.594 14.265 1.00 96.19 659 ALA A O 1
ATOM 4890 N N . LYS A 1 660 ? 10.314 -23.544 13.866 1.00 96.81 660 LYS A N 1
ATOM 4891 C CA . LYS A 1 660 ? 11.594 -23.108 14.439 1.00 96.81 660 LYS A CA 1
ATOM 4892 C C . LYS A 1 660 ? 12.044 -21.796 13.784 1.00 96.81 660 LYS A C 1
ATOM 4894 O O . LYS A 1 660 ? 12.256 -21.758 12.578 1.00 96.81 660 LYS A O 1
ATOM 4899 N N . GLY A 1 661 ? 12.248 -20.763 14.602 1.00 97.12 661 GLY A N 1
ATOM 4900 C CA . GLY A 1 661 ? 12.644 -19.434 14.133 1.00 97.12 661 GLY A CA 1
ATOM 4901 C C . GLY A 1 661 ? 11.479 -18.494 13.820 1.00 97.12 661 GLY A C 1
ATOM 4902 O O . GLY A 1 661 ? 11.729 -17.441 13.249 1.00 97.12 661 GLY A O 1
ATOM 4903 N N . GLN A 1 662 ? 10.245 -18.850 14.180 1.00 98.19 662 GLN A N 1
ATOM 4904 C CA . GLN A 1 662 ? 9.073 -17.977 14.122 1.00 98.19 662 GLN A CA 1
ATOM 4905 C C . GLN A 1 662 ? 8.463 -17.789 15.519 1.00 98.19 662 GLN A C 1
ATOM 4907 O O . GLN A 1 662 ? 8.603 -18.655 16.388 1.00 98.19 662 GLN A O 1
ATOM 4912 N N . HIS A 1 663 ? 7.761 -16.677 15.708 1.00 97.88 663 HIS A N 1
ATOM 4913 C CA . HIS A 1 663 ? 6.926 -16.359 16.863 1.00 97.88 663 HIS A CA 1
ATOM 4914 C C . HIS A 1 663 ? 5.519 -15.992 16.374 1.00 97.88 663 HIS A C 1
ATOM 4916 O O . HIS A 1 663 ? 5.315 -15.733 15.186 1.00 97.88 663 HIS A O 1
ATOM 4922 N N . LEU A 1 664 ? 4.528 -16.046 17.263 1.00 98.19 664 LEU A N 1
ATOM 4923 C CA . LEU A 1 664 ? 3.153 -15.707 16.912 1.00 98.19 664 LEU A CA 1
ATOM 4924 C C . LEU A 1 664 ? 2.882 -14.254 17.279 1.00 98.19 664 LEU A C 1
ATOM 4926 O O . LEU A 1 664 ? 3.124 -13.851 18.413 1.00 98.19 664 LEU A O 1
ATOM 4930 N N . VAL A 1 665 ? 2.324 -13.507 16.336 1.00 98.19 665 VAL A N 1
ATOM 4931 C CA . VAL A 1 665 ? 1.869 -12.132 16.547 1.00 98.19 665 VAL A CA 1
ATOM 4932 C C . VAL A 1 665 ? 0.364 -12.103 16.318 1.00 98.19 665 VAL A C 1
ATOM 4934 O O . VAL A 1 665 ? -0.114 -12.526 15.264 1.00 98.19 665 VAL A O 1
ATOM 4937 N N . ALA A 1 666 ? -0.392 -11.643 17.311 1.00 98.12 666 ALA A N 1
ATOM 4938 C CA . ALA A 1 666 ? -1.838 -11.503 17.236 1.00 98.12 666 ALA A CA 1
ATOM 4939 C C . ALA A 1 666 ? -2.226 -10.039 17.016 1.00 98.12 666 ALA A C 1
ATOM 4941 O O . ALA A 1 666 ? -1.734 -9.144 17.696 1.00 98.12 666 ALA A O 1
ATOM 4942 N N . VAL A 1 667 ? -3.145 -9.797 16.087 1.00 98.31 667 VAL A N 1
ATOM 4943 C CA . VAL A 1 667 ? -3.696 -8.472 15.798 1.00 98.31 667 VAL A CA 1
ATOM 4944 C C . VAL A 1 667 ? -5.178 -8.478 16.176 1.00 98.31 667 VAL A C 1
ATOM 4946 O O . VAL A 1 667 ? -5.930 -9.284 15.617 1.00 98.31 667 VAL A O 1
ATOM 4949 N N . PRO A 1 668 ? -5.625 -7.627 17.119 1.00 98.19 668 PRO A N 1
ATOM 4950 C CA . PRO A 1 668 ? -7.041 -7.500 17.435 1.00 98.19 668 PRO A CA 1
ATOM 4951 C C . PRO A 1 668 ? -7.768 -6.832 16.269 1.00 98.19 668 PRO A C 1
ATOM 4953 O O . PRO A 1 668 ? -7.362 -5.763 15.813 1.00 98.19 668 PRO A O 1
ATOM 4956 N N . LEU A 1 669 ? -8.855 -7.440 15.808 1.00 98.06 669 LEU A N 1
ATOM 4957 C CA . LEU A 1 669 ? -9.759 -6.858 14.826 1.00 98.06 669 LEU A CA 1
ATOM 4958 C C . LEU A 1 669 ? -11.132 -6.598 15.458 1.00 98.06 669 LEU A C 1
ATOM 4960 O O . LEU A 1 669 ? -11.598 -7.337 16.329 1.00 98.06 669 LEU A O 1
ATOM 4964 N N . ARG A 1 670 ? -11.794 -5.547 14.982 1.00 98.12 670 ARG A N 1
ATOM 4965 C CA . ARG A 1 670 ? -13.198 -5.243 15.260 1.00 98.12 670 ARG A CA 1
ATOM 4966 C C . ARG A 1 670 ? -13.911 -4.977 13.946 1.00 98.12 670 ARG A C 1
ATOM 4968 O O . ARG A 1 670 ? -13.467 -4.132 13.170 1.00 98.12 670 ARG A O 1
ATOM 4975 N N . LEU A 1 671 ? -14.993 -5.705 13.708 1.00 98.00 671 LEU A N 1
ATOM 4976 C CA . LEU A 1 671 ? -15.755 -5.686 12.468 1.00 98.00 671 LEU A CA 1
ATOM 4977 C C . LEU A 1 671 ? -17.212 -5.358 12.792 1.00 98.00 671 LEU A C 1
ATOM 4979 O O . LEU A 1 671 ? -17.861 -6.110 13.509 1.00 98.00 671 LEU A O 1
ATOM 4983 N N . THR A 1 672 ? -17.733 -4.263 12.253 1.00 98.31 672 THR A N 1
ATOM 4984 C CA . THR A 1 672 ? -19.123 -3.834 12.451 1.00 98.31 672 THR A CA 1
ATOM 4985 C C . THR A 1 672 ? -19.844 -3.833 11.110 1.00 98.31 672 THR A C 1
ATOM 4987 O O . THR A 1 672 ? -19.388 -3.188 10.164 1.00 98.31 672 THR A O 1
ATOM 4990 N N . ASN A 1 673 ? -20.976 -4.531 11.018 1.00 98.25 673 ASN A N 1
ATOM 4991 C CA . ASN A 1 673 ? -21.820 -4.532 9.824 1.00 98.25 673 ASN A CA 1
ATOM 4992 C C . ASN A 1 673 ? -22.868 -3.416 9.928 1.00 98.25 673 ASN A C 1
ATOM 4994 O O . ASN A 1 673 ? -23.843 -3.533 10.663 1.00 98.25 673 ASN A O 1
ATOM 4998 N N . GLY A 1 674 ? -22.671 -2.328 9.187 1.00 97.50 674 GLY A N 1
ATOM 4999 C CA . GLY A 1 674 ? -23.605 -1.203 9.113 1.00 97.50 674 GLY A CA 1
ATOM 5000 C C . GLY A 1 674 ? -24.684 -1.340 8.034 1.00 97.50 674 GLY A C 1
ATOM 5001 O O . GLY A 1 674 ? -25.550 -0.472 7.944 1.00 97.50 674 GLY A O 1
ATOM 5002 N N . GLY A 1 675 ? -24.641 -2.382 7.199 1.00 96.12 675 GLY A N 1
ATOM 5003 C CA . GLY A 1 675 ? -25.627 -2.594 6.139 1.00 96.12 675 GLY A CA 1
ATOM 5004 C C . GLY A 1 675 ? -26.819 -3.450 6.564 1.00 96.12 675 GLY A C 1
ATOM 5005 O O . GLY A 1 675 ? -26.959 -3.859 7.712 1.00 96.12 675 GLY A O 1
ATOM 5006 N N . LEU A 1 676 ? -27.700 -3.731 5.599 1.00 96.81 676 LEU A N 1
ATOM 5007 C CA . LEU A 1 676 ? -28.972 -4.438 5.817 1.00 96.81 676 LEU A CA 1
ATOM 5008 C C . LEU A 1 676 ? -28.901 -5.952 5.574 1.00 96.81 676 LEU A C 1
ATOM 5010 O O . LEU A 1 676 ? -29.878 -6.662 5.805 1.00 96.81 676 LEU A O 1
ATOM 5014 N N . VAL A 1 677 ? -27.768 -6.453 5.079 1.00 96.81 677 VAL A N 1
ATOM 5015 C CA . VAL A 1 677 ? -27.580 -7.865 4.726 1.00 96.81 677 VAL A CA 1
ATOM 5016 C C . VAL A 1 677 ? -26.511 -8.466 5.628 1.00 96.81 677 VAL A C 1
ATOM 5018 O O . VAL A 1 677 ? -25.537 -7.802 5.978 1.00 96.81 677 VAL A O 1
ATOM 5021 N N . ARG A 1 678 ? -26.689 -9.733 6.010 1.00 97.44 678 ARG A N 1
ATOM 5022 C CA . ARG A 1 678 ? -25.672 -10.500 6.736 1.00 97.44 678 ARG A CA 1
ATOM 5023 C C . ARG A 1 678 ? -24.359 -10.517 5.951 1.00 97.44 678 ARG A C 1
ATOM 5025 O O . ARG A 1 678 ? -24.362 -10.776 4.749 1.00 97.44 678 ARG A O 1
ATOM 5032 N N . TRP A 1 679 ? -23.250 -10.308 6.650 1.00 97.50 679 TRP A N 1
ATOM 5033 C CA . TRP A 1 679 ? -21.912 -10.333 6.075 1.00 97.50 679 TRP A CA 1
ATOM 5034 C C . TRP A 1 679 ? -21.171 -11.602 6.484 1.00 97.50 679 TRP A C 1
ATOM 5036 O O . TRP A 1 679 ? -20.951 -11.844 7.669 1.00 97.50 679 TRP A O 1
ATOM 5046 N N . ASP A 1 680 ? -20.785 -12.411 5.499 1.00 97.31 680 ASP A N 1
ATOM 5047 C CA . ASP A 1 680 ? -19.980 -13.613 5.708 1.00 97.31 680 ASP A CA 1
ATOM 5048 C C . ASP A 1 680 ? -18.549 -13.377 5.207 1.00 97.31 680 ASP A C 1
ATOM 5050 O O . ASP A 1 680 ? -18.309 -13.370 3.994 1.00 97.31 680 ASP A O 1
ATOM 5054 N N . LEU A 1 681 ? -17.595 -13.250 6.130 1.00 96.31 681 LEU A N 1
ATOM 5055 C CA . LEU A 1 681 ? -16.204 -12.920 5.827 1.00 96.31 681 LEU A CA 1
ATOM 5056 C C . LEU A 1 681 ? -15.261 -14.083 6.185 1.00 96.31 681 LEU A C 1
ATOM 5058 O O . LEU A 1 681 ? -15.110 -14.406 7.366 1.00 96.31 681 LEU A O 1
ATOM 5062 N N . PRO A 1 682 ? -14.597 -14.738 5.212 1.00 95.38 682 PRO A N 1
ATOM 5063 C CA . PRO A 1 682 ? -13.632 -15.797 5.497 1.00 95.38 682 PRO A CA 1
ATOM 5064 C C . PRO A 1 682 ? -12.286 -15.211 5.961 1.00 95.38 682 PRO A C 1
ATOM 5066 O O . PRO A 1 682 ? -11.316 -15.214 5.206 1.00 95.38 682 PRO A O 1
ATOM 5069 N N . ILE A 1 683 ? -12.224 -14.734 7.212 1.00 92.56 683 ILE A N 1
ATOM 5070 C CA . ILE A 1 683 ? -11.066 -14.053 7.832 1.00 92.56 683 ILE A CA 1
ATOM 5071 C C . ILE A 1 683 ? -9.744 -14.768 7.545 1.00 92.56 683 ILE A C 1
ATOM 5073 O O . ILE A 1 683 ? -8.766 -14.151 7.131 1.00 92.56 683 ILE A O 1
ATOM 5077 N N . ALA A 1 684 ? -9.720 -16.093 7.707 1.00 89.50 684 ALA A N 1
ATOM 5078 C CA . ALA A 1 684 ? -8.512 -16.895 7.526 1.00 89.50 684 ALA A CA 1
ATOM 5079 C C . ALA A 1 684 ? -7.976 -16.907 6.078 1.00 89.50 684 ALA A C 1
ATOM 5081 O O . ALA A 1 684 ? -6.853 -17.354 5.845 1.00 89.50 684 ALA A O 1
ATOM 5082 N N . ALA A 1 685 ? -8.786 -16.500 5.099 1.00 89.75 685 ALA A N 1
ATOM 5083 C CA . ALA A 1 685 ? -8.414 -16.410 3.690 1.00 89.75 685 ALA A CA 1
ATOM 5084 C C . ALA A 1 685 ? -8.182 -14.968 3.215 1.00 89.75 685 ALA A C 1
ATOM 5086 O O . ALA A 1 685 ? -7.527 -14.790 2.193 1.00 89.75 685 ALA A O 1
ATOM 5087 N N . THR A 1 686 ? -8.708 -13.964 3.920 1.00 94.88 686 THR A N 1
ATOM 5088 C CA . THR A 1 686 ? -8.693 -12.566 3.460 1.00 94.88 686 THR A CA 1
ATOM 5089 C C . THR A 1 686 ? -7.778 -11.657 4.269 1.00 94.88 686 THR A C 1
ATOM 5091 O O . THR A 1 686 ? -7.394 -10.601 3.768 1.00 94.88 686 THR A O 1
ATOM 5094 N N . ALA A 1 687 ? -7.411 -12.043 5.493 1.00 96.69 687 ALA A N 1
ATOM 5095 C CA . ALA A 1 687 ? -6.449 -11.301 6.294 1.00 96.69 687 ALA A CA 1
ATOM 5096 C C . ALA A 1 687 ? -5.006 -11.704 5.949 1.00 96.69 687 ALA A C 1
ATOM 5098 O O . ALA A 1 687 ? -4.670 -12.886 5.852 1.00 96.69 687 ALA A O 1
ATOM 5099 N N . THR A 1 688 ? -4.135 -10.715 5.795 1.00 97.75 688 THR A N 1
ATOM 5100 C CA . THR A 1 688 ? -2.684 -10.890 5.652 1.00 97.75 688 THR A CA 1
ATOM 5101 C C . THR A 1 688 ? -1.967 -9.800 6.440 1.00 97.75 688 THR A C 1
ATOM 5103 O O . THR A 1 688 ? -2.560 -8.777 6.773 1.00 97.75 688 THR A O 1
ATOM 5106 N N . ALA A 1 689 ? -0.698 -10.004 6.759 1.00 97.69 689 ALA A N 1
ATOM 5107 C CA . ALA A 1 689 ? 0.151 -8.961 7.320 1.00 97.69 689 ALA A CA 1
ATOM 5108 C C . ALA A 1 689 ? 1.451 -8.881 6.523 1.00 97.69 689 ALA A C 1
ATOM 5110 O O . ALA A 1 689 ? 1.843 -9.862 5.905 1.00 97.69 689 ALA A O 1
ATOM 5111 N N . VAL A 1 690 ? 2.115 -7.734 6.509 1.00 97.50 690 VAL A N 1
ATOM 5112 C CA . VAL A 1 690 ? 3.425 -7.561 5.867 1.00 97.50 690 VAL A CA 1
ATOM 5113 C C . VAL A 1 690 ? 4.426 -7.242 6.966 1.00 97.50 690 VAL A C 1
ATOM 5115 O O . VAL A 1 690 ? 4.167 -6.355 7.781 1.00 97.50 690 VAL A O 1
ATOM 5118 N N . ASP A 1 691 ? 5.532 -7.979 7.024 1.00 97.69 691 ASP A N 1
ATOM 5119 C CA . ASP A 1 691 ? 6.600 -7.739 7.997 1.00 97.69 691 ASP A CA 1
ATOM 5120 C C . ASP A 1 691 ? 7.566 -6.621 7.566 1.00 97.69 691 ASP A C 1
ATOM 5122 O O . ASP A 1 691 ? 7.446 -6.037 6.488 1.00 97.69 691 ASP A O 1
ATOM 5126 N N . ASP A 1 692 ? 8.536 -6.308 8.419 1.00 95.94 692 ASP A N 1
ATOM 5127 C CA . ASP A 1 692 ? 9.563 -5.290 8.180 1.00 95.94 692 ASP A CA 1
ATOM 5128 C C . ASP A 1 692 ? 10.521 -5.567 7.008 1.00 95.94 692 ASP A C 1
ATOM 5130 O O . ASP A 1 692 ? 11.294 -4.687 6.621 1.00 95.94 692 ASP A O 1
ATOM 5134 N N . ARG A 1 693 ? 10.439 -6.752 6.394 1.00 94.50 693 ARG A N 1
ATOM 5135 C CA . ARG A 1 693 ? 11.142 -7.108 5.155 1.00 94.50 693 ARG A CA 1
ATOM 5136 C C . ARG A 1 693 ? 10.249 -7.031 3.922 1.00 94.50 693 ARG A C 1
ATOM 5138 O O . ARG A 1 693 ? 10.702 -7.384 2.835 1.00 94.50 693 ARG A O 1
ATOM 5145 N N . GLY A 1 694 ? 8.997 -6.607 4.072 1.00 94.88 694 GLY A N 1
ATOM 5146 C CA . GLY A 1 694 ? 8.027 -6.598 2.983 1.00 94.88 694 GLY A CA 1
ATOM 5147 C C . GLY A 1 694 ? 7.459 -7.984 2.659 1.00 94.88 694 GLY A C 1
ATOM 5148 O O . GLY A 1 694 ? 6.799 -8.143 1.632 1.00 94.88 694 GLY A O 1
ATOM 5149 N N . ILE A 1 695 ? 7.693 -9.006 3.494 1.00 96.00 695 ILE A N 1
ATOM 5150 C CA . ILE A 1 695 ? 7.188 -10.360 3.245 1.00 96.00 695 ILE A CA 1
ATOM 5151 C C . ILE A 1 695 ? 5.754 -10.460 3.765 1.00 96.00 695 ILE A C 1
ATOM 5153 O O . ILE A 1 695 ? 5.461 -10.145 4.918 1.00 96.00 695 ILE A O 1
ATOM 5157 N N . THR A 1 696 ? 4.847 -10.935 2.908 1.00 97.38 696 THR A N 1
ATOM 5158 C CA . THR A 1 696 ? 3.444 -11.158 3.278 1.00 97.38 696 THR A CA 1
ATOM 5159 C C . THR A 1 696 ? 3.291 -12.446 4.089 1.00 97.38 696 THR A C 1
ATOM 5161 O O . THR A 1 696 ? 3.572 -13.543 3.607 1.00 97.38 696 THR A O 1
ATOM 5164 N N . GLN A 1 697 ? 2.795 -12.308 5.312 1.00 97.69 697 GLN A N 1
ATOM 5165 C CA . GLN A 1 697 ? 2.488 -13.367 6.259 1.00 97.69 697 GLN A CA 1
ATOM 5166 C C . GLN A 1 697 ? 0.984 -13.704 6.205 1.00 97.69 697 GLN A C 1
ATOM 5168 O O . GLN A 1 697 ? 0.144 -12.845 6.498 1.00 97.69 697 GLN A O 1
ATOM 5173 N N . PRO A 1 698 ? 0.600 -14.941 5.839 1.00 97.62 698 PRO A N 1
ATOM 5174 C CA . PRO A 1 698 ? -0.792 -15.376 5.897 1.00 97.62 698 PRO A CA 1
ATOM 5175 C C . PRO A 1 698 ? -1.229 -15.669 7.342 1.00 97.62 698 PRO A C 1
ATOM 5177 O O . PRO A 1 698 ? -0.400 -15.897 8.227 1.00 97.62 698 PRO A O 1
ATOM 5180 N N . VAL A 1 699 ? -2.545 -15.740 7.579 1.00 97.38 699 VAL A N 1
ATOM 5181 C CA . VAL A 1 699 ? -3.095 -16.177 8.875 1.00 97.38 699 VAL A CA 1
ATOM 5182 C C . VAL A 1 699 ? -2.608 -17.588 9.225 1.00 97.38 699 VAL A C 1
ATOM 5184 O O . VAL A 1 699 ? -2.708 -18.521 8.421 1.00 97.38 699 VAL A O 1
ATOM 5187 N N . ALA A 1 700 ? -2.136 -17.774 10.455 1.00 96.62 700 ALA A N 1
ATOM 5188 C CA . ALA A 1 700 ? -1.663 -19.044 10.990 1.00 96.62 700 ALA A CA 1
ATOM 5189 C C . ALA A 1 700 ? -2.835 -19.987 11.342 1.00 96.62 700 ALA A C 1
ATOM 5191 O O . ALA A 1 700 ? -3.171 -20.193 12.506 1.00 96.62 700 ALA A O 1
ATOM 5192 N N . LYS A 1 701 ? -3.451 -20.603 10.323 1.00 94.44 701 LYS A N 1
ATOM 5193 C CA . LYS A 1 701 ? -4.655 -21.463 10.442 1.00 94.44 701 LYS A CA 1
ATOM 5194 C C . LYS A 1 701 ? -4.518 -22.667 11.381 1.00 94.44 701 LYS A C 1
ATOM 5196 O O . LYS A 1 701 ? -5.524 -23.229 11.794 1.00 94.44 701 LYS A O 1
ATOM 5201 N N . ALA A 1 702 ? -3.289 -23.099 11.662 1.00 92.88 702 ALA A N 1
ATOM 5202 C CA . ALA A 1 702 ? -3.012 -24.259 12.505 1.00 92.88 702 ALA A CA 1
ATOM 5203 C C . ALA A 1 702 ? -3.022 -23.944 14.012 1.00 92.88 702 ALA A C 1
ATOM 5205 O O . ALA A 1 702 ? -2.899 -24.872 14.805 1.00 92.88 702 ALA A O 1
ATOM 5206 N N . VAL A 1 703 ? -3.138 -22.669 14.409 1.00 95.81 703 VAL A N 1
ATOM 5207 C CA . VAL A 1 703 ? -3.165 -22.258 15.821 1.00 95.81 703 VAL A CA 1
ATOM 5208 C C . VAL A 1 703 ? -4.563 -22.539 16.396 1.00 95.81 703 VAL A C 1
ATOM 5210 O O . VAL A 1 703 ? -5.517 -21.883 15.982 1.00 95.81 703 VAL A O 1
ATOM 5213 N N . PRO A 1 704 ? -4.716 -23.494 17.337 1.00 93.25 704 PRO A N 1
ATOM 5214 C CA . PRO A 1 704 ? -6.031 -23.899 17.843 1.00 93.25 704 PRO A CA 1
ATOM 5215 C C . PRO A 1 704 ? -6.631 -22.898 18.842 1.00 93.25 704 PRO A C 1
ATOM 5217 O O . PRO A 1 704 ? -7.845 -22.863 19.026 1.00 93.25 704 PRO A O 1
ATOM 5220 N N . GLY A 1 705 ? -5.788 -22.088 19.484 1.00 95.06 705 GLY A N 1
ATOM 5221 C CA . GLY A 1 705 ? -6.167 -21.139 20.524 1.00 95.06 705 GLY A CA 1
ATOM 5222 C C . GLY A 1 705 ? -4.979 -20.288 20.963 1.00 95.06 705 GLY A C 1
ATOM 5223 O O . GLY A 1 705 ? -3.822 -20.626 20.696 1.00 95.06 705 GLY A O 1
ATOM 5224 N N . LEU A 1 706 ? -5.265 -19.175 21.636 1.00 96.62 706 LEU A N 1
ATOM 5225 C CA . LEU A 1 706 ? -4.273 -18.287 22.238 1.00 96.62 706 LEU A CA 1
ATOM 5226 C C . LEU A 1 706 ? -4.516 -18.146 23.738 1.00 96.62 706 LEU A C 1
ATOM 5228 O O . LEU A 1 706 ? -5.655 -18.131 24.203 1.00 96.62 706 LEU A O 1
ATOM 5232 N N . GLN A 1 707 ? -3.440 -18.032 24.510 1.00 96.56 707 GLN A N 1
ATOM 5233 C CA . GLN A 1 707 ? -3.532 -17.887 25.955 1.00 96.56 707 GLN A CA 1
ATOM 5234 C C . GLN A 1 707 ? -4.142 -16.524 26.316 1.00 96.56 707 GLN A C 1
ATOM 5236 O O . GLN A 1 707 ? -3.503 -15.489 26.156 1.00 96.56 707 GLN A O 1
ATOM 5241 N N . GLY A 1 708 ? -5.382 -16.536 26.814 1.00 95.12 708 GLY A N 1
ATOM 5242 C CA . GLY A 1 708 ? -6.088 -15.333 27.269 1.00 95.12 708 GLY A CA 1
ATOM 5243 C C . GLY A 1 708 ? -6.649 -14.439 26.157 1.00 95.12 708 GLY A C 1
ATOM 5244 O O . GLY A 1 708 ? -7.129 -13.354 26.467 1.00 95.12 708 GLY A O 1
ATOM 5245 N N . LEU A 1 709 ? -6.611 -14.874 24.891 1.00 96.50 709 LEU A N 1
ATOM 5246 C CA . LEU A 1 709 ? -7.099 -14.105 23.741 1.00 96.50 709 LEU A CA 1
ATOM 5247 C C . LEU A 1 709 ? -8.112 -14.928 22.932 1.00 96.50 709 LEU A C 1
ATOM 5249 O O . LEU A 1 709 ? -7.879 -16.100 22.634 1.00 96.50 709 LEU A O 1
ATOM 5253 N N . THR A 1 710 ? -9.228 -14.307 22.546 1.00 97.31 710 THR A N 1
ATOM 5254 C CA . THR A 1 710 ? -10.278 -14.954 21.744 1.00 97.31 710 THR A CA 1
ATOM 5255 C C . THR A 1 710 ? -9.948 -14.847 20.259 1.00 97.31 710 THR A C 1
ATOM 5257 O O . THR A 1 710 ? -9.948 -13.753 19.694 1.00 97.31 710 THR A O 1
ATOM 5260 N N . LEU A 1 711 ? -9.664 -15.975 19.609 1.00 96.94 711 LEU A N 1
ATOM 5261 C CA . LEU A 1 711 ? -9.435 -16.015 18.164 1.00 96.94 711 LEU A CA 1
ATOM 5262 C C . LEU A 1 711 ? -10.714 -15.707 17.385 1.00 96.94 711 LEU A C 1
ATOM 5264 O O . LEU A 1 711 ? -11.794 -16.168 17.752 1.00 96.94 711 LEU A O 1
ATOM 5268 N N . PHE A 1 712 ? -10.571 -14.994 16.267 1.00 96.00 712 PHE A N 1
ATOM 5269 C CA . PHE A 1 712 ? -11.639 -14.926 15.275 1.00 96.00 712 PHE A CA 1
ATOM 5270 C C . PHE A 1 712 ? -11.945 -16.321 14.729 1.00 96.00 712 PHE A C 1
ATOM 5272 O O . PHE A 1 712 ? -11.037 -17.112 14.451 1.00 96.00 712 PHE A O 1
ATOM 5279 N N . ALA A 1 713 ? -13.228 -16.609 14.510 1.00 94.12 713 ALA A N 1
ATOM 5280 C CA . ALA A 1 713 ? -13.611 -17.785 13.747 1.00 94.12 713 ALA A CA 1
ATOM 5281 C C . ALA A 1 713 ? -13.010 -17.712 12.331 1.00 94.12 713 ALA A C 1
ATOM 5283 O O . ALA A 1 713 ? -12.856 -16.636 11.751 1.00 94.12 713 ALA A O 1
ATOM 5284 N N . ALA A 1 714 ? -12.716 -18.870 11.727 1.00 92.88 714 ALA A N 1
ATOM 5285 C CA . ALA A 1 714 ? -12.188 -18.924 10.357 1.00 92.88 714 ALA A CA 1
ATOM 5286 C C . ALA A 1 714 ? -13.105 -18.219 9.334 1.00 92.88 714 ALA A C 1
ATOM 5288 O O . ALA A 1 714 ? -12.632 -17.740 8.300 1.00 92.88 714 ALA A O 1
ATOM 5289 N N . GLN A 1 715 ? -14.403 -18.156 9.645 1.00 95.62 715 GLN A N 1
ATOM 5290 C CA . GLN A 1 715 ? -15.418 -17.388 8.942 1.00 95.62 715 GLN A CA 1
ATOM 5291 C C . GLN A 1 715 ? -16.213 -16.562 9.965 1.00 95.62 715 GLN A C 1
ATOM 5293 O O . GLN A 1 715 ? -16.954 -17.139 10.760 1.00 95.62 715 GLN A O 1
ATOM 5298 N N . ALA A 1 716 ? -16.078 -15.239 9.909 1.00 96.19 716 ALA A N 1
ATOM 5299 C CA . ALA A 1 716 ? -16.912 -14.298 10.652 1.00 96.19 716 ALA A CA 1
ATOM 5300 C C . ALA A 1 716 ? -18.278 -14.184 9.962 1.00 96.19 716 ALA A C 1
ATOM 5302 O O . ALA A 1 716 ? -18.358 -14.189 8.726 1.00 96.19 716 ALA A O 1
ATOM 5303 N N . ARG A 1 717 ? -19.359 -14.130 10.741 1.00 97.38 717 ARG A N 1
ATOM 5304 C CA . ARG A 1 717 ? -20.726 -14.057 10.206 1.00 97.38 717 ARG A CA 1
ATOM 5305 C C . ARG A 1 717 ? -21.530 -13.019 10.971 1.00 97.38 717 ARG A C 1
ATOM 5307 O O . ARG A 1 717 ? -22.224 -13.359 11.924 1.00 97.38 717 ARG A O 1
ATOM 5314 N N . ILE A 1 718 ? -21.480 -11.787 10.489 1.00 98.00 718 ILE A N 1
ATOM 5315 C CA . ILE A 1 718 ? -21.921 -10.602 11.221 1.00 98.00 718 ILE A CA 1
ATOM 5316 C C . ILE A 1 718 ? -23.303 -10.192 10.712 1.00 98.00 718 ILE A C 1
ATOM 5318 O O . ILE A 1 718 ? -23.465 -9.865 9.526 1.00 98.00 718 ILE A O 1
ATOM 5322 N N . ALA A 1 719 ? -24.324 -10.245 11.569 1.00 98.19 719 ALA A N 1
ATOM 5323 C CA . ALA A 1 719 ? -25.666 -9.819 11.182 1.00 98.19 719 ALA A CA 1
ATOM 5324 C C . ALA A 1 719 ? -25.739 -8.284 11.012 1.00 98.19 719 ALA A C 1
ATOM 5326 O O . ALA A 1 719 ? -24.853 -7.566 11.476 1.00 98.19 719 ALA A O 1
ATOM 5327 N N . PRO A 1 720 ? -26.766 -7.756 10.326 1.00 98.38 720 PRO A N 1
ATOM 5328 C CA . PRO A 1 720 ? -27.001 -6.314 10.229 1.00 98.38 720 PRO A CA 1
ATOM 5329 C C . PRO A 1 720 ? -27.009 -5.622 11.600 1.00 98.38 720 PRO A C 1
ATOM 5331 O O . PRO A 1 720 ? -27.758 -6.025 12.487 1.00 98.38 720 PRO A O 1
ATOM 5334 N N . GLY A 1 721 ? -26.198 -4.576 11.765 1.00 97.38 721 GLY A N 1
ATOM 5335 C CA . GLY A 1 721 ? -26.065 -3.811 13.008 1.00 97.38 721 GLY A CA 1
ATOM 5336 C C . GLY A 1 721 ? -25.219 -4.476 14.099 1.00 97.38 721 GLY A C 1
ATOM 5337 O O . GLY A 1 721 ? -25.020 -3.866 15.148 1.00 97.38 721 GLY A O 1
ATOM 5338 N N . GLU A 1 722 ? -24.721 -5.695 13.878 1.00 98.44 722 GLU A N 1
ATOM 5339 C CA . GLU A 1 722 ? -23.873 -6.393 14.842 1.00 98.44 722 GLU A CA 1
ATOM 5340 C C . GLU A 1 722 ? -22.389 -6.052 14.673 1.00 98.44 722 GLU A C 1
ATOM 5342 O O . GLU A 1 722 ? -21.919 -5.587 13.627 1.00 98.44 722 GLU A O 1
ATOM 5347 N N . GLU A 1 723 ? -21.649 -6.322 15.743 1.00 98.00 723 GLU A N 1
ATOM 5348 C CA . GLU A 1 723 ? -20.203 -6.198 15.826 1.00 98.00 723 GLU A CA 1
ATOM 5349 C C . GLU A 1 723 ? -19.598 -7.542 16.242 1.00 98.00 723 GLU A C 1
ATOM 5351 O O . GLU A 1 723 ? -20.093 -8.199 17.157 1.00 98.00 723 GLU A O 1
ATOM 5356 N N . GLU A 1 724 ? -18.505 -7.933 15.592 1.00 98.06 724 GLU A N 1
ATOM 5357 C CA . GLU A 1 724 ? -17.693 -9.089 15.961 1.00 98.06 724 GLU A CA 1
ATOM 5358 C C . GLU A 1 724 ? -16.264 -8.619 16.273 1.00 98.06 724 GLU A C 1
ATOM 5360 O O . GLU A 1 724 ? -15.677 -7.815 15.541 1.00 98.06 724 GLU A O 1
ATOM 5365 N N . THR A 1 725 ? -15.702 -9.099 17.384 1.00 97.94 725 THR A N 1
ATOM 5366 C CA . THR A 1 725 ? -14.345 -8.773 17.846 1.00 97.94 725 THR A CA 1
ATOM 5367 C C . THR A 1 725 ? -13.562 -10.045 18.137 1.00 97.94 725 THR A C 1
ATOM 5369 O O . THR A 1 725 ? -14.116 -11.049 18.584 1.00 97.94 725 THR A O 1
ATOM 5372 N N . GLY A 1 726 ? -12.257 -10.008 17.889 1.00 97.56 726 GLY A N 1
ATOM 5373 C CA . GLY A 1 726 ? -11.383 -11.162 18.072 1.00 97.56 726 GLY A CA 1
ATOM 5374 C C . GLY A 1 726 ? -9.976 -10.906 17.551 1.00 97.56 726 GLY A C 1
ATOM 5375 O O . GLY A 1 726 ? -9.670 -9.830 17.042 1.00 97.56 726 GLY A O 1
ATOM 5376 N N . TYR A 1 727 ? -9.111 -11.906 17.662 1.00 98.19 727 TYR A N 1
ATOM 5377 C CA . TYR A 1 727 ? -7.718 -11.819 17.230 1.00 98.19 727 TYR A CA 1
ATOM 5378 C C . TYR A 1 727 ? -7.461 -12.647 15.973 1.00 98.19 727 TYR A C 1
ATOM 5380 O O . TYR A 1 727 ? -7.922 -13.784 15.855 1.00 98.19 727 TYR A O 1
ATOM 5388 N N . VAL A 1 728 ? -6.671 -12.087 15.058 1.00 97.75 728 VAL A N 1
ATOM 5389 C CA . VAL A 1 728 ? -6.086 -12.801 13.917 1.00 97.75 728 VAL A CA 1
ATOM 5390 C C . VAL A 1 728 ? -4.601 -12.994 14.178 1.00 97.75 728 VAL A C 1
ATOM 5392 O O . VAL A 1 728 ? -3.929 -12.073 14.632 1.00 97.75 728 VAL A O 1
ATOM 5395 N N . VAL A 1 729 ? -4.086 -14.195 13.919 1.00 97.94 729 VAL A N 1
ATOM 5396 C CA . VAL A 1 729 ? -2.713 -14.574 14.281 1.00 97.94 729 VAL A CA 1
ATOM 5397 C C . VAL A 1 729 ? -1.877 -14.819 13.047 1.00 97.94 729 VAL A C 1
ATOM 5399 O O . VAL A 1 729 ? -2.305 -15.526 12.136 1.00 97.94 729 VAL A O 1
ATOM 5402 N N . PHE A 1 730 ? -0.658 -14.297 13.065 1.00 98.00 730 PHE A N 1
ATOM 5403 C CA . PHE A 1 730 ? 0.351 -14.466 12.030 1.00 98.00 730 PHE A CA 1
ATOM 5404 C C . PHE A 1 730 ? 1.582 -15.160 12.623 1.00 98.00 730 PHE A C 1
ATOM 5406 O O . PHE A 1 730 ? 1.905 -14.969 13.796 1.00 98.00 730 PHE A O 1
ATOM 5413 N N . SER A 1 731 ? 2.263 -15.981 11.820 1.00 97.88 731 SER A N 1
ATOM 5414 C CA . SER A 1 731 ? 3.540 -16.596 12.202 1.00 97.88 731 SER A CA 1
ATOM 5415 C C . SER A 1 731 ? 4.670 -15.771 11.601 1.00 97.88 731 SER A C 1
ATOM 5417 O O . SER A 1 731 ? 4.892 -15.822 10.395 1.00 97.88 731 SER A O 1
ATOM 5419 N N . VAL A 1 732 ? 5.353 -14.985 12.427 1.00 98.00 732 VAL A N 1
ATOM 5420 C CA . VAL A 1 732 ? 6.349 -13.999 11.989 1.00 98.00 732 VAL A CA 1
ATOM 5421 C C . VAL A 1 732 ? 7.751 -14.518 12.318 1.00 98.00 732 VAL A C 1
ATOM 5423 O O . VAL A 1 732 ? 7.961 -15.048 13.413 1.00 98.00 732 VAL A O 1
ATOM 5426 N N . PRO A 1 733 ? 8.742 -14.416 11.414 1.00 98.06 733 PRO A N 1
ATOM 5427 C CA . PRO A 1 733 ? 10.118 -14.788 11.732 1.00 98.06 733 PRO A CA 1
ATOM 5428 C C . PRO A 1 733 ? 10.653 -14.049 12.975 1.00 98.06 733 PRO A C 1
ATOM 5430 O O . PRO A 1 733 ? 10.341 -12.888 13.213 1.00 98.06 733 PRO A O 1
ATOM 5433 N N . ASN A 1 734 ? 11.451 -14.718 13.805 1.00 97.62 734 ASN A N 1
ATOM 5434 C CA . ASN A 1 734 ? 11.986 -14.137 15.039 1.00 97.62 734 ASN A CA 1
ATOM 5435 C C . ASN A 1 734 ? 12.839 -12.897 14.748 1.00 97.62 734 ASN A C 1
ATOM 5437 O O . ASN A 1 734 ? 13.716 -12.942 13.886 1.00 97.62 734 ASN A O 1
ATOM 5441 N N . GLY A 1 735 ? 12.622 -11.832 15.521 1.00 96.25 735 GLY A N 1
ATOM 5442 C CA . GLY A 1 735 ? 13.318 -10.553 15.352 1.00 96.25 735 GLY A CA 1
ATOM 5443 C C . GLY A 1 735 ? 12.728 -9.650 14.266 1.00 96.25 735 GLY A C 1
ATOM 5444 O O . GLY A 1 735 ? 13.306 -8.600 14.016 1.00 96.25 735 GLY A O 1
ATOM 5445 N N . HIS A 1 736 ? 11.610 -10.049 13.653 1.00 97.62 736 HIS A N 1
ATOM 5446 C CA . HIS A 1 736 ? 10.860 -9.247 12.690 1.00 97.62 736 HIS A CA 1
ATOM 5447 C C . HIS A 1 736 ? 9.556 -8.750 13.298 1.00 97.62 736 HIS A C 1
ATOM 5449 O O . HIS A 1 736 ? 8.930 -9.463 14.083 1.00 97.62 736 HIS A O 1
ATOM 5455 N N . GLN A 1 737 ? 9.142 -7.548 12.913 1.00 97.44 737 GLN A N 1
ATOM 5456 C CA . GLN A 1 737 ? 7.868 -6.961 13.326 1.00 97.44 737 GLN A CA 1
ATOM 5457 C C . GLN A 1 737 ? 6.921 -6.801 12.137 1.00 97.44 737 GLN A C 1
ATOM 5459 O O . GLN A 1 737 ? 7.350 -6.754 10.985 1.00 97.44 737 GLN A O 1
ATOM 5464 N N . LEU A 1 738 ? 5.617 -6.722 12.411 1.00 97.88 738 LEU A N 1
ATOM 5465 C CA . LEU A 1 738 ? 4.628 -6.389 11.388 1.00 97.88 738 LEU A CA 1
ATOM 5466 C C . LEU A 1 738 ? 4.709 -4.892 11.063 1.00 97.88 738 LEU A C 1
ATOM 5468 O O . LEU A 1 738 ? 4.651 -4.075 11.972 1.00 97.88 738 LEU A O 1
ATOM 5472 N N . GLN A 1 739 ? 4.788 -4.537 9.781 1.00 97.50 739 GLN A N 1
ATOM 5473 C CA . GLN A 1 739 ? 4.694 -3.156 9.293 1.00 97.50 739 GLN A CA 1
ATOM 5474 C C . GLN A 1 739 ? 3.277 -2.776 8.874 1.00 97.50 739 GLN A C 1
ATOM 5476 O O . GLN A 1 739 ? 2.880 -1.616 8.987 1.00 97.50 739 GLN A O 1
ATOM 5481 N N . SER A 1 740 ? 2.504 -3.727 8.353 1.00 97.31 740 SER A N 1
ATOM 5482 C CA . SER A 1 740 ? 1.115 -3.469 7.981 1.00 97.31 740 SER A CA 1
ATOM 5483 C C . SER A 1 740 ? 0.235 -4.700 8.109 1.00 97.31 740 SER A C 1
ATOM 5485 O O . SER A 1 740 ? 0.712 -5.835 8.109 1.00 97.31 740 SER A O 1
ATOM 5487 N N . VAL A 1 741 ? -1.064 -4.459 8.239 1.00 97.88 741 VAL A N 1
ATOM 5488 C CA . VAL A 1 741 ? -2.107 -5.483 8.300 1.00 97.88 741 VAL A CA 1
ATOM 5489 C C . VAL A 1 741 ? -3.125 -5.171 7.216 1.00 97.88 741 VAL A C 1
ATOM 5491 O O . VAL A 1 741 ? -3.593 -4.040 7.124 1.00 97.88 741 VAL A O 1
ATOM 5494 N N . ASN A 1 742 ? -3.480 -6.171 6.417 1.00 97.50 742 ASN A N 1
ATOM 5495 C CA . ASN A 1 742 ? -4.442 -6.062 5.330 1.00 97.50 742 ASN A CA 1
ATOM 5496 C C . ASN A 1 742 ? -5.631 -6.979 5.606 1.00 97.50 742 ASN A C 1
ATOM 5498 O O . ASN A 1 742 ? -5.452 -8.151 5.942 1.00 97.50 742 ASN A O 1
ATOM 5502 N N . LEU A 1 743 ? -6.844 -6.477 5.404 1.00 97.50 743 LEU A N 1
ATOM 5503 C CA . LEU A 1 743 ? -8.071 -7.262 5.475 1.00 97.50 743 LEU A CA 1
ATOM 5504 C C . LEU A 1 743 ? -8.880 -7.064 4.196 1.00 97.50 743 LEU A C 1
ATOM 5506 O O . LEU A 1 743 ? -9.441 -5.993 3.981 1.00 97.50 743 LEU A O 1
ATOM 5510 N N . GLY A 1 744 ? -8.974 -8.101 3.364 1.00 96.06 744 GLY A N 1
ATOM 5511 C CA . GLY A 1 744 ? -9.934 -8.120 2.261 1.00 96.06 744 GLY A CA 1
ATOM 5512 C C . GLY A 1 744 ? -11.365 -8.245 2.785 1.00 96.06 744 GLY A C 1
ATOM 5513 O O . GLY A 1 744 ? -11.623 -9.105 3.628 1.00 96.06 744 GLY A O 1
ATOM 5514 N N . LEU A 1 745 ? -12.284 -7.409 2.293 1.00 95.62 745 LEU A N 1
ATOM 5515 C CA . LEU A 1 745 ? -13.675 -7.334 2.773 1.00 95.62 745 LEU A CA 1
ATOM 5516 C C . LEU A 1 745 ? -14.643 -8.268 2.028 1.00 95.62 745 LEU A C 1
ATOM 5518 O O . LEU A 1 745 ? -15.763 -8.512 2.484 1.00 95.62 745 LEU A O 1
ATOM 5522 N N . SER A 1 746 ? -14.206 -8.827 0.900 1.00 91.50 746 SER A N 1
ATOM 5523 C CA . SER A 1 746 ? -14.956 -9.810 0.111 1.00 91.50 746 SER A CA 1
ATOM 5524 C C . SER A 1 746 ? -14.445 -11.238 0.321 1.00 91.50 746 SER A C 1
ATOM 5526 O O . SER A 1 746 ? -13.312 -11.458 0.742 1.00 91.50 746 SER A O 1
ATOM 5528 N N . ARG A 1 747 ? -15.227 -12.247 -0.093 1.00 87.31 747 ARG A N 1
ATOM 5529 C CA . ARG A 1 747 ? -14.783 -13.660 -0.087 1.00 87.31 747 ARG A CA 1
ATOM 5530 C C . ARG A 1 747 ? -13.520 -13.914 -0.914 1.00 87.31 747 ARG A C 1
ATOM 5532 O O . ARG A 1 747 ? -12.806 -14.873 -0.643 1.00 87.31 747 ARG A O 1
ATOM 5539 N N . THR A 1 748 ? -13.273 -13.083 -1.925 1.00 82.50 748 THR A N 1
ATOM 5540 C CA . THR A 1 748 ? -12.094 -13.176 -2.799 1.00 82.50 748 THR A CA 1
ATOM 5541 C C . THR A 1 748 ? -10.894 -12.380 -2.292 1.00 82.50 748 THR A C 1
ATOM 5543 O O . THR A 1 748 ? -9.839 -12.440 -2.910 1.00 82.50 748 THR A O 1
ATOM 5546 N N . GLY A 1 749 ? -11.048 -11.618 -1.206 1.00 82.50 749 GLY A N 1
ATOM 5547 C CA . GLY A 1 749 ? -10.018 -10.702 -0.716 1.00 82.50 749 GLY A CA 1
ATOM 5548 C C . GLY A 1 749 ? -9.935 -9.365 -1.468 1.00 82.50 749 GLY A C 1
ATOM 5549 O O . GLY A 1 749 ? -9.052 -8.571 -1.171 1.00 82.50 749 GLY A O 1
ATOM 5550 N N . ALA A 1 750 ? -10.845 -9.097 -2.412 1.00 80.50 750 ALA A N 1
ATOM 5551 C CA . ALA A 1 750 ? -11.006 -7.778 -3.028 1.00 80.50 750 ALA A CA 1
ATOM 5552 C C . ALA A 1 750 ? -11.414 -6.716 -1.991 1.00 80.50 750 ALA A C 1
ATOM 5554 O O . ALA A 1 750 ? -11.959 -7.066 -0.935 1.00 80.50 750 ALA A O 1
ATOM 5555 N N . ASP A 1 751 ? -11.153 -5.454 -2.334 1.00 88.88 751 ASP A N 1
ATOM 5556 C CA . ASP A 1 751 ? -11.365 -4.258 -1.511 1.00 88.88 751 ASP A CA 1
ATOM 5557 C C . ASP A 1 751 ? -10.614 -4.316 -0.166 1.00 88.88 751 ASP A C 1
ATOM 5559 O O . ASP A 1 751 ? -11.235 -4.317 0.900 1.00 88.88 751 ASP A O 1
ATOM 5563 N N . PRO A 1 752 ? -9.269 -4.438 -0.183 1.00 95.25 752 PRO A N 1
ATOM 5564 C CA . PRO A 1 752 ? -8.495 -4.566 1.040 1.00 95.25 752 PRO A CA 1
ATOM 5565 C C . PRO A 1 752 ? -8.451 -3.249 1.815 1.00 95.25 752 PRO A C 1
ATOM 5567 O O . PRO A 1 752 ? -8.132 -2.191 1.275 1.00 95.25 752 PRO A O 1
ATOM 5570 N N . VAL A 1 753 ? -8.677 -3.335 3.123 1.00 96.69 753 VAL A N 1
ATOM 5571 C CA . VAL A 1 753 ? -8.346 -2.257 4.056 1.00 96.69 753 VAL A CA 1
ATOM 5572 C C . VAL A 1 753 ? -6.966 -2.530 4.634 1.00 96.69 753 VAL A C 1
ATOM 5574 O O . VAL A 1 753 ? -6.719 -3.613 5.161 1.00 96.69 753 VAL A O 1
ATOM 5577 N N . THR A 1 754 ? -6.067 -1.556 4.504 1.00 96.88 754 THR A N 1
ATOM 5578 C CA . THR A 1 754 ? -4.670 -1.652 4.949 1.00 96.88 754 THR A CA 1
ATOM 5579 C C . THR A 1 754 ? -4.431 -0.715 6.120 1.00 96.88 754 THR A C 1
ATOM 5581 O O . THR A 1 754 ? -4.703 0.478 5.999 1.00 96.88 754 THR A O 1
ATOM 5584 N N . TRP A 1 755 ? -3.866 -1.226 7.213 1.00 97.88 755 TRP A N 1
ATOM 5585 C CA . TRP A 1 755 ? -3.391 -0.422 8.337 1.00 97.88 755 TRP A CA 1
ATOM 5586 C C . TRP A 1 755 ? -1.873 -0.469 8.448 1.00 97.88 755 TRP A C 1
ATOM 5588 O O . TRP A 1 755 ? -1.288 -1.549 8.385 1.00 97.88 755 TRP A O 1
ATOM 5598 N N . LYS A 1 756 ? -1.237 0.681 8.687 1.00 97.19 756 LYS A N 1
ATOM 5599 C CA . LYS A 1 756 ? 0.180 0.758 9.065 1.00 97.19 756 LYS A CA 1
ATOM 5600 C C . LYS A 1 756 ? 0.343 0.524 10.563 1.00 97.19 756 LYS A C 1
ATOM 5602 O O . LYS A 1 756 ? -0.320 1.167 11.377 1.00 97.19 756 LYS A O 1
ATOM 5607 N N . VAL A 1 757 ? 1.252 -0.367 10.924 1.00 96.25 757 VAL A N 1
ATOM 5608 C CA . VAL A 1 757 ? 1.708 -0.561 12.299 1.00 96.25 757 VAL A CA 1
ATOM 5609 C C . VAL A 1 757 ? 2.777 0.498 12.567 1.00 96.25 757 VAL A C 1
ATOM 5611 O O . VAL A 1 757 ? 3.685 0.675 11.756 1.00 96.25 757 VAL A O 1
ATOM 5614 N N . ALA A 1 758 ? 2.626 1.269 13.645 1.00 86.69 758 ALA A N 1
ATOM 5615 C CA . ALA A 1 758 ? 3.673 2.202 14.052 1.00 86.69 758 ALA A CA 1
ATOM 5616 C C . ALA A 1 758 ? 4.924 1.404 14.484 1.00 86.69 758 ALA A C 1
ATOM 5618 O O . ALA A 1 758 ? 4.745 0.372 15.134 1.00 86.69 758 ALA A O 1
ATOM 5619 N N . PRO A 1 759 ? 6.134 1.836 14.088 1.00 69.00 759 PRO A N 1
ATOM 5620 C CA . PRO A 1 759 ? 7.381 1.141 14.408 1.00 69.00 759 PRO A CA 1
ATOM 5621 C C . PRO A 1 759 ? 7.707 1.120 15.905 1.00 69.00 759 PRO A C 1
ATOM 5623 O O . PRO A 1 759 ? 7.174 1.979 16.649 1.00 69.00 759 PRO A O 1
#

Radius of gyration: 52.3 Å; chains: 1; bounding box: 144×130×181 Å

Secondary structure (DSSP, 8-state):
--SS---PPP---------------PPPPHHHHHHHHHHHHHHHHHHHHHTT-EEEEEEEETTTEEEEEEEEETTEEEEEEEE---S-EEEETTEEEETTEE-HHHHHHHHHHHHHHHHHHTS--EEEEEEE-SSS--EEEETTEEEEETTTHHHHHHSS---S-HHHHHHHHHHHHHHTS----------------------------------PPPPPPPPP---------------S---------------------------PPPP----HHHHHHHHHHHHHHHHHHPPP-------------------HHHHHHHHHHHHHHHHHHHHHHHHHHHHHHHHHHHHHHHHHHHHHHHHHHHHHHHHHHHHHHHHHHHHHHHHHHHHHHHHHHHHHHHHHHHHHHHHHHHHHHHHHHHHHHHHHHHHHHHHHHHHHHHHHHHHHHHHHHHHHHHHTT-----------------SSSSSSSSSTTSSTTSTTHHHHHHHHHHHHHHHHHHHHHHHHHHHHHHHHHHHHHHHHHHHHSPPP-----------------------------PPPPPP--SHHHHHHHHHHHHHHHHHHHHS----TTHHHHHHTTS--PPPBTT-EEEE---SSS-SEEEEE---EEE-BSTT--PSTTEEEEEEEEEEEE-SSS-EEE-HHHHEEEEETTSPEEEB-TT---BTTB-BPPSSEEEPTT-EEEEEEEEEEETT--EEEEEEESSTT--SEEEEEPP-